Protein AF-A0AAF6BCZ2-F1 (afdb_monomer_lite)

Foldseek 3Di:
DDDDDPDFFQQLPPLAQDADAADAPPPDPDDPDPVCLLVVLVCVVVVVVCVVPDDDDDDDDDDDDDDDDDDDDDDDDPPPPDPPPDDLVRLLVVLVVCVVVVVLVVSLVSLVVSCVVPVLDLSSLLSNLSSCVSVVVLVSSLVSLVSSCVNPVQQLSSLQSNLVSCVVVVVLVSSLVSLVSSCVSPVPPLSSLQSNLVSLQVVLVVCVVVVNNVSSLVSLVVSCVSPVLPLSSLQVNLSSCVVVVVNVSSLVSLVSSCVSPVLPLSSLQSNLVSCVVVVNLVSSLVSLVSSCVSPVPPLSSLQSNLSSLQNVLSVVVVVPCLVVSLVSLVVSCVSPVQPLSSLQNNLVSCVVVVVNVSSLVSLVSSCVSPVLPLSSLSNNLSSCVVVVNLVSSLVSLVSSCVSPVQQLSSLQSNLSSCVSVVVLVSSLVSLVSSCVSPVLPLSSLQSNLSSCQQVQNLVSSLVSLVSSCVSVVLPLSSLLSNLQSVVLPDPQPDCPSVVSLQVNQVVNLVVAAADPDAPQDPDDQAAAEEEEEDQAQAPDLLVQQVVCCLQPPPCVRHAYEYEHQHPDHDPSSVVSCCSQVVSPHYYHDCHPPDLNVVLVVCRVSSHQEYEWEAQSRPPGSVSNLSRLSHPAYEYDENDLAASSHLSHAEYEAACVSANPPRSRDYSHHYDHDHPRHNRGRDDPPPDDDDDQCCVVVVAWDWDAPSGSNNCPPVVVVVVNVVSPVPDPDDPPDDDDDDHDRDSPRD

Sequence (746 aa):
MKGGDVMSWPGVGQAAAAPTPVLTSNGSSTPGPREREASAAADVGRQQQTRLKRRPSSSSLGDASSGMPMSSSSQPANSASPRRNLGGKDALSYAAILRSRNKFADALALYDSVLEAEPRNVDAHVGRGICLQMQGHSRQAFDSFADALRLDQQNACALTHCGILYKEEGHLLEAAEAYHKALQADPSYKAASENLAIVLTDLGTSLKLSGNVQEGLQKYYDALKADSRYAPAYYNLGVVYSEMMQYDTALKCYENAAQHRPMYAEAYCNMGVIYKNRGDLDSAIACYERCLAVSPNFEIAKNNMAIALTDLGTKVKLEGDIHQGVAYYKKALLYNWHYADAMYNLGVAYGEMLKFDMAVVMYELALHFNPHCAEACNNLGVIYKDRDNLDRAVDCYQMALSIKPNFSQSLNNLGVVYTVQGKMDQAAGMIEKAILANPTYAEAYNNLGVLHRDAGSIPLAIDAYERCLLIDPDSRNAGQNRLLAMNYIYEGKDDKLYIAHRDWGKRFNRLYPEFTTWDNSKERDRPLTIGYVSPDYFTHSVSYFIEAPLVHHNYTNFRVVVYCAVVKADAKTHRFRDTVLKRGGVWRDIYGVDEKKVASLVREDKVDILVELTGHTANNRLGVMACRPAPVQATWIGYPNSTGLPTIDYRFTDALADPLNTKQKHVEELVRLPGSFLCYTPSAETGPVVQTPAISNGFITFGSFNNLAKFQNYNIFLLICRLGEMALQHLLQDVRPLQWVCFINY

Radius of gyration: 43.75 Å; chains: 1; bounding box: 93×70×139 Å

pLDDT: mean 83.11, std 22.49, range [21.73, 98.75]

InterPro domains:
  IPR006597 Sel1-like repeat [SM00671] (231-262)
  IPR006597 Sel1-like repeat [SM00671] (265-296)
  IPR006597 Sel1-like repeat [SM00671] (340-371)
  IPR006597 Sel1-like repeat [SM00671] (374-405)
  IPR011990 Tetratricopeptide-like helical domain superfamily [G3DSA:1.25.40.10] (35-201)
  IPR011990 Tetratricopeptide-like helical domain superfamily [G3DSA:1.25.40.10] (202-267)
  IPR011990 Tetratricopeptide-like helical domain superfamily [G3DSA:1.25.40.10] (268-310)
  IPR011990 Tetratricopeptide-like helical domain superfamily [G3DSA:1.25.40.10] (311-513)
  IPR011990 Tetratricopeptide-like helical domain superfamily [SSF48452] (89-314)
  IPR011990 Tetratricopeptide-like helical domain superfamily [SSF48452] (305-477)
  IPR019734 Tetratricopeptide repeat [PF00515] (231-262)
  IPR019734 Tetratricopeptide repeat [PF00515] (265-298)
  IPR019734 Tetratricopeptide repeat [PF00515] (374-407)
  IPR019734 Tetratricopeptide repeat [PF00515] (442-474)
  IPR019734 Tetratricopeptide repeat [PF13181] (340-371)
  IPR019734 Tetratricopeptide repeat [PS50005] (156-189)
  IPR019734 Tetratricopeptide repeat [PS50005] (231-264)
  IPR019734 Tetratricopeptide repeat [PS50005] (265-298)
  IPR019734 Tetratricopeptide repeat [PS50005] (340-373)
  IPR019734 Tetratricopeptide repeat [PS50005] (374-407)

Structure (mmCIF, N/CA/C/O backbone):
data_AF-A0AAF6BCZ2-F1
#
_entry.id   AF-A0AAF6BCZ2-F1
#
loop_
_atom_site.group_PDB
_atom_site.id
_atom_site.type_symbol
_atom_site.label_atom_id
_atom_site.label_alt_id
_atom_site.label_comp_id
_atom_site.label_asym_id
_atom_site.label_entity_id
_atom_site.label_seq_id
_atom_site.pdbx_PDB_ins_code
_atom_site.Cartn_x
_atom_site.Cartn_y
_atom_site.Cartn_z
_atom_site.occupancy
_atom_site.B_iso_or_equiv
_atom_site.auth_seq_id
_atom_site.auth_comp_id
_atom_site.auth_asym_id
_atom_site.auth_atom_id
_atom_site.pdbx_PDB_model_num
ATOM 1 N N . MET A 1 1 ? -14.806 -36.001 24.638 1.00 24.75 1 MET A N 1
ATOM 2 C CA . MET A 1 1 ? -13.331 -36.044 24.756 1.00 24.75 1 MET A CA 1
ATOM 3 C C . MET A 1 1 ? -12.770 -34.803 24.076 1.00 24.75 1 MET A C 1
ATOM 5 O O . MET A 1 1 ? -13.119 -34.582 22.930 1.00 24.75 1 MET A O 1
ATOM 9 N N . LYS A 1 2 ? -11.988 -33.998 24.814 1.00 22.53 2 LYS A N 1
ATOM 10 C CA . LYS A 1 2 ? -11.133 -32.872 24.372 1.00 22.53 2 LYS A CA 1
ATOM 11 C C . LYS A 1 2 ? -11.653 -32.015 23.196 1.00 22.53 2 LYS A C 1
ATOM 13 O O . LYS A 1 2 ? -11.142 -32.108 22.091 1.00 22.53 2 LYS A O 1
ATOM 18 N N . GLY A 1 3 ? -12.614 -31.139 23.476 1.00 21.73 3 GLY A N 1
ATOM 19 C CA . GLY A 1 3 ? -12.945 -29.977 22.644 1.00 21.73 3 GLY A CA 1
ATOM 20 C C . GLY A 1 3 ? -13.074 -28.780 23.577 1.00 21.73 3 GLY A C 1
ATOM 21 O O . GLY A 1 3 ? -14.148 -28.536 24.113 1.00 21.73 3 GLY A O 1
ATOM 22 N N . GLY A 1 4 ? -11.942 -28.167 23.919 1.00 22.95 4 GLY A N 1
ATOM 23 C CA . GLY A 1 4 ? -11.912 -26.983 24.768 1.00 22.95 4 GLY A CA 1
ATOM 24 C C . GLY A 1 4 ? -12.111 -25.756 23.897 1.00 22.95 4 GLY A C 1
ATOM 25 O O . GLY A 1 4 ? -11.149 -25.297 23.291 1.00 22.95 4 GLY A O 1
ATOM 26 N N . ASP A 1 5 ? -13.340 -25.252 23.829 1.00 22.77 5 ASP A N 1
ATOM 27 C CA . ASP A 1 5 ? -13.604 -23.915 23.308 1.00 22.77 5 ASP A CA 1
ATOM 28 C C . ASP A 1 5 ? -12.932 -22.912 24.251 1.00 22.77 5 ASP A C 1
ATOM 30 O O . ASP A 1 5 ? -13.367 -22.696 25.388 1.00 22.77 5 ASP A O 1
ATOM 34 N N . VAL A 1 6 ? -11.819 -22.338 23.798 1.00 23.91 6 VAL A N 1
ATOM 35 C CA . VAL A 1 6 ? -11.157 -21.215 24.458 1.00 23.91 6 VAL A CA 1
ATOM 36 C C . VAL A 1 6 ? -12.110 -20.029 24.346 1.00 23.91 6 VAL A C 1
ATOM 38 O O . VAL A 1 6 ? -12.134 -19.314 23.350 1.00 23.91 6 VAL A O 1
ATOM 41 N N . MET A 1 7 ? -12.956 -19.846 25.361 1.00 24.78 7 MET A N 1
ATOM 42 C CA . MET A 1 7 ? -13.759 -18.637 25.497 1.00 24.78 7 MET A CA 1
ATOM 43 C C . MET A 1 7 ? -12.814 -17.436 25.577 1.00 24.78 7 MET A C 1
ATOM 45 O O . MET A 1 7 ? -12.067 -17.272 26.543 1.00 24.78 7 MET A O 1
ATOM 49 N N . SER A 1 8 ? -12.839 -16.608 24.535 1.00 26.86 8 SER A N 1
ATOM 50 C CA . SER A 1 8 ? -12.082 -15.366 24.438 1.00 26.86 8 SER A CA 1
ATOM 51 C C . SER A 1 8 ? -12.409 -14.450 25.619 1.00 26.86 8 SER A C 1
ATOM 53 O O . SER A 1 8 ? -13.559 -14.059 25.832 1.00 26.86 8 SER A O 1
ATOM 55 N N . TRP A 1 9 ? -11.379 -14.111 26.387 1.00 27.91 9 TRP A N 1
ATOM 56 C CA . TRP A 1 9 ? -11.431 -13.185 27.511 1.00 27.91 9 TRP A CA 1
ATOM 57 C C . TRP A 1 9 ? -11.897 -11.785 27.058 1.00 27.91 9 TRP A C 1
ATOM 59 O O . TRP A 1 9 ? -11.396 -11.289 26.046 1.00 27.91 9 TRP A O 1
ATOM 69 N N . PRO A 1 10 ? -12.769 -11.080 27.809 1.00 30.28 10 PRO A N 1
ATOM 70 C CA . PRO A 1 10 ? -13.336 -9.779 27.417 1.00 30.28 10 PRO A CA 1
ATOM 71 C C . PRO A 1 10 ? -12.371 -8.584 27.611 1.00 30.28 10 PRO A C 1
ATOM 73 O O . PRO A 1 10 ? -12.780 -7.481 27.958 1.00 30.28 10 PRO A O 1
ATOM 76 N N . GLY A 1 11 ? -11.074 -8.797 27.381 1.00 30.39 11 GLY A N 1
ATOM 77 C CA . GLY A 1 11 ? -10.030 -7.762 27.378 1.00 30.39 11 GLY A CA 1
ATOM 78 C C . GLY A 1 11 ? -8.962 -7.974 26.299 1.00 30.39 11 GLY A C 1
ATOM 79 O O . GLY A 1 11 ? -8.373 -7.012 25.819 1.00 30.39 11 GLY A O 1
ATOM 80 N N . VAL A 1 12 ? -8.791 -9.209 25.827 1.00 30.80 12 VAL A N 1
ATOM 81 C CA . VAL A 1 12 ? -7.698 -9.611 24.923 1.00 30.80 12 VAL A CA 1
ATOM 82 C C . VAL A 1 12 ? -7.934 -9.157 23.466 1.00 30.80 12 VAL A C 1
ATOM 84 O O . VAL A 1 12 ? -7.021 -9.132 22.647 1.00 30.80 12 VAL A O 1
ATOM 87 N N . GLY A 1 13 ? -9.157 -8.742 23.124 1.00 34.53 13 GLY A N 1
ATOM 88 C CA . GLY A 1 13 ? -9.613 -8.595 21.737 1.00 34.53 13 GLY A CA 1
ATOM 89 C C . GLY A 1 13 ? -9.217 -7.331 20.962 1.00 34.53 13 GLY A C 1
ATOM 90 O O . GLY A 1 13 ? -9.789 -7.113 19.899 1.00 34.53 13 GLY A O 1
ATOM 91 N N . GLN A 1 14 ? -8.310 -6.475 21.445 1.00 44.56 14 GLN A N 1
ATOM 92 C CA . GLN A 1 14 ? -7.977 -5.215 20.745 1.00 44.56 14 GLN A CA 1
ATOM 93 C C . GLN A 1 14 ? -6.486 -4.920 20.580 1.00 44.56 14 GLN A C 1
ATOM 95 O O . GLN A 1 14 ? -6.099 -3.791 20.280 1.00 44.56 14 GLN A O 1
ATOM 100 N N . ALA A 1 15 ? -5.641 -5.935 20.710 1.00 54.22 15 ALA A N 1
ATOM 101 C CA . ALA A 1 15 ? -4.312 -5.842 20.142 1.00 54.22 15 ALA A CA 1
ATOM 102 C C . ALA A 1 15 ? -4.449 -6.021 18.617 1.00 54.22 15 ALA A C 1
ATOM 104 O O . ALA A 1 15 ? -4.632 -7.131 18.107 1.00 54.22 15 ALA A O 1
ATOM 105 N N . ALA A 1 16 ? -4.502 -4.901 17.894 1.00 58.25 16 ALA A N 1
ATOM 106 C CA . ALA A 1 16 ? -4.595 -4.924 16.444 1.00 58.25 16 ALA A CA 1
ATOM 107 C C . ALA A 1 16 ? -3.281 -5.482 15.879 1.00 58.25 16 ALA A C 1
ATOM 109 O O . ALA A 1 16 ? -2.188 -5.209 16.383 1.00 58.25 16 ALA A O 1
ATOM 110 N N . ALA A 1 17 ? -3.419 -6.369 14.894 1.00 72.62 17 ALA A N 1
ATOM 111 C CA . ALA A 1 17 ? -2.277 -6.809 14.118 1.00 72.62 17 ALA A CA 1
ATOM 112 C C . ALA A 1 17 ? -2.182 -5.876 12.916 1.00 72.62 17 ALA A C 1
ATOM 114 O O . ALA A 1 17 ? -3.159 -5.719 12.182 1.00 72.62 17 ALA A O 1
ATOM 115 N N . ALA A 1 18 ? -1.020 -5.269 12.729 1.00 79.88 18 ALA A N 1
ATOM 116 C CA . ALA A 1 18 ? -0.800 -4.305 11.673 1.00 79.88 18 ALA A CA 1
ATOM 117 C C . ALA A 1 18 ? -0.431 -5.029 10.373 1.00 79.88 18 ALA A C 1
ATOM 119 O O . ALA A 1 18 ? 0.616 -5.698 10.320 1.00 79.88 18 ALA A O 1
ATOM 120 N N . PRO A 1 19 ? -1.241 -4.917 9.308 1.00 82.44 19 PRO A N 1
ATOM 121 C CA . PRO A 1 19 ? -0.794 -5.319 7.990 1.00 82.44 19 PRO A CA 1
ATOM 122 C C . PRO A 1 19 ? 0.312 -4.374 7.508 1.00 82.44 19 PRO A C 1
ATOM 124 O O . PRO A 1 19 ? 0.409 -3.209 7.892 1.00 82.44 19 PRO A O 1
ATOM 127 N N . THR A 1 20 ? 1.156 -4.891 6.633 1.00 87.19 20 THR A N 1
ATOM 128 C CA . THR A 1 20 ? 2.165 -4.115 5.928 1.00 87.19 20 THR A CA 1
ATOM 129 C C . THR A 1 20 ? 1.534 -3.481 4.690 1.00 87.19 20 THR A C 1
ATOM 131 O O . THR A 1 20 ? 0.790 -4.170 3.982 1.00 87.19 20 THR A O 1
ATOM 134 N N . PRO A 1 21 ? 1.806 -2.193 4.408 1.00 85.88 21 PRO A N 1
ATOM 135 C CA . PRO A 1 21 ? 1.272 -1.516 3.233 1.00 85.88 21 PRO A CA 1
ATOM 136 C C . PRO A 1 21 ? 1.821 -2.095 1.921 1.00 85.88 21 PRO A C 1
ATOM 138 O O . PRO A 1 21 ? 2.741 -2.914 1.897 1.00 85.88 21 PRO A O 1
ATOM 141 N N . VAL A 1 22 ? 1.245 -1.642 0.809 1.00 87.19 22 VAL A N 1
ATOM 142 C CA . VAL A 1 22 ? 1.715 -1.953 -0.549 1.00 87.19 22 VAL A CA 1
ATOM 143 C C . VAL A 1 22 ? 3.178 -1.569 -0.773 1.00 87.19 22 VAL A C 1
ATOM 145 O O . VAL A 1 22 ? 3.663 -0.569 -0.245 1.00 87.19 22 VAL A O 1
ATOM 148 N N . LEU A 1 23 ? 3.859 -2.346 -1.612 1.00 84.88 23 LEU A N 1
ATOM 149 C CA . LEU A 1 23 ? 5.195 -2.052 -2.108 1.00 84.88 23 LEU A CA 1
ATOM 150 C C . LEU A 1 23 ? 5.106 -1.092 -3.298 1.00 84.88 23 LEU A C 1
ATOM 152 O O . LEU A 1 23 ? 4.276 -1.254 -4.196 1.00 84.88 23 LEU A O 1
ATOM 156 N N . THR A 1 24 ? 5.986 -0.097 -3.311 1.00 73.75 24 THR A N 1
ATOM 157 C CA . THR A 1 24 ? 6.240 0.760 -4.474 1.00 73.75 24 THR A CA 1
ATOM 158 C C . THR A 1 24 ? 7.659 0.521 -4.958 1.00 73.75 24 THR A C 1
ATOM 160 O O . THR A 1 24 ? 8.561 0.258 -4.155 1.00 73.75 24 THR A O 1
ATOM 163 N N . SER A 1 25 ? 7.887 0.650 -6.265 1.00 62.19 25 SER A N 1
ATOM 164 C CA . SER A 1 25 ? 9.220 0.450 -6.852 1.00 62.19 25 SER A CA 1
ATOM 165 C C . SER A 1 25 ? 10.305 1.366 -6.246 1.00 62.19 25 SER A C 1
ATOM 167 O O . SER A 1 25 ? 11.480 0.988 -6.186 1.00 62.19 25 SER A O 1
ATOM 169 N N . ASN A 1 26 ? 9.906 2.518 -5.692 1.00 48.72 26 ASN A N 1
ATOM 170 C CA . ASN A 1 26 ? 10.779 3.500 -5.038 1.00 48.72 26 ASN A CA 1
ATOM 171 C C . ASN A 1 26 ? 11.077 3.213 -3.547 1.00 48.72 26 ASN A C 1
ATOM 173 O O . ASN A 1 26 ? 11.887 3.919 -2.952 1.00 48.72 26 ASN A O 1
ATOM 177 N N . GLY A 1 27 ? 10.431 2.215 -2.928 1.00 32.66 27 GLY A N 1
ATOM 178 C CA . GLY A 1 27 ? 10.386 2.047 -1.467 1.00 32.66 27 GLY A CA 1
ATOM 179 C C . GLY A 1 27 ? 11.305 0.993 -0.829 1.00 32.66 27 GLY A C 1
ATOM 180 O O . GLY A 1 27 ? 11.339 0.908 0.398 1.00 32.66 27 GLY A O 1
ATOM 181 N N . SER A 1 28 ? 12.059 0.182 -1.581 1.00 29.19 28 SER A N 1
ATOM 182 C CA . SER A 1 28 ? 12.924 -0.843 -0.965 1.00 29.19 28 SER A CA 1
ATOM 183 C C . SER A 1 28 ? 14.300 -0.284 -0.581 1.00 29.19 28 SER A C 1
ATOM 185 O O . SER A 1 28 ? 15.129 0.033 -1.438 1.00 29.19 28 SER A O 1
ATOM 187 N N . SER A 1 29 ? 14.558 -0.215 0.721 1.00 30.88 29 SER A N 1
ATOM 188 C CA . SER A 1 29 ? 15.850 0.107 1.325 1.00 30.88 29 SER A CA 1
ATOM 189 C C . SER A 1 29 ? 16.837 -1.058 1.185 1.00 30.88 29 SER A C 1
ATOM 191 O O . SER A 1 29 ? 16.925 -1.901 2.062 1.00 30.88 29 SER A O 1
ATOM 193 N N . THR A 1 30 ? 17.576 -1.072 0.072 1.00 24.33 30 THR A N 1
ATOM 194 C CA . THR A 1 30 ? 18.968 -1.556 -0.097 1.00 24.33 30 THR A CA 1
ATOM 195 C C . THR A 1 30 ? 19.399 -1.218 -1.533 1.00 24.33 30 THR A C 1
ATOM 197 O O . THR A 1 30 ? 18.713 -1.645 -2.465 1.00 24.33 30 THR A O 1
ATOM 200 N N . PRO A 1 31 ? 20.497 -0.475 -1.770 1.00 24.56 31 PRO A N 1
ATOM 201 C CA . PRO A 1 31 ? 20.975 -0.220 -3.122 1.00 24.56 31 PRO A CA 1
ATOM 202 C C . PRO A 1 31 ? 21.732 -1.449 -3.642 1.00 24.56 31 PRO A C 1
ATOM 204 O O . PRO A 1 31 ? 22.809 -1.790 -3.162 1.00 24.56 31 PRO A O 1
ATOM 207 N N . GLY A 1 32 ? 21.157 -2.122 -4.635 1.00 23.41 32 GLY A N 1
ATOM 208 C CA . GLY A 1 32 ? 21.819 -3.169 -5.412 1.00 23.41 32 GLY A CA 1
ATOM 209 C C . GLY A 1 32 ? 20.900 -3.725 -6.501 1.00 23.41 32 GLY A C 1
ATOM 210 O O . GLY A 1 32 ? 19.681 -3.623 -6.391 1.00 23.41 32 GLY A O 1
ATOM 211 N N . PRO A 1 33 ? 21.456 -4.323 -7.563 1.00 27.50 33 PRO A N 1
ATOM 212 C CA . PRO A 1 33 ? 22.065 -3.651 -8.708 1.00 27.50 33 PRO A CA 1
ATOM 213 C C . PRO A 1 33 ? 20.995 -3.016 -9.634 1.00 27.50 33 PRO A C 1
ATOM 215 O O . PRO A 1 33 ? 20.818 -3.436 -10.774 1.00 27.50 33 PRO A O 1
ATOM 218 N N . ARG A 1 34 ? 20.270 -1.994 -9.162 1.00 31.00 34 ARG A N 1
ATOM 219 C CA . ARG A 1 34 ? 19.223 -1.292 -9.942 1.00 31.00 34 ARG A CA 1
ATOM 220 C C . ARG A 1 34 ? 19.756 -0.315 -10.999 1.00 31.00 34 ARG A C 1
ATOM 222 O O . ARG A 1 34 ? 18.995 0.198 -11.807 1.00 31.00 34 ARG A O 1
ATOM 229 N N . GLU A 1 35 ? 21.069 -0.118 -11.059 1.00 30.81 35 GLU A N 1
ATOM 230 C CA . GLU A 1 35 ? 21.732 0.719 -12.072 1.00 30.81 35 GLU A CA 1
ATOM 231 C C . GLU A 1 35 ? 22.037 -0.040 -13.377 1.00 30.81 35 GLU A C 1
ATOM 233 O O . GLU A 1 35 ? 22.381 0.569 -14.389 1.00 30.81 35 GLU A O 1
ATOM 238 N N . ARG A 1 36 ? 21.864 -1.373 -13.405 1.00 28.27 36 ARG A N 1
ATOM 239 C CA . ARG A 1 36 ? 22.124 -2.175 -14.613 1.00 28.27 36 ARG A CA 1
ATOM 240 C C . ARG A 1 36 ? 20.976 -2.195 -15.617 1.00 28.27 36 ARG A C 1
ATOM 242 O O . ARG A 1 36 ? 21.226 -2.548 -16.759 1.00 28.27 36 ARG A O 1
ATOM 249 N N . GLU A 1 37 ? 19.754 -1.799 -15.264 1.00 33.12 37 GLU A N 1
ATOM 250 C CA . GLU A 1 37 ? 18.617 -1.854 -16.203 1.00 33.12 37 GLU A CA 1
ATOM 251 C C . GLU A 1 37 ? 18.633 -0.712 -17.231 1.00 33.12 37 GLU A C 1
ATOM 253 O O . GLU A 1 37 ? 18.343 -0.944 -18.405 1.00 33.12 37 GLU A O 1
ATOM 258 N N . ALA A 1 38 ? 19.087 0.486 -16.840 1.00 31.45 38 ALA A N 1
ATOM 259 C CA . ALA A 1 38 ? 19.355 1.578 -17.782 1.00 31.45 38 ALA A CA 1
ATOM 260 C C . ALA A 1 38 ? 20.526 1.244 -18.732 1.00 31.45 38 ALA A C 1
ATOM 262 O O . ALA A 1 38 ? 20.512 1.622 -19.901 1.00 31.45 38 ALA A O 1
ATOM 263 N N . SER A 1 39 ? 21.502 0.462 -18.253 1.00 32.38 39 SER A N 1
ATOM 264 C CA . SER A 1 39 ? 22.620 -0.056 -19.053 1.00 32.38 39 SER A CA 1
ATOM 265 C C . SER A 1 39 ? 22.230 -1.267 -19.921 1.00 32.38 39 SER A C 1
ATOM 267 O O . SER A 1 39 ? 22.742 -1.410 -21.029 1.00 32.38 39 SER A O 1
ATOM 269 N N . ALA A 1 40 ? 21.285 -2.106 -19.486 1.00 30.78 40 ALA A N 1
ATOM 270 C CA . ALA A 1 40 ? 20.851 -3.298 -20.217 1.00 30.78 40 ALA A CA 1
ATOM 271 C C . ALA A 1 40 ? 20.038 -2.956 -21.475 1.00 30.78 40 ALA A C 1
ATOM 273 O O . ALA A 1 40 ? 20.174 -3.638 -22.489 1.00 30.78 40 ALA A O 1
ATOM 274 N N . ALA A 1 41 ? 19.255 -1.870 -21.463 1.00 33.09 41 ALA A N 1
ATOM 275 C CA . ALA A 1 41 ? 18.583 -1.379 -22.670 1.00 33.09 41 ALA A CA 1
ATOM 276 C C . ALA A 1 41 ? 19.580 -0.892 -23.747 1.00 33.09 41 ALA A C 1
ATOM 278 O O . ALA A 1 41 ? 19.305 -1.014 -24.941 1.00 33.09 41 ALA A O 1
ATOM 279 N N . ALA A 1 42 ? 20.770 -0.424 -23.345 1.00 33.78 42 ALA A N 1
ATOM 280 C CA . ALA A 1 42 ? 21.854 -0.084 -24.268 1.00 33.78 42 ALA A CA 1
ATOM 281 C C . ALA A 1 42 ? 22.570 -1.328 -24.842 1.00 33.78 42 ALA A C 1
ATOM 283 O O . ALA A 1 42 ? 23.074 -1.277 -25.963 1.00 33.78 42 ALA A O 1
ATOM 284 N N . ASP A 1 43 ? 22.572 -2.458 -24.125 1.00 30.81 43 ASP A N 1
ATOM 285 C CA . ASP A 1 43 ? 23.282 -3.687 -24.521 1.00 30.81 43 ASP A CA 1
ATOM 286 C C . ASP A 1 43 ? 22.428 -4.660 -25.371 1.00 30.81 43 ASP A C 1
ATOM 288 O O . ASP A 1 43 ? 22.966 -5.503 -26.095 1.00 30.81 43 ASP A O 1
ATOM 292 N N . VAL A 1 44 ? 21.092 -4.542 -25.368 1.00 36.59 44 VAL A N 1
ATOM 293 C CA . VAL A 1 44 ? 20.211 -5.422 -26.174 1.00 36.59 44 VAL A CA 1
ATOM 294 C C . VAL A 1 44 ? 20.300 -5.148 -27.680 1.00 36.59 44 VAL A C 1
ATOM 296 O O . VAL A 1 44 ? 20.218 -6.095 -28.472 1.00 36.59 44 VAL A O 1
ATOM 299 N N . GLY A 1 45 ? 20.615 -3.914 -28.092 1.00 35.12 45 GLY A N 1
ATOM 300 C CA . GLY A 1 45 ? 20.946 -3.604 -29.493 1.00 35.12 45 GLY A CA 1
ATOM 301 C C . GLY A 1 45 ? 22.146 -4.412 -30.016 1.00 35.12 45 GLY A C 1
ATOM 302 O O . GLY A 1 45 ? 22.245 -4.709 -31.209 1.00 35.12 45 GLY A O 1
ATOM 303 N N . ARG A 1 46 ? 23.023 -4.867 -29.109 1.00 38.53 46 ARG A N 1
ATOM 304 C CA . ARG A 1 46 ? 24.229 -5.641 -29.420 1.00 38.53 46 ARG A CA 1
ATOM 305 C C . ARG A 1 46 ? 23.936 -7.112 -29.726 1.00 38.53 46 ARG A C 1
ATOM 307 O O . ARG A 1 46 ? 24.598 -7.695 -30.587 1.00 38.53 46 ARG A O 1
ATOM 314 N N . GLN A 1 47 ? 22.947 -7.728 -29.069 1.00 29.03 47 GLN A N 1
ATOM 315 C CA . GLN A 1 47 ? 22.669 -9.168 -29.216 1.00 29.03 47 GLN A CA 1
ATOM 316 C C . GLN A 1 47 ? 21.817 -9.520 -30.444 1.00 29.03 47 GLN A C 1
ATOM 318 O O . GLN A 1 47 ? 21.987 -10.605 -31.004 1.00 29.03 47 GLN A O 1
ATOM 323 N N . GLN A 1 48 ? 20.951 -8.620 -30.927 1.00 30.25 48 GLN A N 1
ATOM 324 C CA . GLN A 1 48 ? 20.191 -8.874 -32.160 1.00 30.25 48 GLN A CA 1
ATOM 325 C C . GLN A 1 48 ? 21.017 -8.636 -33.437 1.00 30.25 48 GLN A C 1
ATOM 327 O O . GLN A 1 48 ? 20.848 -9.378 -34.403 1.00 30.25 48 GLN A O 1
ATOM 332 N N . GLN A 1 49 ? 21.986 -7.711 -33.432 1.00 31.89 49 GLN A N 1
ATOM 333 C CA . GLN A 1 49 ? 22.907 -7.534 -34.568 1.00 31.89 49 GLN A CA 1
ATOM 334 C C . GLN A 1 49 ? 23.995 -8.621 -34.657 1.00 31.89 49 GLN A C 1
ATOM 336 O O . GLN A 1 49 ? 24.431 -8.967 -35.755 1.00 31.89 49 GLN A O 1
ATOM 341 N N . THR A 1 50 ? 24.412 -9.227 -33.539 1.00 28.61 50 THR A N 1
ATOM 342 C CA . THR A 1 50 ? 25.429 -10.300 -33.546 1.00 28.61 50 THR A CA 1
ATOM 343 C C . THR A 1 50 ? 24.867 -11.696 -33.848 1.00 28.61 50 THR A C 1
ATOM 345 O O . THR A 1 50 ? 25.615 -12.564 -34.307 1.00 28.61 50 THR A O 1
ATOM 348 N N . ARG A 1 51 ? 23.554 -11.935 -33.695 1.00 24.91 51 ARG A N 1
ATOM 349 C CA . ARG A 1 51 ? 22.929 -13.243 -33.996 1.00 24.91 51 ARG A CA 1
ATOM 350 C C . ARG A 1 51 ? 22.783 -13.559 -35.492 1.00 24.91 51 ARG A C 1
ATOM 352 O O . ARG A 1 51 ? 22.611 -14.723 -35.836 1.00 24.91 51 ARG A O 1
ATOM 359 N N . LEU A 1 52 ? 22.945 -12.575 -36.379 1.00 26.95 52 LEU A N 1
ATOM 360 C CA . LEU A 1 52 ? 22.984 -12.770 -37.839 1.00 26.95 52 LEU A CA 1
ATOM 361 C C . LEU A 1 52 ? 24.372 -13.181 -38.384 1.00 26.95 52 LEU A C 1
ATOM 363 O O . LEU A 1 52 ? 24.506 -13.413 -39.582 1.00 26.95 52 LEU A O 1
ATOM 367 N N . LYS A 1 53 ? 25.401 -13.329 -37.529 1.00 29.59 53 LYS A N 1
ATOM 368 C CA . LYS A 1 53 ? 26.784 -13.673 -37.933 1.00 29.59 53 LYS A CA 1
ATOM 369 C C . LYS A 1 53 ? 27.318 -15.012 -37.390 1.00 29.59 53 LYS A C 1
ATOM 371 O O . LYS A 1 53 ? 28.524 -15.168 -37.220 1.00 29.59 53 LYS A O 1
ATOM 376 N N . ARG A 1 54 ? 26.471 -16.018 -37.142 1.00 24.00 54 ARG A N 1
ATOM 377 C CA . ARG A 1 54 ? 26.949 -17.386 -36.843 1.00 24.00 54 ARG A CA 1
ATOM 378 C C . ARG A 1 54 ? 26.280 -18.428 -37.741 1.00 24.00 54 ARG A C 1
ATOM 380 O O . ARG A 1 54 ? 25.153 -18.835 -37.489 1.00 24.00 54 ARG A O 1
ATOM 387 N N . ARG A 1 55 ? 27.002 -18.885 -38.772 1.00 25.44 55 ARG A N 1
ATOM 388 C CA . ARG A 1 55 ? 26.756 -20.194 -39.404 1.00 25.44 55 ARG A CA 1
ATOM 389 C C . ARG A 1 55 ? 27.295 -21.291 -38.471 1.00 25.44 55 ARG A C 1
ATOM 391 O O . ARG A 1 55 ? 28.398 -21.110 -37.954 1.00 25.44 55 ARG A O 1
ATOM 398 N N . PRO A 1 56 ? 26.585 -22.410 -38.254 1.00 25.50 56 PRO A N 1
ATOM 399 C CA . PRO A 1 56 ? 27.150 -23.548 -37.545 1.00 25.50 56 PRO A CA 1
ATOM 400 C C . PRO A 1 56 ? 28.090 -24.324 -38.478 1.00 25.50 56 PRO A C 1
ATOM 402 O O . PRO A 1 56 ? 27.734 -24.654 -39.608 1.00 25.50 56 PRO A O 1
ATOM 405 N N . SER A 1 57 ? 29.300 -24.598 -38.000 1.00 25.02 57 SER A N 1
ATOM 406 C CA . SER A 1 57 ? 30.254 -25.532 -38.597 1.00 25.02 57 SER A CA 1
ATOM 407 C C . SER A 1 57 ? 29.783 -26.969 -38.360 1.00 25.02 57 SER A C 1
ATOM 409 O O . SER A 1 57 ? 29.635 -27.380 -37.209 1.00 25.02 57 SER A O 1
ATOM 411 N N . SER A 1 58 ? 29.557 -27.732 -39.428 1.00 27.53 58 SER A N 1
ATOM 412 C CA . SER A 1 58 ? 29.270 -29.165 -39.365 1.00 27.53 58 SER A CA 1
ATOM 413 C C . SER A 1 58 ? 30.566 -29.976 -39.297 1.00 27.53 58 SER A C 1
ATOM 415 O O . SER A 1 58 ? 31.408 -29.908 -40.190 1.00 27.53 58 SER A O 1
ATOM 417 N N . SER A 1 59 ? 30.705 -30.774 -38.238 1.00 23.91 59 SER A N 1
ATOM 418 C CA . SER A 1 59 ? 31.646 -31.891 -38.145 1.00 23.91 59 SER A CA 1
ATOM 419 C C . SER A 1 59 ? 30.929 -33.216 -38.429 1.00 23.91 59 SER A C 1
ATOM 421 O O . SER A 1 59 ? 29.797 -33.425 -38.002 1.00 23.91 59 SER A O 1
ATOM 423 N N . SER A 1 60 ? 31.647 -34.066 -39.159 1.00 27.38 60 SER A N 1
ATOM 424 C CA . SER A 1 60 ? 31.440 -35.463 -39.573 1.00 27.38 60 SER A CA 1
ATOM 425 C C . SER A 1 60 ? 30.574 -36.401 -38.718 1.00 27.38 60 SER A C 1
ATOM 427 O O . SER A 1 60 ? 30.706 -36.394 -37.500 1.00 27.38 60 SER A O 1
ATOM 429 N N . LEU A 1 61 ? 29.863 -37.303 -39.414 1.00 25.70 61 LEU A N 1
ATOM 430 C CA . LEU A 1 61 ? 29.573 -38.746 -39.194 1.00 25.70 61 LEU A CA 1
ATOM 431 C C . LEU A 1 61 ? 28.850 -39.188 -40.502 1.00 25.70 61 LEU A C 1
ATOM 433 O O . LEU A 1 61 ? 28.106 -38.383 -41.051 1.00 25.70 61 LEU A O 1
ATOM 437 N N . GLY A 1 62 ? 29.076 -40.310 -41.190 1.00 23.11 62 GLY A N 1
ATOM 438 C CA . GLY A 1 62 ? 29.221 -41.703 -40.770 1.00 23.11 62 GLY A CA 1
ATOM 439 C C . GLY A 1 62 ? 28.102 -42.530 -41.448 1.00 23.11 62 GLY A C 1
ATOM 440 O O . GLY A 1 62 ? 26.936 -42.258 -41.198 1.00 23.11 62 GLY A O 1
ATOM 441 N N . ASP A 1 63 ? 28.494 -43.507 -42.278 1.00 25.05 63 ASP A N 1
ATOM 442 C CA . ASP A 1 63 ? 27.773 -44.710 -42.768 1.00 25.05 63 ASP A CA 1
ATOM 443 C C . ASP A 1 63 ? 26.803 -44.748 -43.987 1.00 25.05 63 ASP A C 1
ATOM 445 O O . ASP A 1 63 ? 25.688 -44.240 -43.989 1.00 25.05 63 ASP A O 1
ATOM 449 N N . ALA A 1 64 ? 27.293 -45.478 -45.009 1.00 24.72 64 ALA A N 1
ATOM 450 C CA . ALA A 1 64 ? 26.799 -46.718 -45.650 1.00 24.72 64 ALA A CA 1
ATOM 451 C C . ALA A 1 64 ? 25.381 -46.888 -46.263 1.00 24.72 64 ALA A C 1
ATOM 453 O O . ALA A 1 64 ? 24.361 -46.761 -45.596 1.00 24.72 64 ALA A O 1
ATOM 454 N N . SER A 1 65 ? 25.399 -47.420 -47.506 1.00 26.23 65 SER A N 1
ATOM 455 C CA . SER A 1 65 ? 24.514 -48.423 -48.177 1.00 26.23 65 SER A CA 1
ATOM 456 C C . SER A 1 65 ? 23.993 -47.945 -49.554 1.00 26.23 65 SER A C 1
ATOM 458 O O . SER A 1 65 ? 23.276 -46.962 -49.665 1.00 26.23 65 SER A O 1
ATOM 460 N N . SER A 1 66 ? 24.611 -48.380 -50.663 1.00 25.95 66 SER A N 1
ATOM 461 C CA . SER A 1 66 ? 24.294 -49.546 -51.526 1.00 25.95 66 SER A CA 1
ATOM 462 C C . SER A 1 66 ? 23.008 -49.429 -52.369 1.00 25.95 66 SER A C 1
ATOM 464 O O . SER A 1 66 ? 21.909 -49.565 -51.843 1.00 25.95 66 SER A O 1
ATOM 466 N N . GLY A 1 67 ? 23.166 -49.292 -53.695 1.00 25.39 67 GLY A N 1
ATOM 467 C CA . GLY A 1 67 ? 22.086 -49.419 -54.687 1.00 25.39 67 GLY A CA 1
ATOM 468 C C . GLY A 1 67 ? 22.480 -48.971 -56.107 1.00 25.39 67 GLY A C 1
ATOM 469 O O . GLY A 1 67 ? 22.276 -47.823 -56.476 1.00 25.39 67 GLY A O 1
ATOM 470 N N . MET A 1 68 ? 23.067 -49.877 -56.894 1.00 24.11 68 MET A N 1
ATOM 471 C CA . MET A 1 68 ? 23.262 -49.805 -58.362 1.00 24.11 68 MET A CA 1
ATOM 472 C C . MET A 1 68 ? 21.923 -50.024 -59.131 1.00 24.11 68 MET A C 1
ATOM 474 O O . MET A 1 68 ? 20.987 -50.501 -58.492 1.00 24.11 68 MET A O 1
ATOM 478 N N . PRO A 1 69 ? 21.821 -49.931 -60.487 1.00 38.56 69 PRO A N 1
ATOM 479 C CA . PRO A 1 69 ? 22.562 -49.128 -61.481 1.00 38.56 69 PRO A CA 1
ATOM 480 C C . PRO A 1 69 ? 21.701 -48.559 -62.668 1.00 38.56 69 PRO A C 1
ATOM 482 O O . PRO A 1 69 ? 20.559 -48.941 -62.880 1.00 38.56 69 PRO A O 1
ATOM 485 N N . MET A 1 70 ? 22.364 -47.767 -63.531 1.00 26.53 70 MET A N 1
ATOM 486 C CA . MET A 1 70 ? 22.275 -47.728 -65.017 1.00 26.53 70 MET A CA 1
ATOM 487 C C . MET A 1 70 ? 21.126 -47.055 -65.808 1.00 26.53 70 MET A C 1
ATOM 489 O O . MET A 1 70 ? 19.941 -47.290 -65.613 1.00 26.53 70 MET A O 1
ATOM 493 N N . SER A 1 71 ? 21.600 -46.418 -66.898 1.00 24.81 71 SER A N 1
ATOM 494 C CA . SER A 1 71 ? 20.955 -46.060 -68.182 1.00 24.81 71 SER A CA 1
ATOM 495 C C . SER A 1 71 ? 20.018 -44.844 -68.173 1.00 24.81 71 SER A C 1
ATOM 497 O O . SER A 1 71 ? 19.270 -44.639 -67.234 1.00 24.81 71 SER A O 1
ATOM 499 N N . SER A 1 72 ? 19.977 -43.962 -69.170 1.00 25.23 72 SER A N 1
ATOM 500 C CA . SER A 1 72 ? 20.711 -43.790 -70.428 1.00 25.23 72 SER A CA 1
ATOM 501 C C . SER A 1 72 ? 20.310 -42.431 -71.012 1.00 25.23 72 SER A C 1
ATOM 503 O O . SER A 1 72 ? 19.214 -41.950 -70.751 1.00 25.23 72 SER A O 1
ATOM 505 N N . SER A 1 73 ? 21.174 -41.882 -71.869 1.00 26.25 73 SER A N 1
ATOM 506 C CA . SER A 1 73 ? 20.828 -40.985 -72.983 1.00 26.25 73 SER A CA 1
ATOM 507 C C . SER A 1 73 ? 20.069 -39.695 -72.653 1.00 26.25 73 SER A C 1
ATOM 509 O O . SER A 1 73 ? 18.850 -39.681 -72.571 1.00 26.25 73 SER A O 1
ATOM 511 N N . SER A 1 74 ? 20.782 -38.574 -72.668 1.00 28.16 74 SER A N 1
ATOM 512 C CA . SER A 1 74 ? 20.716 -37.631 -73.796 1.00 28.16 74 SER A CA 1
ATOM 513 C C . SER A 1 74 ? 21.497 -36.376 -73.427 1.00 28.16 74 SER A C 1
ATOM 515 O O . SER A 1 74 ? 21.289 -35.801 -72.362 1.00 28.16 74 SER A O 1
ATOM 517 N N . GLN A 1 75 ? 22.408 -35.974 -74.308 1.00 32.84 75 GLN A N 1
ATOM 518 C CA . GLN A 1 75 ? 23.104 -34.692 -74.253 1.00 32.84 75 GLN A CA 1
ATOM 519 C C . GLN A 1 75 ? 22.123 -33.539 -73.972 1.00 32.84 75 GLN A C 1
ATOM 521 O O . GLN A 1 75 ? 21.116 -33.445 -74.677 1.00 32.84 75 GLN A O 1
ATOM 526 N N . PRO A 1 76 ? 22.419 -32.592 -73.067 1.00 33.00 76 PRO A N 1
ATOM 527 C CA . PRO A 1 76 ? 21.900 -31.254 -73.224 1.00 33.00 76 PRO A CA 1
ATOM 528 C C . PRO A 1 76 ? 22.804 -30.536 -74.220 1.00 33.00 76 PRO A C 1
ATOM 530 O O . PRO A 1 76 ? 23.997 -30.325 -73.990 1.00 33.00 76 PRO A O 1
ATOM 533 N N . ALA A 1 77 ? 22.207 -30.210 -75.361 1.00 28.59 77 ALA A N 1
ATOM 534 C CA . ALA A 1 77 ? 22.756 -29.301 -76.339 1.00 28.59 77 ALA A CA 1
ATOM 535 C C . ALA A 1 77 ? 23.321 -28.058 -75.641 1.00 28.59 77 ALA A C 1
ATOM 537 O O . ALA A 1 77 ? 22.642 -27.400 -74.852 1.00 28.59 77 ALA A O 1
ATOM 538 N N . ASN A 1 78 ? 24.568 -27.743 -75.983 1.00 34.84 78 ASN A N 1
ATOM 539 C CA . ASN A 1 78 ? 25.163 -26.428 -75.823 1.00 34.84 78 ASN A CA 1
ATOM 540 C C . ASN A 1 78 ? 24.239 -25.400 -76.497 1.00 34.84 78 ASN A C 1
ATOM 542 O O . ASN A 1 78 ? 24.380 -25.104 -77.682 1.00 34.84 78 ASN A O 1
ATOM 546 N N . SER A 1 79 ? 23.284 -24.837 -75.757 1.00 31.03 79 SER A N 1
ATOM 547 C CA . SER A 1 79 ? 22.663 -23.577 -76.144 1.00 31.03 79 SER A CA 1
ATOM 548 C C . SER A 1 79 ? 23.631 -22.474 -75.739 1.00 31.03 79 SER A C 1
ATOM 550 O O . SER A 1 79 ? 23.474 -21.823 -74.705 1.00 31.03 79 SER A O 1
ATOM 552 N N . ALA A 1 80 ? 24.678 -22.319 -76.548 1.00 32.28 80 ALA A N 1
ATOM 553 C CA . ALA A 1 80 ? 25.463 -21.105 -76.584 1.00 32.28 80 ALA A CA 1
ATOM 554 C C . ALA A 1 80 ? 24.481 -19.947 -76.791 1.00 32.28 80 ALA A C 1
ATOM 556 O O . ALA A 1 80 ? 23.888 -19.793 -77.861 1.00 32.28 80 ALA A O 1
ATOM 557 N N . SER A 1 81 ? 24.266 -19.158 -75.742 1.00 33.97 81 SER A N 1
ATOM 558 C CA . SER A 1 81 ? 23.685 -17.834 -75.883 1.00 33.97 81 SER A CA 1
ATOM 559 C C . SER A 1 81 ? 24.550 -17.078 -76.896 1.00 33.97 81 SER A C 1
ATOM 561 O O . SER A 1 81 ? 25.781 -17.137 -76.817 1.00 33.97 81 SER A O 1
ATOM 563 N N . PRO A 1 82 ? 23.951 -16.427 -77.906 1.00 34.91 82 PRO A N 1
ATOM 564 C CA . PRO A 1 82 ? 24.731 -15.810 -78.959 1.00 34.91 82 PRO A CA 1
ATOM 565 C C . PRO A 1 82 ? 25.611 -14.741 -78.314 1.00 34.91 82 PRO A C 1
ATOM 567 O O . PRO A 1 82 ? 25.093 -13.790 -77.723 1.00 34.91 82 PRO A O 1
ATOM 570 N N . ARG A 1 83 ? 26.938 -14.893 -78.433 1.00 44.84 83 ARG A N 1
ATOM 571 C CA . ARG A 1 83 ? 27.889 -13.792 -78.263 1.00 44.84 83 ARG A CA 1
ATOM 572 C C . ARG A 1 83 ? 27.546 -12.758 -79.332 1.00 44.84 83 ARG A C 1
ATOM 574 O O . ARG A 1 83 ? 28.119 -12.742 -80.416 1.00 44.84 83 ARG A O 1
ATOM 581 N N . ARG A 1 84 ? 26.543 -11.921 -79.058 1.00 45.38 84 ARG A N 1
ATOM 582 C CA . ARG A 1 84 ? 26.421 -10.632 -79.724 1.00 45.38 84 ARG A CA 1
ATOM 583 C C . ARG A 1 84 ? 27.706 -9.903 -79.362 1.00 45.38 84 ARG A C 1
ATOM 585 O O . ARG A 1 84 ? 27.920 -9.619 -78.187 1.00 45.38 84 ARG A O 1
ATOM 592 N N . ASN A 1 85 ? 28.556 -9.646 -80.353 1.00 49.97 85 ASN A N 1
ATOM 593 C CA . ASN A 1 85 ? 29.592 -8.624 -80.246 1.00 49.97 85 ASN A CA 1
ATOM 594 C C . ASN A 1 85 ? 28.867 -7.286 -80.081 1.00 49.97 85 ASN A C 1
ATOM 596 O O . ASN A 1 85 ? 28.573 -6.591 -81.050 1.00 49.97 85 ASN A O 1
ATOM 600 N N . LEU A 1 86 ? 28.467 -7.004 -78.847 1.00 55.50 86 LEU A N 1
ATOM 601 C CA . LEU A 1 86 ? 27.962 -5.715 -78.423 1.00 55.50 86 LEU A CA 1
ATOM 602 C C . LEU A 1 86 ? 29.167 -4.771 -78.443 1.00 55.50 86 LEU A C 1
ATOM 604 O O . LEU A 1 86 ? 30.217 -5.106 -77.895 1.00 55.50 86 LEU A O 1
ATOM 608 N N . GLY A 1 87 ? 29.047 -3.622 -79.111 1.00 57.53 87 GLY A N 1
ATOM 609 C CA . GLY A 1 87 ? 30.083 -2.588 -79.042 1.00 57.53 87 GLY A CA 1
ATOM 610 C C . GLY A 1 87 ? 30.299 -2.142 -77.590 1.00 57.53 87 GLY A C 1
ATOM 611 O O . GLY A 1 87 ? 29.409 -2.319 -76.757 1.00 57.53 87 GLY A O 1
ATOM 612 N N . GLY A 1 88 ? 31.457 -1.549 -77.272 1.00 62.31 88 GLY A N 1
ATOM 613 C CA . GLY A 1 88 ? 31.878 -1.260 -75.886 1.00 62.31 88 GLY A CA 1
ATOM 614 C C . GLY A 1 88 ? 30.809 -0.602 -74.993 1.00 62.31 88 GLY A C 1
ATOM 615 O O . GLY A 1 88 ? 30.632 -0.999 -73.843 1.00 62.31 88 GLY A O 1
ATOM 616 N N . LYS A 1 89 ? 29.999 0.320 -75.538 1.00 65.12 89 LYS A N 1
ATOM 617 C CA . LYS A 1 89 ? 28.892 0.978 -74.810 1.00 65.12 89 LYS A CA 1
ATOM 618 C C . LYS A 1 89 ? 27.685 0.069 -74.521 1.00 65.12 89 LYS A C 1
ATOM 620 O O . LYS A 1 89 ? 27.066 0.184 -73.459 1.00 65.12 89 LYS A O 1
ATOM 625 N N . ASP A 1 90 ? 27.364 -0.850 -75.428 1.00 76.94 90 ASP A N 1
ATOM 626 C CA . ASP A 1 90 ? 26.248 -1.788 -75.270 1.00 76.94 90 ASP A CA 1
ATOM 627 C C . ASP A 1 90 ? 26.609 -2.914 -74.286 1.00 76.94 90 ASP A C 1
ATOM 629 O O . ASP A 1 90 ? 25.771 -3.343 -73.489 1.00 76.94 90 ASP A O 1
ATOM 633 N N . ALA A 1 91 ? 27.874 -3.351 -74.293 1.00 81.56 91 ALA A N 1
ATOM 634 C CA . ALA A 1 91 ? 28.402 -4.351 -73.366 1.00 81.56 91 ALA A CA 1
ATOM 635 C C . ALA A 1 91 ? 28.428 -3.837 -71.915 1.00 81.56 91 ALA A C 1
ATOM 637 O O . ALA A 1 91 ? 27.972 -4.537 -71.009 1.00 81.56 91 ALA A O 1
ATOM 638 N N . LEU A 1 92 ? 28.866 -2.590 -71.699 1.00 87.75 92 LEU A N 1
ATOM 639 C CA . LEU A 1 92 ? 28.881 -1.943 -70.382 1.00 87.75 92 LEU A CA 1
ATOM 640 C C . LEU A 1 92 ? 27.467 -1.803 -69.786 1.00 87.75 92 LEU A C 1
ATOM 642 O O . LEU A 1 92 ? 27.228 -2.142 -68.624 1.00 87.75 92 LEU A O 1
ATOM 646 N N . SER A 1 93 ? 26.508 -1.359 -70.604 1.00 87.31 93 SER A N 1
ATOM 647 C CA . SER A 1 93 ? 25.101 -1.215 -70.203 1.00 87.31 93 SER A CA 1
ATOM 648 C C . SER A 1 93 ? 24.470 -2.566 -69.848 1.00 87.31 93 SER A C 1
ATOM 650 O O . SER A 1 93 ? 23.746 -2.686 -68.857 1.00 87.31 93 SER A O 1
ATOM 652 N N . TYR A 1 94 ? 24.778 -3.614 -70.617 1.00 89.75 94 TYR A N 1
ATOM 653 C CA . TYR A 1 94 ? 24.302 -4.969 -70.345 1.00 89.75 94 TYR A CA 1
ATOM 654 C C . TYR A 1 94 ? 24.920 -5.568 -69.071 1.00 89.75 94 TYR A C 1
ATOM 656 O O . TYR A 1 94 ? 24.202 -6.166 -68.265 1.00 89.75 94 TYR A O 1
ATOM 664 N N . ALA A 1 95 ? 26.216 -5.340 -68.832 1.00 90.62 95 ALA A N 1
ATOM 665 C CA . ALA A 1 95 ? 26.892 -5.737 -67.597 1.00 90.62 95 ALA A CA 1
ATOM 666 C C . ALA A 1 95 ? 26.258 -5.074 -66.360 1.00 90.62 95 ALA A C 1
ATOM 668 O O . ALA A 1 95 ? 25.996 -5.745 -65.358 1.00 90.62 95 ALA A O 1
ATOM 669 N N . ALA A 1 96 ? 25.897 -3.788 -66.449 1.00 89.81 96 ALA A N 1
ATOM 670 C CA . ALA A 1 96 ? 25.196 -3.083 -65.375 1.00 89.81 96 ALA A CA 1
ATOM 671 C C . ALA A 1 96 ? 23.804 -3.674 -65.075 1.00 89.81 96 ALA A C 1
ATOM 673 O O . ALA A 1 96 ? 23.420 -3.780 -63.906 1.00 89.81 96 ALA A O 1
ATOM 674 N N . ILE A 1 97 ? 23.067 -4.115 -66.103 1.00 91.81 97 ILE A N 1
ATOM 675 C CA . ILE A 1 97 ? 21.772 -4.804 -65.944 1.00 91.81 97 ILE A CA 1
ATOM 676 C C . ILE A 1 97 ? 21.948 -6.174 -65.277 1.00 91.81 97 ILE A C 1
ATOM 678 O O . ILE A 1 97 ? 21.133 -6.578 -64.448 1.00 91.81 97 ILE A O 1
ATOM 682 N N . LEU A 1 98 ? 22.998 -6.917 -65.625 1.00 91.25 98 LEU A N 1
ATOM 683 C CA . LEU A 1 98 ? 23.278 -8.209 -64.996 1.00 91.25 98 LEU A CA 1
ATOM 684 C C . LEU A 1 98 ? 23.663 -8.043 -63.523 1.00 91.25 98 LEU A C 1
ATOM 686 O O . LEU A 1 98 ? 23.148 -8.774 -62.673 1.00 91.25 98 LEU A O 1
ATOM 690 N N . ARG A 1 99 ? 24.476 -7.028 -63.208 1.00 93.44 99 ARG A N 1
ATOM 691 C CA . ARG A 1 99 ? 24.832 -6.657 -61.834 1.00 93.44 99 ARG A CA 1
ATOM 692 C C . ARG A 1 99 ? 23.600 -6.296 -61.003 1.00 93.44 99 ARG A C 1
ATOM 694 O O . ARG A 1 99 ? 23.458 -6.805 -59.897 1.00 93.44 99 ARG A O 1
ATOM 701 N N . SER A 1 100 ? 22.679 -5.483 -61.531 1.00 91.38 100 SER A N 1
ATOM 702 C CA . SER A 1 100 ? 21.447 -5.115 -60.809 1.00 91.38 100 SER A CA 1
ATOM 703 C C . SER A 1 100 ? 20.479 -6.287 -60.601 1.00 91.38 100 SER A C 1
ATOM 705 O O . SER A 1 100 ? 19.630 -6.237 -59.715 1.00 91.38 100 SER A O 1
ATOM 707 N N . ARG A 1 101 ? 20.632 -7.373 -61.371 1.00 93.25 101 ARG A N 1
ATOM 708 C CA . ARG A 1 101 ? 19.909 -8.646 -61.205 1.00 93.25 101 ARG A CA 1
ATOM 709 C C . ARG A 1 101 ? 20.677 -9.683 -60.376 1.00 93.25 101 ARG A C 1
ATOM 711 O O . ARG A 1 101 ? 20.322 -10.860 -60.414 1.00 93.25 101 ARG A O 1
ATOM 718 N N . ASN A 1 102 ? 21.721 -9.271 -59.652 1.00 91.31 102 ASN A N 1
ATOM 719 C CA . ASN A 1 102 ? 22.592 -10.124 -58.832 1.00 91.31 102 ASN A CA 1
ATOM 720 C C . ASN A 1 102 ? 23.319 -11.245 -59.605 1.00 91.31 102 ASN A C 1
ATOM 722 O O . ASN A 1 102 ? 23.776 -12.222 -59.012 1.00 91.31 102 ASN A O 1
ATOM 726 N N . LYS A 1 103 ? 23.468 -11.121 -60.931 1.00 93.81 103 LYS A N 1
ATOM 727 C CA . LYS A 1 103 ? 24.249 -12.053 -61.761 1.00 93.81 103 LYS A CA 1
ATOM 728 C C . LYS A 1 103 ? 25.705 -11.599 -61.848 1.00 93.81 103 LYS A C 1
ATOM 730 O O . LYS A 1 103 ? 26.192 -11.218 -62.909 1.00 93.81 103 LYS A O 1
ATOM 735 N N . PHE A 1 104 ? 26.391 -11.607 -60.706 1.00 93.44 104 PHE A N 1
ATOM 736 C CA . PHE A 1 104 ? 27.719 -11.000 -60.569 1.00 93.44 104 PHE A CA 1
ATOM 737 C C . PHE A 1 104 ? 28.805 -11.688 -61.404 1.00 93.44 104 PHE A C 1
ATOM 739 O O . PHE A 1 104 ? 29.673 -10.999 -61.917 1.00 93.44 104 PHE A O 1
ATOM 746 N N . ALA A 1 105 ? 28.746 -13.013 -61.591 1.00 91.31 105 ALA A N 1
ATOM 747 C CA . ALA A 1 105 ? 29.737 -13.740 -62.395 1.00 91.31 105 ALA A CA 1
ATOM 748 C C . ALA A 1 105 ? 29.634 -13.400 -63.893 1.00 91.31 105 ALA A C 1
ATOM 750 O O . ALA A 1 105 ? 30.643 -13.110 -64.531 1.00 91.31 105 ALA A O 1
ATOM 751 N N . ASP A 1 106 ? 28.409 -13.360 -64.427 1.00 90.50 106 ASP A N 1
ATOM 752 C CA . ASP A 1 106 ? 28.155 -12.995 -65.826 1.00 90.50 106 ASP A CA 1
ATOM 753 C C . ASP A 1 106 ? 28.488 -11.516 -66.086 1.00 90.50 106 ASP A C 1
ATOM 755 O O . ASP A 1 106 ? 29.057 -11.171 -67.120 1.00 90.50 106 ASP A O 1
ATOM 759 N N . ALA A 1 107 ? 28.154 -10.633 -65.135 1.00 92.62 107 ALA A N 1
ATOM 760 C CA . ALA A 1 107 ? 28.496 -9.214 -65.204 1.00 92.62 107 ALA A CA 1
ATOM 761 C C . ALA A 1 107 ? 30.015 -8.991 -65.151 1.00 92.62 107 ALA A C 1
ATOM 763 O O . ALA A 1 107 ? 30.533 -8.188 -65.923 1.00 92.62 107 ALA A O 1
ATOM 764 N N . LEU A 1 108 ? 30.724 -9.722 -64.284 1.00 93.44 108 LEU A N 1
ATOM 765 C CA . LEU A 1 108 ? 32.178 -9.649 -64.141 1.00 93.44 108 LEU A CA 1
ATOM 766 C C . LEU A 1 108 ? 32.889 -10.006 -65.450 1.00 93.44 108 LEU A C 1
ATOM 768 O O . LEU A 1 108 ? 33.703 -9.219 -65.917 1.00 93.44 108 LEU A O 1
ATOM 772 N N . ALA A 1 109 ? 32.504 -11.116 -66.089 1.00 91.12 109 ALA A N 1
ATOM 773 C CA . ALA A 1 109 ? 33.080 -11.533 -67.369 1.00 91.12 109 ALA A CA 1
ATOM 774 C C . ALA A 1 109 ? 32.889 -10.480 -68.477 1.00 91.12 109 ALA A C 1
ATOM 776 O O . ALA A 1 109 ? 33.759 -10.291 -69.327 1.00 91.12 109 ALA A O 1
ATOM 777 N N . LEU A 1 110 ? 31.757 -9.769 -68.467 1.00 91.12 110 LEU A N 1
ATOM 778 C CA . LEU A 1 110 ? 31.512 -8.676 -69.406 1.00 91.12 110 LEU A CA 1
ATOM 779 C C . LEU A 1 110 ? 32.334 -7.432 -69.070 1.00 91.12 110 LEU A C 1
ATOM 781 O O . LEU A 1 110 ? 32.896 -6.837 -69.985 1.00 91.12 110 LEU A O 1
ATOM 785 N N . TYR A 1 111 ? 32.451 -7.054 -67.794 1.00 93.75 111 TYR A N 1
ATOM 786 C CA . TYR A 1 111 ? 33.321 -5.948 -67.390 1.00 93.75 111 TYR A CA 1
ATOM 787 C C . TYR A 1 111 ? 34.792 -6.227 -67.726 1.00 93.75 111 TYR A C 1
ATOM 789 O O . TYR A 1 111 ? 35.455 -5.337 -68.248 1.00 93.75 111 TYR A O 1
ATOM 797 N N . ASP A 1 112 ? 35.275 -7.458 -67.531 1.00 92.00 112 ASP A N 1
ATOM 798 C CA . ASP A 1 112 ? 36.621 -7.873 -67.945 1.00 92.00 112 ASP A CA 1
ATOM 799 C C . ASP A 1 112 ? 36.795 -7.737 -69.467 1.00 92.00 112 ASP A C 1
ATOM 801 O O . ASP A 1 112 ? 37.757 -7.122 -69.919 1.00 92.00 112 ASP A O 1
ATOM 805 N N . SER A 1 113 ? 35.822 -8.195 -70.268 1.00 90.81 113 SER A N 1
ATOM 806 C CA . SER A 1 113 ? 35.877 -8.044 -71.733 1.00 90.81 113 SER A CA 1
ATOM 807 C C . SER A 1 113 ? 35.873 -6.579 -72.199 1.00 90.81 113 SER A C 1
ATOM 809 O O . SER A 1 113 ? 36.522 -6.233 -73.186 1.00 90.81 113 SER A O 1
ATOM 811 N N . VAL A 1 114 ? 35.170 -5.696 -71.477 1.00 89.69 114 VAL A N 1
ATOM 812 C CA . VAL A 1 114 ? 35.178 -4.250 -71.746 1.00 89.69 114 VAL A CA 1
ATOM 813 C C . VAL A 1 114 ? 36.539 -3.653 -71.392 1.00 89.69 114 VAL A C 1
ATOM 815 O O . VAL A 1 114 ? 37.040 -2.826 -72.143 1.00 89.69 114 VAL A O 1
ATOM 818 N N . LEU A 1 115 ? 37.167 -4.092 -70.299 1.00 91.38 115 LEU A N 1
ATOM 819 C CA . LEU A 1 115 ? 38.488 -3.622 -69.874 1.00 91.38 115 LEU A CA 1
ATOM 820 C C . LEU A 1 115 ? 39.632 -4.151 -70.750 1.00 91.38 115 LEU A C 1
ATOM 822 O O . LEU A 1 115 ? 40.635 -3.458 -70.901 1.00 91.38 115 LEU A O 1
ATOM 826 N N . GLU A 1 116 ? 39.488 -5.328 -71.364 1.00 89.88 116 GLU A N 1
ATOM 827 C CA . GLU A 1 116 ? 40.425 -5.822 -72.384 1.00 89.88 116 GLU A CA 1
ATOM 828 C C . GLU A 1 116 ? 40.438 -4.914 -73.624 1.00 89.88 116 GLU A C 1
ATOM 830 O O . GLU A 1 116 ? 41.502 -4.628 -74.175 1.00 89.88 116 GLU A O 1
ATOM 835 N N . ALA A 1 117 ? 39.265 -4.434 -74.049 1.00 87.12 117 ALA A N 1
ATOM 836 C CA . ALA A 1 117 ? 39.128 -3.532 -75.192 1.00 87.12 117 ALA A CA 1
ATOM 837 C C . ALA A 1 117 ? 39.437 -2.064 -74.839 1.00 87.12 117 ALA A C 1
ATOM 839 O O . ALA A 1 117 ? 40.034 -1.338 -75.635 1.00 87.12 117 ALA A O 1
ATOM 840 N N . GLU A 1 118 ? 39.046 -1.622 -73.643 1.00 88.56 118 GLU A N 1
ATOM 841 C CA . GLU A 1 118 ? 39.169 -0.250 -73.151 1.00 88.56 118 GLU A CA 1
ATOM 842 C C . GLU A 1 118 ? 39.740 -0.228 -71.714 1.00 88.56 118 GLU A C 1
ATOM 844 O O . GLU A 1 118 ? 39.010 0.022 -70.751 1.00 88.56 118 GLU A O 1
ATOM 849 N N . PRO A 1 119 ? 41.066 -0.400 -71.526 1.00 89.31 119 PRO A N 1
ATOM 850 C CA . PRO A 1 119 ? 41.670 -0.504 -70.187 1.00 89.31 119 PRO A CA 1
ATOM 851 C C . PRO A 1 119 ? 41.492 0.729 -69.288 1.00 89.31 119 PRO A C 1
ATOM 853 O O . PRO A 1 119 ? 41.698 0.661 -68.076 1.00 89.31 119 PRO A O 1
ATOM 856 N N . ARG A 1 120 ? 41.139 1.878 -69.881 1.00 91.06 120 ARG A N 1
ATOM 857 C CA . ARG A 1 120 ? 40.914 3.161 -69.196 1.00 91.06 120 ARG A CA 1
ATOM 858 C C . ARG A 1 120 ? 39.433 3.444 -68.896 1.00 91.06 120 ARG A C 1
ATOM 860 O O . ARG A 1 120 ? 39.102 4.571 -68.540 1.00 91.06 120 ARG A O 1
ATOM 867 N N . ASN A 1 121 ? 38.540 2.466 -69.058 1.00 91.44 121 ASN A N 1
ATOM 868 C CA . ASN A 1 121 ? 37.110 2.642 -68.810 1.00 91.44 121 ASN A CA 1
ATOM 869 C C . ASN A 1 121 ? 36.799 2.610 -67.297 1.00 91.44 121 ASN A C 1
ATOM 871 O O . ASN A 1 121 ? 36.827 1.556 -66.661 1.00 91.44 121 ASN A O 1
ATOM 875 N N . VAL A 1 122 ? 36.514 3.783 -66.719 1.00 91.75 122 VAL A N 1
ATOM 876 C CA . VAL A 1 122 ? 36.274 3.966 -65.273 1.00 91.75 122 VAL A CA 1
ATOM 877 C C . VAL A 1 122 ? 35.048 3.182 -64.799 1.00 91.75 122 VAL A C 1
ATOM 879 O O . VAL A 1 122 ? 35.131 2.451 -63.814 1.00 91.75 122 VAL A O 1
ATOM 882 N N . ASP A 1 123 ? 33.930 3.268 -65.522 1.00 91.50 123 ASP A N 1
ATOM 883 C CA . ASP A 1 123 ? 32.676 2.596 -65.158 1.00 91.50 123 ASP A CA 1
ATOM 884 C C . ASP A 1 123 ? 32.810 1.068 -65.166 1.00 91.50 123 ASP A C 1
ATOM 886 O O . ASP A 1 123 ? 32.191 0.380 -64.347 1.00 91.50 123 ASP A O 1
ATOM 890 N N . ALA A 1 124 ? 33.638 0.523 -66.063 1.00 91.81 124 ALA A N 1
ATOM 891 C CA . ALA A 1 124 ? 33.928 -0.904 -66.110 1.00 91.81 124 ALA A CA 1
ATOM 892 C C . ALA A 1 124 ? 34.773 -1.362 -64.910 1.00 91.81 124 ALA A C 1
ATOM 894 O O . ALA A 1 124 ? 34.450 -2.387 -64.308 1.00 91.81 124 ALA A O 1
ATOM 895 N N . HIS A 1 125 ? 35.787 -0.586 -64.503 1.00 94.69 125 HIS A N 1
ATOM 896 C CA . HIS A 1 125 ? 36.568 -0.852 -63.283 1.00 94.69 125 HIS A CA 1
ATOM 897 C C . HIS A 1 125 ? 35.707 -0.777 -62.015 1.00 94.69 125 HIS A C 1
ATOM 899 O O . HIS A 1 125 ? 35.777 -1.671 -61.170 1.00 94.69 125 HIS A O 1
ATOM 905 N N . VAL A 1 126 ? 34.828 0.228 -61.907 1.00 95.06 126 VAL A N 1
ATOM 906 C CA . VAL A 1 126 ? 33.868 0.349 -60.794 1.00 95.06 126 VAL A CA 1
ATOM 907 C C . VAL A 1 126 ? 32.890 -0.827 -60.785 1.00 95.06 126 VAL A C 1
ATOM 909 O O . VAL A 1 126 ? 32.701 -1.474 -59.755 1.00 95.06 126 VAL A O 1
ATOM 912 N N . GLY A 1 127 ? 32.289 -1.152 -61.931 1.00 93.19 127 GLY A N 1
ATOM 913 C CA . GLY A 1 127 ? 31.351 -2.266 -62.067 1.00 93.19 127 GLY A CA 1
ATOM 914 C C . GLY A 1 127 ? 31.970 -3.624 -61.724 1.00 93.19 127 GLY A C 1
ATOM 915 O O . GLY A 1 127 ? 31.349 -4.418 -61.008 1.00 93.19 127 GLY A O 1
ATOM 916 N N . A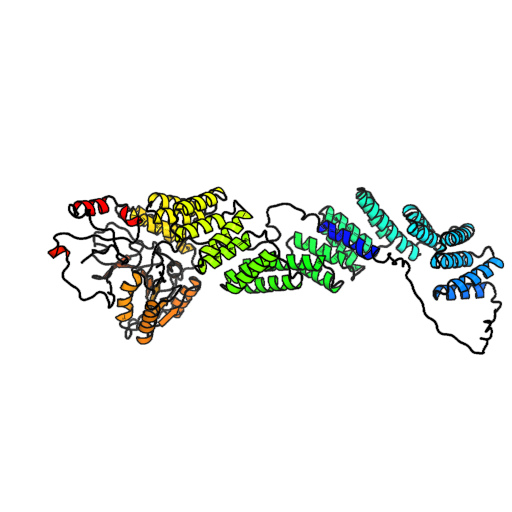RG A 1 128 ? 33.211 -3.856 -62.168 1.00 95.38 128 ARG A N 1
ATOM 917 C CA . ARG A 1 128 ? 34.044 -5.015 -61.819 1.00 95.38 128 ARG A CA 1
ATOM 918 C C . ARG A 1 128 ? 34.312 -5.089 -60.319 1.00 95.38 128 ARG A C 1
ATOM 920 O O . ARG A 1 128 ? 34.045 -6.127 -59.713 1.00 95.38 128 ARG A O 1
ATOM 927 N N . GLY A 1 129 ? 34.751 -3.985 -59.711 1.00 95.50 129 GLY A N 1
ATOM 928 C CA . GLY A 1 129 ? 34.999 -3.892 -58.271 1.00 95.50 129 GLY A CA 1
ATOM 929 C C . GLY A 1 129 ? 33.764 -4.237 -57.437 1.00 95.50 129 GLY A C 1
ATOM 930 O O . GLY A 1 129 ? 33.852 -5.045 -56.515 1.00 95.50 129 GLY A O 1
ATOM 931 N N . ILE A 1 130 ? 32.586 -3.723 -57.811 1.00 95.12 130 ILE A N 1
ATOM 932 C CA . ILE A 1 130 ? 31.325 -4.038 -57.118 1.00 95.12 130 ILE A CA 1
ATOM 933 C C . ILE A 1 130 ? 30.996 -5.531 -57.230 1.00 95.12 130 ILE A C 1
ATOM 935 O O . ILE A 1 130 ? 30.608 -6.147 -56.240 1.00 95.12 130 ILE A O 1
ATOM 939 N N . CYS A 1 131 ? 31.151 -6.138 -58.411 1.00 94.81 131 CYS A N 1
ATOM 940 C CA . CYS A 1 131 ? 30.879 -7.569 -58.587 1.00 94.81 131 CYS A CA 1
ATOM 941 C C . CYS A 1 131 ? 31.824 -8.433 -57.739 1.00 94.81 131 CYS A C 1
ATOM 943 O O . CYS A 1 131 ? 31.363 -9.364 -57.079 1.00 94.81 131 CYS A O 1
ATOM 945 N N . LEU A 1 132 ? 33.115 -8.092 -57.705 1.00 94.69 132 LEU A N 1
ATOM 946 C CA . LEU A 1 132 ? 34.119 -8.772 -56.882 1.00 94.69 132 LEU A CA 1
ATOM 947 C C . LEU A 1 132 ? 33.823 -8.622 -55.386 1.00 94.69 132 LEU A C 1
ATOM 949 O O . LEU A 1 132 ? 33.894 -9.608 -54.650 1.00 94.69 132 LEU A O 1
ATOM 953 N N . GLN A 1 133 ? 33.416 -7.426 -54.947 1.00 94.31 133 GLN A N 1
ATOM 954 C CA . GLN A 1 133 ? 33.009 -7.168 -53.566 1.00 94.31 133 GLN A CA 1
ATOM 955 C C . GLN A 1 133 ? 31.808 -8.037 -53.175 1.00 94.31 133 GLN A C 1
ATOM 957 O O . GLN A 1 133 ? 31.849 -8.725 -52.159 1.00 94.31 133 GLN A O 1
ATOM 962 N N . MET A 1 134 ? 30.761 -8.078 -54.006 1.00 91.81 134 MET A N 1
ATOM 963 C CA . MET A 1 134 ? 29.568 -8.898 -53.748 1.00 91.81 134 MET A CA 1
ATOM 964 C C . MET A 1 134 ? 29.857 -10.409 -53.760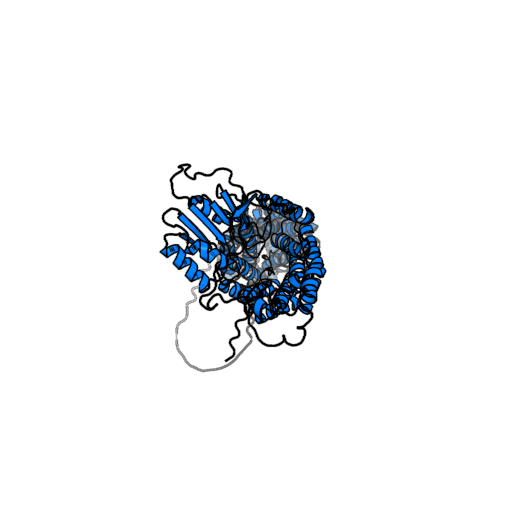 1.00 91.81 134 MET A C 1
ATOM 966 O O . MET A 1 134 ? 29.098 -11.187 -53.185 1.00 91.81 134 MET A O 1
ATOM 970 N N . GLN A 1 135 ? 30.954 -10.836 -54.390 1.00 92.12 135 GLN A N 1
ATOM 971 C CA . GLN A 1 135 ? 31.436 -12.221 -54.382 1.00 92.12 135 GLN A CA 1
ATOM 972 C C . GLN A 1 135 ? 32.409 -12.533 -53.229 1.00 92.12 135 GLN A C 1
ATOM 974 O O . GLN A 1 135 ? 32.863 -13.670 -53.122 1.00 92.12 135 GLN A O 1
ATOM 979 N N . GLY A 1 136 ? 32.730 -11.560 -52.368 1.00 90.69 136 GLY A N 1
ATOM 980 C CA . GLY A 1 136 ? 33.639 -11.734 -51.229 1.00 90.69 136 GLY A CA 1
ATOM 981 C C . GLY A 1 136 ? 35.131 -11.643 -51.570 1.00 90.69 136 GLY A C 1
ATOM 982 O O . GLY A 1 136 ? 35.970 -11.972 -50.735 1.00 90.69 136 GLY A O 1
ATOM 983 N N . HIS A 1 137 ? 35.488 -11.188 -52.775 1.00 93.75 137 HIS A N 1
ATOM 984 C CA . HIS A 1 137 ? 36.879 -11.010 -53.204 1.00 93.75 137 HIS A CA 1
ATOM 985 C C . HIS A 1 137 ? 37.388 -9.597 -52.866 1.00 93.75 137 HIS A C 1
ATOM 987 O O . HIS A 1 137 ? 37.734 -8.821 -53.757 1.00 93.75 137 HIS A O 1
ATOM 993 N N . SER A 1 138 ? 37.443 -9.251 -51.575 1.00 91.81 138 SER A N 1
ATOM 994 C CA . SER A 1 138 ? 37.689 -7.879 -51.089 1.00 91.81 138 SER A CA 1
ATOM 995 C C . SER A 1 138 ? 38.974 -7.239 -51.625 1.00 91.81 138 SER A C 1
ATOM 997 O O . SER A 1 138 ? 38.951 -6.089 -52.055 1.00 91.81 138 SER A O 1
ATOM 999 N N . ARG A 1 139 ? 40.083 -7.990 -51.689 1.00 92.31 139 ARG A N 1
ATOM 1000 C CA . ARG A 1 139 ? 41.366 -7.471 -52.198 1.00 92.31 139 ARG A CA 1
ATOM 1001 C C . ARG A 1 139 ? 41.305 -7.114 -53.685 1.00 92.31 139 ARG A C 1
ATOM 1003 O O . ARG A 1 139 ? 41.706 -6.027 -54.072 1.00 92.31 139 ARG A O 1
ATOM 1010 N N . GLN A 1 140 ? 40.753 -8.006 -54.507 1.00 93.12 140 GLN A N 1
ATOM 1011 C CA . GLN A 1 140 ? 40.614 -7.774 -55.950 1.00 93.12 140 GLN A CA 1
ATOM 1012 C C . GLN A 1 140 ? 39.589 -6.669 -56.250 1.00 93.12 140 GLN A C 1
ATOM 1014 O O . GLN A 1 140 ? 39.738 -5.921 -57.218 1.00 93.12 140 GLN A O 1
ATOM 1019 N N . ALA A 1 141 ? 38.554 -6.555 -55.413 1.00 94.69 141 ALA A N 1
ATOM 1020 C CA . ALA A 1 141 ? 37.607 -5.452 -55.467 1.00 94.69 141 ALA A CA 1
ATOM 1021 C C . ALA A 1 141 ? 38.305 -4.116 -55.182 1.00 94.69 141 ALA A C 1
ATOM 1023 O O . ALA A 1 141 ? 38.168 -3.187 -55.974 1.00 94.69 141 ALA A O 1
ATOM 1024 N N . PHE A 1 142 ? 39.109 -4.048 -54.115 1.00 94.19 142 PHE A N 1
ATOM 1025 C CA . PHE A 1 142 ? 39.901 -2.866 -53.776 1.00 94.19 142 PHE A CA 1
ATOM 1026 C C . PHE A 1 142 ? 40.855 -2.473 -54.906 1.00 94.19 142 PHE A C 1
ATOM 1028 O O . PHE A 1 142 ? 40.877 -1.309 -55.295 1.00 94.19 142 PHE A O 1
ATOM 1035 N N . ASP A 1 143 ? 41.580 -3.437 -55.484 1.00 94.25 143 ASP A N 1
ATOM 1036 C CA . ASP A 1 143 ? 42.478 -3.189 -56.618 1.00 94.25 143 ASP A CA 1
ATOM 1037 C C . ASP A 1 143 ? 41.717 -2.578 -57.809 1.00 94.25 143 ASP A C 1
ATOM 1039 O O . ASP A 1 143 ? 42.166 -1.590 -58.388 1.00 94.25 143 ASP A O 1
ATOM 1043 N N . SER A 1 144 ? 40.517 -3.095 -58.108 1.00 94.31 144 SER A N 1
ATOM 1044 C CA . SER A 1 144 ? 39.656 -2.581 -59.186 1.00 94.31 144 SER A CA 1
ATOM 1045 C C . SER A 1 144 ? 39.141 -1.163 -58.906 1.00 94.31 144 SER A C 1
ATOM 1047 O O . SER A 1 144 ? 39.091 -0.327 -59.806 1.00 94.31 144 SER A O 1
ATOM 1049 N N . PHE A 1 145 ? 38.786 -0.848 -57.656 1.00 95.94 145 PHE A N 1
ATOM 1050 C CA . PHE A 1 145 ? 38.423 0.520 -57.280 1.00 95.94 145 PHE A CA 1
ATOM 1051 C C . PHE A 1 145 ? 39.636 1.457 -57.295 1.00 95.94 145 PHE A C 1
ATOM 1053 O O . PHE A 1 145 ? 39.512 2.605 -57.710 1.00 95.94 145 PHE A O 1
ATOM 1060 N N . ALA A 1 146 ? 40.821 0.980 -56.913 1.00 93.88 146 ALA A N 1
ATOM 1061 C CA . ALA A 1 146 ? 42.060 1.744 -56.997 1.00 93.88 146 ALA A CA 1
ATOM 1062 C C . ALA A 1 146 ? 42.465 2.025 -58.455 1.00 93.88 146 ALA A C 1
ATOM 1064 O O . ALA A 1 146 ? 42.955 3.116 -58.748 1.00 93.88 146 ALA A O 1
ATOM 1065 N N . ASP A 1 147 ? 42.240 1.079 -59.374 1.00 94.12 147 ASP A N 1
ATOM 1066 C CA . ASP A 1 147 ? 42.369 1.294 -60.820 1.00 94.12 147 ASP A CA 1
ATOM 1067 C C . ASP A 1 147 ? 41.399 2.388 -61.302 1.00 94.12 147 ASP A C 1
ATOM 1069 O O . ASP A 1 147 ? 41.828 3.326 -61.978 1.00 94.12 147 ASP A O 1
ATOM 1073 N N . ALA A 1 148 ? 40.123 2.333 -60.894 1.00 94.31 148 ALA A N 1
ATOM 1074 C CA . ALA A 1 148 ? 39.139 3.370 -61.215 1.00 94.31 148 ALA A CA 1
ATOM 1075 C C . ALA A 1 148 ? 39.561 4.756 -60.692 1.00 94.31 148 ALA A C 1
ATOM 1077 O O . ALA A 1 148 ? 39.520 5.732 -61.437 1.00 94.31 148 ALA A O 1
ATOM 1078 N N . LEU A 1 149 ? 40.039 4.840 -59.446 1.00 94.25 149 LEU A N 1
ATOM 1079 C CA . LEU A 1 149 ? 40.470 6.093 -58.811 1.00 94.25 149 LEU A CA 1
ATOM 1080 C C . LEU A 1 149 ? 41.778 6.656 -59.379 1.00 94.25 149 LEU A C 1
ATOM 1082 O O . LEU A 1 149 ? 42.003 7.865 -59.332 1.00 94.25 149 LEU A O 1
ATOM 1086 N N . ARG A 1 150 ? 42.647 5.805 -59.940 1.00 93.94 150 ARG A N 1
ATOM 1087 C CA . ARG A 1 150 ? 43.831 6.256 -60.691 1.00 93.94 150 ARG A CA 1
ATOM 1088 C C . ARG A 1 150 ? 43.450 6.975 -61.985 1.00 93.94 150 ARG A C 1
ATOM 1090 O O . ARG A 1 150 ? 44.196 7.847 -62.425 1.00 93.94 150 ARG A O 1
ATOM 1097 N N . LEU A 1 151 ? 42.323 6.599 -62.585 1.00 92.56 151 LEU A N 1
ATOM 1098 C CA . LEU A 1 151 ? 41.811 7.172 -63.830 1.00 92.56 151 LEU A CA 1
ATOM 1099 C C . LEU A 1 151 ? 40.896 8.380 -63.577 1.00 92.56 151 LEU A C 1
ATOM 1101 O O . LEU A 1 151 ? 40.965 9.357 -64.317 1.00 92.56 151 LEU A O 1
ATOM 1105 N N . ASP A 1 152 ? 40.084 8.323 -62.522 1.00 92.94 152 ASP A N 1
ATOM 1106 C CA . ASP A 1 152 ? 39.189 9.385 -62.068 1.00 92.94 152 ASP A CA 1
ATOM 1107 C C . ASP A 1 152 ? 39.246 9.503 -60.537 1.00 92.94 152 ASP A C 1
ATOM 1109 O O . ASP A 1 152 ? 38.573 8.780 -59.799 1.00 92.94 152 ASP A O 1
ATOM 1113 N N . GLN A 1 153 ? 40.060 10.443 -60.051 1.00 91.56 153 GLN A N 1
ATOM 1114 C CA . GLN A 1 153 ? 40.281 10.655 -58.616 1.00 91.56 153 GLN A CA 1
ATOM 1115 C C . GLN A 1 153 ? 39.031 11.141 -57.871 1.00 91.56 153 GLN A C 1
ATOM 1117 O O . GLN A 1 153 ? 38.984 11.049 -56.644 1.00 91.56 153 GLN A O 1
ATOM 1122 N N . GLN A 1 154 ? 38.034 11.666 -58.589 1.00 91.81 154 GLN A N 1
ATOM 1123 C CA . GLN A 1 154 ? 36.796 12.201 -58.023 1.00 91.81 154 GLN A CA 1
ATOM 1124 C C . GLN A 1 154 ? 35.614 11.242 -58.229 1.00 91.81 154 GLN A C 1
ATOM 1126 O O . GLN A 1 154 ? 34.458 11.630 -58.076 1.00 91.81 154 GLN A O 1
ATOM 1131 N N . ASN A 1 155 ? 35.866 9.963 -58.522 1.00 93.94 155 ASN A N 1
ATOM 1132 C CA . ASN A 1 155 ? 34.783 9.005 -58.682 1.00 93.94 155 ASN A CA 1
ATOM 1133 C C . ASN A 1 155 ? 34.096 8.687 -57.338 1.00 93.94 155 ASN A C 1
ATOM 1135 O O . ASN A 1 155 ? 34.561 7.848 -56.558 1.00 93.94 155 ASN A O 1
ATOM 1139 N N . ALA A 1 156 ? 32.956 9.332 -57.071 1.00 93.44 156 ALA A N 1
ATOM 1140 C CA . ALA A 1 156 ? 32.210 9.175 -55.819 1.00 93.44 156 ALA A CA 1
ATOM 1141 C C . ALA A 1 156 ? 31.766 7.722 -55.558 1.00 93.44 156 ALA A C 1
ATOM 1143 O O . ALA A 1 156 ? 31.752 7.270 -54.408 1.00 93.44 156 ALA A O 1
ATOM 1144 N N . CYS A 1 157 ? 31.453 6.960 -56.612 1.00 94.12 157 CYS A N 1
ATOM 1145 C CA . CYS A 1 157 ? 31.045 5.561 -56.495 1.00 94.12 157 CYS A CA 1
ATOM 1146 C C . CYS A 1 157 ? 32.209 4.678 -56.018 1.00 94.12 157 CYS A C 1
ATOM 1148 O O . CYS A 1 157 ? 32.070 3.975 -55.015 1.00 94.12 157 CYS A O 1
ATOM 1150 N N . ALA A 1 158 ? 33.372 4.773 -56.670 1.00 93.62 158 ALA A N 1
ATOM 1151 C CA . ALA A 1 158 ? 34.572 4.032 -56.282 1.00 93.62 158 ALA A CA 1
ATOM 1152 C C . ALA A 1 158 ? 35.033 4.386 -54.857 1.00 93.62 158 ALA A C 1
ATOM 1154 O O . ALA A 1 158 ? 35.287 3.486 -54.059 1.00 93.62 158 ALA A O 1
ATOM 1155 N N . LEU A 1 159 ? 35.064 5.680 -54.501 1.00 95.62 159 LEU A N 1
ATOM 1156 C CA . LEU A 1 159 ? 35.415 6.144 -53.150 1.00 95.62 159 LEU A CA 1
ATOM 1157 C C . LEU A 1 159 ? 34.471 5.577 -52.080 1.00 95.62 159 LEU A C 1
ATOM 1159 O O . LEU A 1 159 ? 34.924 5.122 -51.030 1.00 95.62 159 LEU A O 1
ATOM 1163 N N . THR A 1 160 ? 33.165 5.548 -52.362 1.00 96.00 160 THR A N 1
ATOM 1164 C CA . THR A 1 160 ? 32.169 4.970 -51.448 1.00 96.00 160 THR A CA 1
ATOM 1165 C C . THR A 1 160 ? 32.401 3.477 -51.254 1.00 96.00 160 THR A C 1
ATOM 1167 O O . THR A 1 160 ? 32.407 3.001 -50.124 1.00 96.00 160 THR A O 1
ATOM 1170 N N . HIS A 1 161 ? 32.640 2.725 -52.329 1.00 95.25 161 HIS A N 1
ATOM 1171 C CA . HIS A 1 161 ? 32.884 1.289 -52.217 1.00 95.25 161 HIS A CA 1
ATOM 1172 C C . HIS A 1 161 ? 34.220 0.952 -51.531 1.00 95.25 161 HIS A C 1
ATOM 1174 O O . HIS A 1 161 ? 34.258 0.002 -50.747 1.00 95.25 161 HIS A O 1
ATOM 1180 N N . CYS A 1 162 ? 35.271 1.763 -51.705 1.00 94.31 162 CYS A N 1
ATOM 1181 C CA . CYS A 1 162 ? 36.480 1.679 -50.876 1.00 94.31 162 CYS A CA 1
ATOM 1182 C C . CYS A 1 162 ? 36.163 1.897 -49.388 1.00 94.31 162 CYS A C 1
ATOM 1184 O O . CYS A 1 162 ? 36.626 1.135 -48.544 1.00 94.31 162 CYS A O 1
ATOM 1186 N N . GLY A 1 163 ? 35.331 2.892 -49.060 1.00 95.00 163 GLY A N 1
ATOM 1187 C CA . GLY A 1 163 ? 34.871 3.128 -47.689 1.00 95.00 163 GLY A CA 1
ATOM 1188 C C . GLY A 1 163 ? 34.103 1.943 -47.093 1.00 95.00 163 GLY A C 1
ATOM 1189 O O . GLY A 1 163 ? 34.269 1.634 -45.912 1.00 95.00 163 GLY A O 1
ATOM 1190 N N . ILE A 1 164 ? 33.293 1.244 -47.900 1.00 95.12 164 ILE A N 1
ATOM 1191 C CA . ILE A 1 164 ? 32.564 0.045 -47.452 1.00 95.12 164 ILE A CA 1
ATOM 1192 C C . ILE A 1 164 ? 33.556 -1.069 -47.109 1.00 95.12 164 ILE A C 1
ATOM 1194 O O . ILE A 1 164 ? 33.429 -1.677 -46.049 1.00 95.12 164 ILE A O 1
ATOM 1198 N N . LEU A 1 165 ? 34.566 -1.289 -47.954 1.00 94.00 165 LEU A N 1
ATOM 1199 C CA . LEU A 1 165 ? 35.614 -2.281 -47.707 1.00 94.00 165 LEU A CA 1
ATOM 1200 C C . LEU A 1 165 ? 36.419 -1.965 -46.435 1.00 94.00 165 LEU A C 1
ATOM 1202 O O . LEU A 1 165 ? 36.570 -2.838 -45.583 1.00 94.00 165 LEU A O 1
ATOM 1206 N N . TYR A 1 166 ? 36.841 -0.709 -46.237 1.00 94.19 166 TYR A N 1
ATOM 1207 C CA . TYR A 1 166 ? 37.521 -0.298 -45.000 1.00 94.19 166 TYR A CA 1
ATOM 1208 C C . TYR A 1 166 ? 36.665 -0.551 -43.756 1.00 94.19 166 TYR A C 1
ATOM 1210 O O . TYR A 1 166 ? 37.153 -1.067 -42.750 1.00 94.19 166 TYR A O 1
ATOM 1218 N N . LYS A 1 167 ? 35.365 -0.245 -43.823 1.00 93.94 167 LYS A N 1
ATOM 1219 C CA . LYS A 1 167 ? 34.432 -0.518 -42.725 1.00 93.94 167 LYS A CA 1
ATOM 1220 C C . LYS A 1 167 ? 34.315 -2.018 -42.436 1.00 93.94 167 LYS A C 1
ATOM 1222 O O . LYS A 1 167 ? 34.286 -2.402 -41.268 1.00 93.94 167 LYS A O 1
ATOM 1227 N N . GLU A 1 168 ? 34.225 -2.858 -43.467 1.00 91.31 168 GLU A N 1
ATOM 1228 C CA . GLU A 1 168 ? 34.149 -4.321 -43.323 1.00 91.31 168 GLU A CA 1
ATOM 1229 C C . GLU A 1 168 ? 35.392 -4.905 -42.636 1.00 91.31 168 GLU A C 1
ATOM 1231 O O . GLU A 1 168 ? 35.266 -5.847 -41.852 1.00 91.31 168 GLU A O 1
ATOM 1236 N N . GLU A 1 169 ? 36.560 -4.305 -42.867 1.00 90.38 169 GLU A N 1
ATOM 1237 C CA . GLU A 1 169 ? 37.834 -4.659 -42.230 1.00 90.38 169 GLU A CA 1
ATOM 1238 C C . GLU A 1 169 ? 38.019 -4.035 -40.829 1.00 90.38 169 GLU A C 1
ATOM 1240 O O . GLU A 1 169 ? 38.946 -4.396 -40.106 1.00 90.38 169 GLU A O 1
ATOM 1245 N N . GLY A 1 170 ? 37.116 -3.144 -40.400 1.00 90.06 170 GLY A N 1
ATOM 1246 C CA . GLY A 1 170 ? 37.153 -2.473 -39.092 1.00 90.06 170 GLY A CA 1
ATOM 1247 C C . GLY A 1 170 ? 37.928 -1.148 -39.066 1.00 90.06 170 GLY A C 1
ATOM 1248 O O . GLY A 1 170 ? 38.025 -0.516 -38.013 1.00 90.06 170 GLY A O 1
ATOM 1249 N N . HIS A 1 171 ? 38.424 -0.691 -40.214 1.00 94.31 171 HIS A N 1
ATOM 1250 C CA . HIS A 1 171 ? 39.133 0.575 -40.410 1.00 94.31 171 HIS A CA 1
ATOM 1251 C C . HIS A 1 171 ? 38.144 1.747 -40.524 1.00 94.31 171 HIS A C 1
ATOM 1253 O O . HIS A 1 171 ? 37.877 2.286 -41.598 1.00 94.31 171 HIS A O 1
ATOM 1259 N N . LEU A 1 172 ? 37.511 2.105 -39.401 1.00 93.56 172 LEU A N 1
ATOM 1260 C CA . LEU A 1 172 ? 36.413 3.079 -39.378 1.00 93.56 172 LEU A CA 1
ATOM 1261 C C . LEU A 1 172 ? 36.848 4.519 -39.711 1.00 93.56 172 LEU A C 1
ATOM 1263 O O . LEU A 1 172 ? 36.059 5.269 -40.285 1.00 93.56 172 LEU A O 1
ATOM 1267 N N . LEU A 1 173 ? 38.074 4.924 -39.361 1.00 94.12 173 LEU A N 1
ATOM 1268 C CA . LEU A 1 173 ? 38.571 6.273 -39.664 1.00 94.12 173 LEU A CA 1
ATOM 1269 C C . LEU A 1 173 ? 38.822 6.425 -41.168 1.00 94.12 173 LEU A C 1
ATOM 1271 O O . LEU A 1 173 ? 38.328 7.364 -41.788 1.00 94.12 173 LEU A O 1
ATOM 1275 N N . GLU A 1 174 ? 39.499 5.447 -41.759 1.00 94.69 174 GLU A N 1
ATOM 1276 C CA . GLU A 1 174 ? 39.795 5.365 -43.187 1.00 94.69 174 GLU A CA 1
ATOM 1277 C C . GLU A 1 174 ? 38.505 5.262 -44.013 1.00 94.69 174 GLU A C 1
ATOM 1279 O O . GLU A 1 174 ? 38.369 5.907 -45.056 1.00 94.69 174 GLU A O 1
ATOM 1284 N N . ALA A 1 175 ? 37.508 4.525 -43.510 1.00 95.81 175 ALA A N 1
ATOM 1285 C CA . ALA A 1 175 ? 36.176 4.485 -44.101 1.00 95.81 175 ALA A CA 1
ATOM 1286 C C . ALA A 1 175 ? 35.511 5.872 -44.112 1.00 95.81 175 ALA A C 1
ATOM 1288 O O . ALA A 1 175 ? 35.019 6.308 -45.154 1.00 95.81 175 ALA A O 1
ATOM 1289 N N . ALA A 1 176 ? 35.521 6.592 -42.983 1.00 95.38 176 ALA A N 1
ATOM 1290 C CA . ALA A 1 176 ? 34.951 7.938 -42.894 1.00 95.38 176 ALA A CA 1
ATOM 1291 C C . ALA A 1 176 ? 35.648 8.924 -43.847 1.00 95.38 176 ALA A C 1
ATOM 1293 O O . ALA A 1 176 ? 34.977 9.701 -44.529 1.00 95.38 176 ALA A O 1
ATOM 1294 N N . GLU A 1 177 ? 36.979 8.867 -43.950 1.00 95.25 177 GLU A N 1
ATOM 1295 C CA . GLU A 1 177 ? 37.748 9.682 -44.896 1.00 95.25 177 GLU A CA 1
ATOM 1296 C C . GLU A 1 177 ? 37.371 9.401 -46.354 1.00 95.25 177 GLU A C 1
ATOM 1298 O O . GLU A 1 177 ? 37.205 10.337 -47.142 1.00 95.25 177 GLU A O 1
ATOM 1303 N N . ALA A 1 178 ? 37.206 8.128 -46.723 1.00 94.62 178 ALA A N 1
ATOM 1304 C CA . ALA A 1 178 ? 36.800 7.737 -48.070 1.00 94.62 178 ALA A CA 1
ATOM 1305 C C . ALA A 1 178 ? 35.407 8.286 -48.428 1.00 94.62 178 ALA A C 1
ATOM 1307 O O . ALA A 1 178 ? 35.228 8.848 -49.512 1.00 94.62 178 ALA A O 1
ATOM 1308 N N . TYR A 1 179 ? 34.441 8.221 -47.505 1.00 96.25 179 TYR A N 1
ATOM 1309 C CA . TYR A 1 179 ? 33.114 8.803 -47.731 1.00 96.25 179 TYR A CA 1
ATOM 1310 C C . TYR A 1 179 ? 33.127 10.334 -47.769 1.00 96.25 179 TYR A C 1
ATOM 1312 O O . TYR A 1 179 ? 32.416 10.926 -48.579 1.00 96.25 179 TYR A O 1
ATOM 1320 N N . HIS A 1 180 ? 33.952 10.998 -46.952 1.00 95.31 180 HIS A N 1
ATOM 1321 C CA . HIS A 1 180 ? 34.123 12.450 -47.040 1.00 95.31 180 HIS A CA 1
ATOM 1322 C C . HIS A 1 180 ? 34.667 12.872 -48.406 1.00 95.31 180 HIS A C 1
ATOM 1324 O O . HIS A 1 180 ? 34.139 13.812 -48.997 1.00 95.31 180 HIS A O 1
ATOM 1330 N N . LYS A 1 181 ? 35.668 12.159 -48.939 1.00 95.00 181 LYS A N 1
ATOM 1331 C CA . LYS A 1 181 ? 36.178 12.398 -50.299 1.00 95.00 181 LYS A CA 1
ATOM 1332 C C . LYS A 1 181 ? 35.092 12.167 -51.352 1.00 95.00 181 LYS A C 1
ATOM 1334 O O . LYS A 1 181 ? 34.970 12.967 -52.275 1.00 95.00 181 LYS A O 1
ATOM 1339 N N . ALA A 1 182 ? 34.268 11.128 -51.194 1.00 94.81 182 ALA A N 1
ATOM 1340 C CA . ALA A 1 182 ? 33.147 10.869 -52.099 1.00 94.81 182 ALA A CA 1
ATOM 1341 C C . ALA A 1 182 ? 32.133 12.027 -52.111 1.00 94.81 182 ALA A C 1
ATOM 1343 O O . ALA A 1 182 ? 31.707 12.450 -53.180 1.00 94.81 182 ALA A O 1
ATOM 1344 N N . LEU A 1 183 ? 31.798 12.584 -50.942 1.00 94.38 183 LEU A N 1
ATOM 1345 C CA . LEU A 1 183 ? 30.879 13.723 -50.816 1.00 94.38 183 LEU A CA 1
ATOM 1346 C C . LEU A 1 183 ? 31.499 15.066 -51.223 1.00 94.38 183 LEU A C 1
ATOM 1348 O O . LEU A 1 183 ? 30.773 15.985 -51.583 1.00 94.38 183 LEU A O 1
ATOM 1352 N N . GLN A 1 184 ? 32.827 15.201 -51.173 1.00 94.19 184 GLN A N 1
ATOM 1353 C CA . GLN A 1 184 ? 33.519 16.350 -51.767 1.00 94.19 184 GLN A CA 1
ATOM 1354 C C . GLN A 1 184 ? 33.427 16.325 -53.294 1.00 94.19 184 GLN A C 1
ATOM 1356 O O . GLN A 1 184 ? 33.306 17.382 -53.908 1.00 94.19 184 GLN A O 1
ATOM 1361 N N . ALA A 1 185 ? 33.477 15.132 -53.893 1.00 92.19 185 ALA A N 1
ATOM 1362 C CA . ALA A 1 185 ? 33.338 14.955 -55.332 1.00 92.19 185 ALA A CA 1
ATOM 1363 C C . ALA A 1 185 ? 31.884 15.094 -55.813 1.00 92.19 185 ALA A C 1
ATOM 1365 O O . ALA A 1 185 ? 31.627 15.761 -56.812 1.00 92.19 185 ALA A O 1
ATOM 1366 N N . ASP A 1 186 ? 30.931 14.506 -55.088 1.00 92.31 186 ASP A N 1
ATOM 1367 C CA . ASP A 1 186 ? 29.497 14.656 -55.341 1.00 92.31 186 ASP A CA 1
ATOM 1368 C C . ASP A 1 186 ? 28.729 14.821 -54.015 1.00 92.31 186 ASP A C 1
ATOM 1370 O O . ASP A 1 186 ? 28.376 13.830 -53.364 1.00 92.31 186 ASP A O 1
ATOM 1374 N N . PRO A 1 187 ? 28.408 16.069 -53.619 1.00 91.88 187 PRO A N 1
ATOM 1375 C CA . PRO A 1 187 ? 27.641 16.345 -52.404 1.00 91.88 187 PRO A CA 1
ATOM 1376 C C . PRO A 1 187 ? 26.231 15.737 -52.392 1.00 91.88 187 PRO A C 1
ATOM 1378 O O . PRO A 1 187 ? 25.619 15.631 -51.330 1.00 91.88 187 PRO A O 1
ATOM 1381 N N . SER A 1 188 ? 25.690 15.358 -53.555 1.00 92.06 188 SER A N 1
ATOM 1382 C CA . SER A 1 188 ? 24.356 14.766 -53.693 1.00 92.06 188 SER A CA 1
ATOM 1383 C C . SER A 1 188 ? 24.358 13.232 -53.636 1.00 92.06 188 SER A C 1
ATOM 1385 O O . SER A 1 188 ? 23.286 12.611 -53.664 1.00 92.06 188 SER A O 1
ATOM 1387 N N . TYR A 1 189 ? 25.537 12.609 -53.509 1.00 92.81 189 TYR A N 1
ATOM 1388 C CA . TYR A 1 189 ? 25.694 11.159 -53.530 1.00 92.81 189 TYR A CA 1
ATOM 1389 C C . TYR A 1 189 ? 25.193 10.501 -52.235 1.00 92.81 189 TYR A C 1
ATOM 1391 O O . TYR A 1 189 ? 25.931 10.265 -51.275 1.00 92.81 189 TYR A O 1
ATOM 1399 N N . LYS A 1 190 ? 23.897 10.168 -52.223 1.00 92.00 190 LYS A N 1
ATOM 1400 C CA . LYS A 1 190 ? 23.174 9.638 -51.052 1.00 92.00 190 LYS A CA 1
ATOM 1401 C C . LYS A 1 190 ? 23.856 8.443 -50.392 1.00 92.00 190 LYS A C 1
ATOM 1403 O O . LYS A 1 190 ? 23.961 8.409 -49.174 1.00 92.00 190 LYS A O 1
ATOM 1408 N N . ALA A 1 191 ? 24.367 7.499 -51.183 1.00 92.50 191 ALA A N 1
ATOM 1409 C CA . ALA A 1 191 ? 25.002 6.301 -50.641 1.00 92.50 191 ALA A CA 1
ATOM 1410 C C . ALA A 1 191 ? 26.261 6.623 -49.811 1.00 92.50 191 ALA A C 1
ATOM 1412 O O . ALA A 1 191 ? 26.503 5.948 -48.813 1.00 92.50 191 ALA A O 1
ATOM 1413 N N . ALA A 1 192 ? 27.045 7.650 -50.166 1.00 93.31 192 ALA A N 1
ATOM 1414 C CA . ALA A 1 192 ? 28.175 8.079 -49.333 1.00 93.31 192 ALA A CA 1
ATOM 1415 C C . ALA A 1 192 ? 27.704 8.762 -48.047 1.00 93.31 192 ALA A C 1
ATOM 1417 O O . ALA A 1 192 ? 28.248 8.482 -46.986 1.00 93.31 192 ALA A O 1
ATOM 1418 N N . SER A 1 193 ? 26.687 9.623 -48.132 1.00 94.50 193 SER A N 1
ATOM 1419 C CA . SER A 1 193 ? 26.101 10.328 -46.981 1.00 94.50 193 SER A CA 1
ATOM 1420 C C . SER A 1 193 ? 25.514 9.351 -45.951 1.00 94.50 193 SER A C 1
ATOM 1422 O O . SER A 1 193 ? 25.864 9.427 -44.772 1.00 94.50 193 SER A O 1
ATOM 1424 N N . GLU A 1 194 ? 24.733 8.364 -46.399 1.00 94.19 194 GLU A N 1
ATOM 1425 C CA . GLU A 1 194 ? 24.161 7.315 -45.545 1.00 94.19 194 GLU A CA 1
ATOM 1426 C C . GLU A 1 194 ? 25.259 6.462 -44.887 1.00 94.19 194 GLU A C 1
ATOM 1428 O O . GLU A 1 194 ? 25.250 6.255 -43.672 1.00 94.19 194 GLU A O 1
ATOM 1433 N N . ASN A 1 195 ? 26.250 5.995 -45.658 1.00 94.69 195 ASN A N 1
ATOM 1434 C CA . ASN A 1 195 ? 27.334 5.179 -45.105 1.00 94.69 195 ASN A CA 1
ATOM 1435 C C . ASN A 1 195 ? 28.267 5.965 -44.173 1.00 94.69 195 ASN A C 1
ATOM 1437 O O . ASN A 1 195 ? 28.732 5.408 -43.173 1.00 94.69 195 ASN A O 1
ATOM 1441 N N . LEU A 1 196 ? 28.495 7.253 -44.446 1.00 96.31 196 LEU A N 1
ATOM 1442 C CA . LEU A 1 196 ? 29.237 8.145 -43.560 1.00 96.31 196 LEU A CA 1
ATOM 1443 C C . LEU A 1 196 ? 28.518 8.304 -42.217 1.00 96.31 196 LEU A C 1
ATOM 1445 O O . LEU A 1 196 ? 29.157 8.171 -41.175 1.00 96.31 196 LEU A O 1
ATOM 1449 N N . ALA A 1 197 ? 27.198 8.520 -42.219 1.00 96.25 197 ALA A N 1
ATOM 1450 C CA . ALA A 1 197 ? 26.414 8.624 -40.988 1.00 96.25 197 ALA A CA 1
ATOM 1451 C C . ALA A 1 197 ? 26.487 7.339 -40.142 1.00 96.25 197 ALA A C 1
ATOM 1453 O O . ALA A 1 197 ? 26.639 7.408 -38.917 1.00 96.25 197 ALA A O 1
ATOM 1454 N N . ILE A 1 198 ? 26.459 6.165 -40.788 1.00 95.56 198 ILE A N 1
ATOM 1455 C CA . ILE A 1 198 ? 26.633 4.879 -40.099 1.00 95.56 198 ILE A CA 1
ATOM 1456 C C . ILE A 1 198 ? 28.019 4.800 -39.442 1.00 95.56 198 ILE A C 1
ATOM 1458 O O . ILE A 1 198 ? 28.104 4.567 -38.239 1.00 95.56 198 ILE A O 1
ATOM 1462 N N . VAL A 1 199 ? 29.098 5.033 -40.198 1.00 96.00 199 VAL A N 1
ATOM 1463 C CA . VAL A 1 199 ? 30.472 4.911 -39.676 1.00 96.00 199 VAL A CA 1
ATOM 1464 C C . VAL A 1 199 ? 30.779 5.940 -38.592 1.00 96.00 199 VAL A C 1
ATOM 1466 O O . VAL A 1 199 ? 31.404 5.601 -37.590 1.00 96.00 199 VAL A O 1
ATOM 1469 N N . LEU A 1 200 ? 30.313 7.182 -38.740 1.00 96.75 200 LEU A N 1
ATOM 1470 C CA . LEU A 1 200 ? 30.460 8.204 -37.702 1.00 96.75 200 LEU A CA 1
ATOM 1471 C C . LEU A 1 200 ? 29.718 7.815 -36.417 1.00 96.75 200 LEU A C 1
ATOM 1473 O O . LEU A 1 200 ? 30.223 8.054 -35.323 1.00 96.75 200 LEU A O 1
ATOM 1477 N N . THR A 1 201 ? 28.566 7.153 -36.528 1.00 96.19 201 THR A N 1
ATOM 1478 C CA . THR A 1 201 ? 27.848 6.627 -35.359 1.00 96.19 201 THR A CA 1
ATOM 1479 C C . THR A 1 201 ? 28.604 5.469 -34.703 1.00 96.19 201 THR A C 1
ATOM 1481 O O . THR A 1 201 ? 28.753 5.466 -33.481 1.00 96.19 201 THR A O 1
ATOM 1484 N N . ASP A 1 202 ? 29.148 4.535 -35.489 1.00 94.56 202 ASP A N 1
ATOM 1485 C CA . ASP A 1 202 ? 29.962 3.420 -34.982 1.00 94.56 202 ASP A CA 1
ATOM 1486 C C . ASP A 1 202 ? 31.229 3.936 -34.263 1.00 94.56 202 ASP A C 1
ATOM 1488 O O . ASP A 1 202 ? 31.545 3.500 -33.152 1.00 94.56 202 ASP A O 1
ATOM 1492 N N . LEU A 1 203 ? 31.907 4.937 -34.842 1.00 94.19 203 LEU A N 1
ATOM 1493 C CA . LEU A 1 203 ? 33.029 5.651 -34.217 1.00 94.19 203 LEU A CA 1
ATOM 1494 C C . LEU A 1 203 ? 32.610 6.329 -32.911 1.00 94.19 203 LEU A C 1
ATOM 1496 O O . LEU A 1 203 ? 33.293 6.187 -31.897 1.00 94.19 203 LEU A O 1
ATOM 1500 N N . GLY A 1 204 ? 31.478 7.040 -32.918 1.00 94.81 204 GLY A N 1
ATOM 1501 C CA . GLY A 1 204 ? 30.947 7.706 -31.732 1.00 94.81 204 GLY A CA 1
ATOM 1502 C C . GLY A 1 204 ? 30.655 6.728 -30.594 1.00 94.81 204 GLY A C 1
ATOM 1503 O O . GLY A 1 204 ? 30.995 6.993 -29.440 1.00 94.81 204 GLY A O 1
ATOM 1504 N N . THR A 1 205 ? 30.109 5.554 -30.922 1.00 93.44 205 THR A N 1
ATOM 1505 C CA . THR A 1 205 ? 29.869 4.475 -29.953 1.00 93.44 205 THR A CA 1
ATOM 1506 C C . THR A 1 205 ? 31.176 3.904 -29.415 1.00 93.44 205 THR A C 1
ATOM 1508 O O . THR A 1 205 ? 31.309 3.740 -28.203 1.00 93.44 205 THR A O 1
ATOM 1511 N N . SER A 1 206 ? 32.165 3.658 -30.278 1.00 93.31 206 SER A N 1
ATOM 1512 C CA . SER A 1 206 ? 33.486 3.182 -29.850 1.00 93.31 206 SER A CA 1
ATOM 1513 C C . SER A 1 206 ? 34.169 4.164 -28.891 1.00 93.31 206 SER A C 1
ATOM 1515 O O . SER A 1 206 ? 34.686 3.747 -27.857 1.00 93.31 206 SER A O 1
ATOM 1517 N N . LEU A 1 207 ? 34.126 5.466 -29.197 1.00 93.44 207 LEU A N 1
ATOM 1518 C CA . LEU A 1 207 ? 34.706 6.527 -28.363 1.00 93.44 207 LEU A CA 1
ATOM 1519 C C . LEU A 1 207 ? 33.982 6.674 -27.022 1.00 93.44 207 LEU A C 1
ATOM 1521 O O . LEU A 1 207 ? 34.621 6.815 -25.981 1.00 93.44 207 LEU A O 1
ATOM 1525 N N . LYS A 1 208 ? 32.647 6.589 -27.020 1.00 91.94 208 LYS A N 1
ATOM 1526 C CA . LYS A 1 208 ? 31.857 6.566 -25.783 1.00 91.94 208 LYS A CA 1
ATOM 1527 C C . LYS A 1 208 ? 32.293 5.403 -24.884 1.00 91.94 208 LYS A C 1
ATOM 1529 O O . LYS A 1 208 ? 32.534 5.608 -23.697 1.00 91.94 208 LYS A O 1
ATOM 1534 N N . LEU A 1 209 ? 32.416 4.196 -25.444 1.00 90.62 209 LEU A N 1
ATOM 1535 C CA . LEU A 1 209 ? 32.810 2.996 -24.697 1.00 90.62 209 LEU A CA 1
ATOM 1536 C C . LEU A 1 209 ? 34.252 3.061 -24.175 1.00 90.62 209 LEU A C 1
ATOM 1538 O O . LEU A 1 209 ? 34.540 2.472 -23.137 1.00 90.62 209 LEU A O 1
ATOM 1542 N N . SER A 1 210 ? 35.144 3.795 -24.847 1.00 91.88 210 SER A N 1
ATOM 1543 C CA . SER A 1 210 ? 36.505 4.056 -24.362 1.00 91.88 210 SER A CA 1
ATOM 1544 C C . SER A 1 210 ? 36.591 5.197 -23.338 1.00 91.88 210 SER A C 1
ATOM 1546 O O . SER A 1 210 ? 37.691 5.553 -22.926 1.00 91.88 210 SER A O 1
ATOM 1548 N N . GLY A 1 211 ? 35.459 5.787 -22.932 1.00 89.44 211 GLY A N 1
ATOM 1549 C CA . GLY A 1 211 ? 35.387 6.885 -21.960 1.00 89.44 211 GLY A CA 1
ATOM 1550 C C . GLY A 1 211 ? 35.490 8.293 -22.561 1.00 89.44 211 GLY A C 1
ATOM 1551 O O . GLY A 1 211 ? 35.299 9.278 -21.849 1.00 89.44 211 GLY A O 1
ATOM 1552 N N . ASN A 1 212 ? 35.704 8.420 -23.873 1.00 93.25 212 ASN A N 1
ATOM 1553 C CA . ASN A 1 212 ? 35.821 9.700 -24.580 1.00 93.25 212 ASN A CA 1
ATOM 1554 C C . ASN A 1 212 ? 34.438 10.223 -25.000 1.00 93.25 212 ASN A C 1
ATOM 1556 O O . ASN A 1 212 ? 34.127 10.374 -26.183 1.00 93.25 212 ASN A O 1
ATOM 1560 N N . VAL A 1 213 ? 33.576 10.490 -24.016 1.00 92.06 213 VAL A N 1
ATOM 1561 C CA . VAL A 1 213 ? 32.151 10.809 -24.235 1.00 92.06 213 VAL A CA 1
ATOM 1562 C C . VAL A 1 213 ? 31.946 12.059 -25.101 1.00 92.06 213 VAL A C 1
ATOM 1564 O O . VAL A 1 213 ? 31.078 12.058 -25.971 1.00 92.06 213 VAL A O 1
ATOM 1567 N N . GLN A 1 214 ? 32.749 13.111 -24.909 1.00 93.00 214 GLN A N 1
ATOM 1568 C CA . GLN A 1 214 ? 32.613 14.365 -25.668 1.00 93.00 214 GLN A CA 1
ATOM 1569 C C . GLN A 1 214 ? 32.963 14.195 -27.150 1.00 93.00 214 GLN A C 1
ATOM 1571 O O . GLN A 1 214 ? 32.241 14.678 -28.021 1.00 93.00 214 GLN A O 1
ATOM 1576 N N . GLU A 1 215 ? 34.029 13.452 -27.452 1.00 92.50 215 GLU A N 1
ATOM 1577 C CA . GLU A 1 215 ? 34.382 13.131 -28.836 1.00 92.50 215 GLU A CA 1
ATOM 1578 C C . GLU A 1 215 ? 33.325 12.223 -29.473 1.00 92.50 215 GLU A C 1
ATOM 1580 O O . GLU A 1 215 ? 32.945 12.432 -30.625 1.00 92.50 215 GLU A O 1
ATOM 1585 N N . GLY A 1 216 ? 32.781 11.270 -28.707 1.00 93.81 216 GLY A N 1
ATOM 1586 C CA . GLY A 1 216 ? 31.673 10.427 -29.150 1.00 93.81 216 GLY A CA 1
ATOM 1587 C C . GLY A 1 216 ? 30.423 11.230 -29.526 1.00 93.81 216 GLY A C 1
ATOM 1588 O O . GLY A 1 216 ? 29.858 11.024 -30.601 1.00 93.81 216 GLY A O 1
ATOM 1589 N N . LEU A 1 217 ? 30.033 12.199 -28.688 1.00 95.06 217 LEU A N 1
ATOM 1590 C CA . LEU A 1 217 ? 28.938 13.135 -28.972 1.00 95.06 217 LEU A CA 1
ATOM 1591 C C . LEU A 1 217 ? 29.180 13.911 -30.266 1.00 95.06 217 LEU A C 1
ATOM 1593 O O . LEU A 1 217 ? 28.277 14.008 -31.100 1.00 95.06 217 LEU A O 1
ATOM 1597 N N . GLN A 1 218 ? 30.398 14.424 -30.458 1.00 95.88 218 GLN A N 1
ATOM 1598 C CA . GLN A 1 218 ? 30.747 15.154 -31.672 1.00 95.88 218 GLN A CA 1
ATOM 1599 C C . GLN A 1 218 ? 30.563 14.282 -32.918 1.00 95.88 218 GLN A C 1
ATOM 1601 O O . GLN A 1 218 ? 29.985 14.744 -33.901 1.00 95.88 218 GLN A O 1
ATOM 1606 N N . LYS A 1 219 ? 30.959 13.004 -32.862 1.00 96.56 219 LYS A N 1
ATOM 1607 C CA . LYS A 1 219 ? 30.764 12.070 -33.978 1.00 96.56 219 LYS A CA 1
ATOM 1608 C C . LYS A 1 219 ? 29.295 11.777 -34.274 1.00 96.56 219 LYS A C 1
ATOM 1610 O O . LYS A 1 219 ? 28.937 11.696 -35.446 1.00 96.56 219 LYS A O 1
ATOM 1615 N N . TYR A 1 220 ? 28.423 11.704 -33.269 1.00 96.94 220 TYR A N 1
ATOM 1616 C CA . TYR A 1 220 ? 26.981 11.596 -33.520 1.00 96.94 220 TYR A CA 1
ATOM 1617 C C . TYR A 1 220 ? 26.398 12.854 -34.176 1.00 96.94 220 TYR A C 1
ATOM 1619 O O . TYR A 1 220 ? 25.577 12.743 -35.085 1.00 96.94 220 TYR A O 1
ATOM 1627 N N . TYR A 1 221 ? 26.839 14.050 -33.775 1.00 97.12 221 TYR A N 1
ATOM 1628 C CA . TYR A 1 221 ? 26.441 15.284 -34.459 1.00 97.12 221 TYR A CA 1
ATOM 1629 C C . TYR A 1 221 ? 26.956 15.337 -35.896 1.00 97.12 221 TYR A C 1
ATOM 1631 O O . TYR A 1 221 ? 26.228 15.759 -36.792 1.00 97.12 221 TYR A O 1
ATOM 1639 N N . ASP A 1 222 ? 28.185 14.887 -36.137 1.00 95.81 222 ASP A N 1
ATOM 1640 C CA . ASP A 1 222 ? 28.741 14.810 -37.485 1.00 95.81 222 ASP A CA 1
ATOM 1641 C C . ASP A 1 222 ? 27.974 13.792 -38.349 1.00 95.81 222 ASP A C 1
ATOM 1643 O O . ASP A 1 222 ? 27.723 14.063 -39.523 1.00 95.81 222 ASP A O 1
ATOM 1647 N N . ALA A 1 223 ? 27.505 12.680 -37.768 1.00 95.81 223 ALA A N 1
ATOM 1648 C CA . ALA A 1 223 ? 26.618 11.739 -38.452 1.00 95.81 223 ALA A CA 1
ATOM 1649 C C . ALA A 1 223 ? 25.304 12.404 -38.895 1.00 95.81 223 ALA A C 1
ATOM 1651 O O . ALA A 1 223 ? 24.867 12.196 -40.023 1.00 95.81 223 ALA A O 1
ATOM 1652 N N . LEU A 1 224 ? 24.713 13.260 -38.054 1.00 95.62 224 LEU A N 1
ATOM 1653 C CA . LEU A 1 224 ? 23.497 14.012 -38.391 1.00 95.62 224 LEU A CA 1
ATOM 1654 C C . LEU A 1 224 ? 23.732 15.151 -39.394 1.00 95.62 224 LEU A C 1
ATOM 1656 O O . LEU A 1 224 ? 22.808 15.541 -40.105 1.00 95.62 224 LEU A O 1
ATOM 1660 N N . LYS A 1 225 ? 24.956 15.689 -39.481 1.00 94.88 225 LYS A N 1
ATOM 1661 C CA . LYS A 1 225 ? 25.337 16.599 -40.575 1.00 94.88 225 LYS A CA 1
ATOM 1662 C C . LYS A 1 225 ? 25.434 15.852 -41.906 1.00 94.88 225 LYS A C 1
ATOM 1664 O O . LYS A 1 225 ? 25.108 16.432 -42.936 1.00 94.88 225 LYS A O 1
ATOM 1669 N N . ALA A 1 226 ? 25.897 14.599 -41.880 1.00 92.19 226 ALA A N 1
ATOM 1670 C CA . ALA A 1 226 ? 25.995 13.753 -43.065 1.00 92.19 226 ALA A CA 1
ATOM 1671 C C . ALA A 1 226 ? 24.614 13.279 -43.544 1.00 92.19 226 ALA A C 1
ATOM 1673 O O . ALA A 1 226 ? 24.323 13.404 -44.730 1.00 92.19 226 ALA A O 1
ATOM 1674 N N . ASP A 1 227 ? 23.759 12.792 -42.641 1.00 92.88 227 ASP A N 1
ATOM 1675 C CA . ASP A 1 227 ? 22.356 12.456 -42.907 1.00 92.88 227 ASP A CA 1
ATOM 1676 C C . ASP A 1 227 ? 21.467 12.895 -41.734 1.00 92.88 227 ASP A C 1
ATOM 1678 O O . ASP A 1 227 ? 21.436 12.278 -40.666 1.00 92.88 227 ASP A O 1
ATOM 1682 N N . SER A 1 228 ? 20.686 13.952 -41.960 1.00 93.12 228 SER A N 1
ATOM 1683 C CA . SER A 1 228 ? 19.812 14.549 -40.946 1.00 93.12 228 SER A CA 1
ATOM 1684 C C . SER A 1 228 ? 18.633 13.670 -40.539 1.00 93.12 228 SER A C 1
ATOM 1686 O O . SER A 1 228 ? 17.957 13.986 -39.567 1.00 93.12 228 SER A O 1
ATOM 1688 N N . ARG A 1 229 ? 18.359 12.572 -41.256 1.00 93.19 229 ARG A N 1
ATOM 1689 C CA . ARG A 1 229 ? 17.262 11.640 -40.949 1.00 93.19 229 ARG A CA 1
ATOM 1690 C C . ARG A 1 229 ? 17.765 10.326 -40.352 1.00 93.19 229 ARG A C 1
ATOM 1692 O O . ARG A 1 229 ? 16.983 9.388 -40.183 1.00 93.19 229 ARG A O 1
ATOM 1699 N N . TYR A 1 230 ? 19.051 10.237 -40.011 1.00 94.31 230 TYR A N 1
ATOM 1700 C CA . TYR A 1 230 ? 19.654 9.008 -39.514 1.00 94.31 230 TYR A CA 1
ATOM 1701 C C . TYR A 1 230 ? 19.257 8.715 -38.055 1.00 94.31 230 TYR A C 1
ATOM 1703 O O . TYR A 1 230 ? 19.904 9.133 -37.092 1.00 94.31 230 TYR A O 1
ATOM 1711 N N . ALA A 1 231 ? 18.168 7.958 -37.884 1.00 94.69 231 ALA A N 1
ATOM 1712 C CA . ALA A 1 231 ? 17.584 7.625 -36.580 1.00 94.69 231 ALA A CA 1
ATOM 1713 C C . ALA A 1 231 ? 18.565 7.024 -35.542 1.00 94.69 231 ALA A C 1
ATOM 1715 O O . ALA A 1 231 ? 18.473 7.408 -34.373 1.00 94.69 231 ALA A O 1
ATOM 1716 N N . PRO A 1 232 ? 19.524 6.136 -35.895 1.00 95.81 232 PRO A N 1
ATOM 1717 C CA . PRO A 1 232 ? 20.462 5.588 -34.911 1.00 95.81 232 PRO A CA 1
ATOM 1718 C C . PRO A 1 232 ? 21.379 6.635 -34.260 1.00 95.81 232 PRO A C 1
ATOM 1720 O O . PRO A 1 232 ? 21.730 6.476 -33.091 1.00 95.81 232 PRO A O 1
ATOM 1723 N N . ALA A 1 233 ? 21.739 7.719 -34.959 1.00 94.75 233 ALA A N 1
ATOM 1724 C CA . ALA A 1 233 ? 22.515 8.805 -34.351 1.00 94.75 233 ALA A CA 1
ATOM 1725 C C . ALA A 1 233 ? 21.687 9.565 -33.306 1.00 94.75 233 ALA A C 1
ATOM 1727 O O . ALA A 1 233 ? 22.162 9.782 -32.192 1.00 94.75 233 ALA A O 1
ATOM 1728 N N . TYR A 1 234 ? 20.425 9.890 -33.618 1.00 97.56 234 TYR A N 1
ATOM 1729 C CA . TYR A 1 234 ? 19.496 10.474 -32.646 1.00 97.56 234 TYR A CA 1
ATOM 1730 C C . TYR A 1 234 ? 19.300 9.574 -31.423 1.00 97.56 234 TYR A C 1
ATOM 1732 O O . TYR A 1 234 ? 19.377 10.051 -30.294 1.00 97.56 234 TYR A O 1
ATOM 1740 N N . TYR A 1 235 ? 19.108 8.269 -31.622 1.00 97.31 235 TYR A N 1
ATOM 1741 C CA . TYR A 1 235 ? 18.976 7.325 -30.514 1.00 97.31 235 TYR A CA 1
ATOM 1742 C C . TYR A 1 235 ? 20.215 7.322 -29.610 1.00 97.31 235 TYR A C 1
ATOM 1744 O O . TYR A 1 235 ? 20.084 7.455 -28.395 1.00 97.31 235 TYR A O 1
ATOM 1752 N N . ASN A 1 236 ? 21.417 7.222 -30.184 1.00 96.00 236 ASN A N 1
ATOM 1753 C CA . ASN A 1 236 ? 22.653 7.180 -29.404 1.00 96.00 236 ASN A CA 1
ATOM 1754 C C . ASN A 1 236 ? 22.949 8.502 -28.678 1.00 96.00 236 ASN A C 1
ATOM 1756 O O . ASN A 1 236 ? 23.423 8.466 -27.542 1.00 96.00 236 ASN A O 1
ATOM 1760 N N . LEU A 1 237 ? 22.606 9.655 -29.269 1.00 96.56 237 LEU A N 1
ATOM 1761 C CA . LEU A 1 237 ? 22.595 10.935 -28.550 1.00 96.56 237 LEU A CA 1
ATOM 1762 C C . LEU A 1 237 ? 21.657 10.872 -27.341 1.00 96.56 237 LEU A C 1
ATOM 1764 O O . LEU A 1 237 ? 22.050 11.252 -26.240 1.00 96.56 237 LEU A O 1
ATOM 1768 N N . GLY A 1 238 ? 20.446 10.340 -27.527 1.00 96.06 238 GLY A N 1
ATOM 1769 C CA . GLY A 1 238 ? 19.472 10.158 -26.452 1.00 96.06 238 GLY A CA 1
ATOM 1770 C C . GLY A 1 238 ? 20.001 9.291 -25.311 1.00 96.06 238 GLY A C 1
ATOM 1771 O O . GLY A 1 238 ? 19.837 9.653 -24.147 1.00 96.06 238 GLY A O 1
ATOM 1772 N N . VAL A 1 239 ? 20.705 8.200 -25.629 1.00 94.69 239 VAL A N 1
ATOM 1773 C CA . VAL A 1 239 ? 21.345 7.328 -24.629 1.00 94.69 239 VAL A CA 1
ATOM 1774 C C . VAL A 1 239 ? 22.383 8.099 -23.818 1.00 94.69 239 VAL A C 1
ATOM 1776 O O . VAL A 1 239 ? 22.334 8.066 -22.590 1.00 94.69 239 VAL A O 1
ATOM 1779 N N . VAL A 1 240 ? 23.285 8.835 -24.475 1.00 94.69 240 VAL A N 1
ATOM 1780 C CA . VAL A 1 240 ? 24.316 9.619 -23.773 1.00 94.69 240 VAL A CA 1
ATOM 1781 C C . VAL A 1 240 ? 23.685 10.699 -22.892 1.00 94.69 240 VAL A C 1
ATOM 1783 O O . VAL A 1 240 ? 24.046 10.829 -21.725 1.00 94.69 240 VAL A O 1
ATOM 1786 N N . TYR A 1 241 ? 22.697 11.439 -23.400 1.00 95.31 241 TYR A N 1
ATOM 1787 C CA . TYR A 1 241 ? 22.008 12.456 -22.602 1.00 95.31 241 TYR A CA 1
ATOM 1788 C C . TYR A 1 241 ? 21.224 11.858 -21.429 1.00 95.31 241 TYR A C 1
ATOM 1790 O O . TYR A 1 241 ? 21.169 12.471 -20.364 1.00 95.31 241 TYR A O 1
ATOM 1798 N N . SER A 1 242 ? 20.667 10.655 -21.586 1.00 92.50 242 SER A N 1
ATOM 1799 C CA . SER A 1 242 ? 20.005 9.932 -20.500 1.00 92.50 242 SER A CA 1
ATOM 1800 C C . SER A 1 242 ? 20.992 9.526 -19.402 1.00 92.50 242 SER A C 1
ATOM 1802 O O . SER A 1 242 ? 20.681 9.691 -18.226 1.00 92.50 242 SER A O 1
ATOM 1804 N N . GLU A 1 243 ? 22.183 9.038 -19.763 1.00 90.69 243 GLU A N 1
ATOM 1805 C CA . GLU A 1 243 ? 23.262 8.717 -18.810 1.00 90.69 243 GLU A CA 1
ATOM 1806 C C . GLU A 1 243 ? 23.780 9.969 -18.086 1.00 90.69 243 GLU A C 1
ATOM 1808 O O . GLU A 1 243 ? 24.121 9.916 -16.908 1.00 90.69 243 GLU A O 1
ATOM 1813 N N . MET A 1 244 ? 23.763 11.124 -18.758 1.00 91.19 244 MET A N 1
ATOM 1814 C CA . MET A 1 244 ? 24.065 12.432 -18.165 1.00 91.19 244 MET A CA 1
ATOM 1815 C C . MET A 1 244 ? 22.898 13.026 -17.352 1.00 91.19 244 MET A C 1
ATOM 1817 O O . MET A 1 244 ? 22.990 14.171 -16.910 1.00 91.19 244 MET A O 1
ATOM 1821 N N . MET A 1 245 ? 21.791 12.291 -17.180 1.00 91.75 245 MET A N 1
ATOM 1822 C CA . MET A 1 245 ? 20.552 12.739 -16.522 1.00 91.75 245 MET A CA 1
ATOM 1823 C C . MET A 1 245 ? 19.892 13.976 -17.167 1.00 91.75 245 MET A C 1
ATOM 1825 O O . MET A 1 245 ? 19.023 14.615 -16.573 1.00 91.75 245 MET A O 1
ATOM 1829 N N . GLN A 1 246 ? 20.245 14.309 -18.412 1.00 94.75 246 GLN A N 1
ATOM 1830 C CA . GLN A 1 246 ? 19.627 15.379 -19.200 1.00 94.75 246 GLN A CA 1
ATOM 1831 C C . GLN A 1 246 ? 18.378 14.858 -19.919 1.00 94.75 246 GLN A C 1
ATOM 1833 O O . GLN A 1 246 ? 18.322 14.747 -21.145 1.00 94.75 246 GLN A O 1
ATOM 1838 N N . TYR A 1 247 ? 17.362 14.514 -19.130 1.00 93.75 247 TYR A N 1
ATOM 1839 C CA . TYR A 1 247 ? 16.192 13.773 -19.598 1.00 93.75 247 TYR A CA 1
ATOM 1840 C C . TYR A 1 247 ? 15.371 14.485 -20.684 1.00 93.75 247 TYR A C 1
ATOM 1842 O O . TYR A 1 247 ? 14.906 13.819 -21.601 1.00 93.75 247 TYR A O 1
ATOM 1850 N N . ASP A 1 248 ? 15.222 15.814 -20.649 1.00 95.62 248 ASP A N 1
ATOM 1851 C CA . ASP A 1 248 ? 14.458 16.529 -21.6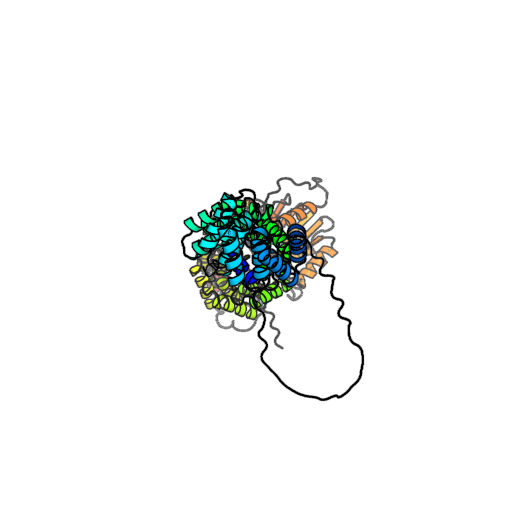89 1.00 95.62 248 ASP A CA 1
ATOM 1852 C C . ASP A 1 248 ? 15.160 16.494 -23.049 1.00 95.62 248 ASP A C 1
ATOM 1854 O O . ASP A 1 248 ? 14.518 16.337 -24.087 1.00 95.62 248 ASP A O 1
ATOM 1858 N N . THR A 1 249 ? 16.490 16.605 -23.053 1.00 96.12 249 THR A N 1
ATOM 1859 C CA . THR A 1 249 ? 17.294 16.468 -24.273 1.00 96.12 249 THR A CA 1
ATOM 1860 C C . THR A 1 249 ? 17.246 15.029 -24.776 1.00 96.12 249 THR A C 1
ATOM 1862 O O . THR A 1 249 ? 17.039 14.804 -25.967 1.00 96.12 249 THR A O 1
ATOM 1865 N N . ALA A 1 250 ? 17.356 14.052 -23.871 1.00 96.62 250 ALA A N 1
ATOM 1866 C CA . ALA A 1 250 ? 17.264 12.638 -24.215 1.00 96.62 250 ALA A CA 1
ATOM 1867 C C . ALA A 1 250 ? 15.914 12.278 -24.855 1.00 96.62 250 ALA A C 1
ATOM 1869 O O . ALA A 1 250 ? 15.890 11.625 -25.897 1.00 96.62 250 ALA A O 1
ATOM 1870 N N . LEU A 1 251 ? 14.800 12.755 -24.286 1.00 96.94 251 LEU A N 1
ATOM 1871 C CA . LEU A 1 251 ? 13.457 12.552 -24.835 1.00 96.94 251 LEU A CA 1
ATOM 1872 C C . LEU A 1 251 ? 13.333 13.132 -26.246 1.00 96.94 251 LEU A C 1
ATOM 1874 O O . LEU A 1 251 ? 12.930 12.406 -27.149 1.00 96.94 251 LEU A O 1
ATOM 1878 N N . LYS A 1 252 ? 13.782 14.375 -26.474 1.00 97.44 252 LYS A N 1
ATOM 1879 C CA . LYS A 1 252 ? 13.796 14.979 -27.820 1.00 97.44 252 LYS A CA 1
ATOM 1880 C C . LYS A 1 252 ? 14.605 14.146 -28.811 1.00 97.44 252 LYS A C 1
ATOM 1882 O O . LYS A 1 252 ? 14.209 13.982 -29.963 1.00 97.44 252 LYS A O 1
ATOM 1887 N N . CYS A 1 253 ? 15.753 13.621 -28.393 1.00 97.25 253 CYS A N 1
ATOM 1888 C CA . CYS A 1 253 ? 16.568 12.747 -29.228 1.00 97.25 253 CYS A CA 1
ATOM 1889 C C . CYS A 1 253 ? 15.830 11.440 -29.574 1.00 97.25 253 CYS A C 1
ATOM 1891 O O . CYS A 1 253 ? 15.788 11.057 -30.742 1.00 97.25 253 CYS A O 1
ATOM 1893 N N . TYR A 1 254 ? 15.189 10.786 -28.604 1.00 97.50 254 TYR A N 1
ATOM 1894 C CA . TYR A 1 254 ? 14.406 9.574 -28.859 1.00 97.50 254 TYR A CA 1
ATOM 1895 C C . TYR A 1 254 ? 13.160 9.825 -29.716 1.00 97.50 254 TYR A C 1
ATOM 1897 O O . TYR A 1 254 ? 12.862 9.018 -30.595 1.00 97.50 254 TYR A O 1
ATOM 1905 N N . GLU A 1 255 ? 12.474 10.952 -29.527 1.00 96.50 255 GLU A N 1
ATOM 1906 C CA . GLU A 1 255 ? 11.341 11.375 -30.357 1.00 96.50 255 GLU A CA 1
ATOM 1907 C C . GLU A 1 255 ? 11.759 11.573 -31.814 1.00 96.50 255 GLU A C 1
ATOM 1909 O O . GLU A 1 255 ? 11.102 11.043 -32.708 1.00 96.50 255 GLU A O 1
ATOM 1914 N N . ASN A 1 256 ? 12.885 12.251 -32.064 1.00 96.56 256 ASN A N 1
ATOM 1915 C CA . ASN A 1 256 ? 13.431 12.401 -33.416 1.00 96.56 256 ASN A CA 1
ATOM 1916 C C . ASN A 1 256 ? 13.811 11.042 -34.029 1.00 96.56 256 ASN A C 1
ATOM 1918 O O . ASN A 1 256 ? 13.501 10.775 -35.192 1.00 96.56 256 ASN A O 1
ATOM 1922 N N . ALA A 1 257 ? 14.428 10.144 -33.251 1.00 95.75 257 ALA A N 1
ATOM 1923 C CA . ALA A 1 257 ? 14.736 8.790 -33.715 1.00 95.75 257 ALA A CA 1
ATOM 1924 C C . ALA A 1 257 ? 13.462 8.031 -34.132 1.00 95.75 257 ALA A C 1
ATOM 1926 O O . ALA A 1 257 ? 13.413 7.444 -35.215 1.00 95.75 257 ALA A O 1
ATOM 1927 N N . ALA A 1 258 ? 12.412 8.097 -33.310 1.00 94.38 258 ALA A N 1
ATOM 1928 C CA . ALA A 1 258 ? 11.115 7.486 -33.582 1.00 94.38 258 ALA A CA 1
ATOM 1929 C C . ALA A 1 258 ? 10.360 8.165 -34.743 1.00 94.38 258 ALA A C 1
ATOM 1931 O O . ALA A 1 258 ? 9.654 7.495 -35.490 1.00 94.38 258 ALA A O 1
ATOM 1932 N N . GLN A 1 259 ? 10.524 9.474 -34.943 1.00 95.69 259 GLN A N 1
ATOM 1933 C CA . GLN A 1 259 ? 9.920 10.208 -36.058 1.00 95.69 259 GLN A CA 1
ATOM 1934 C C . GLN A 1 259 ? 10.515 9.776 -37.401 1.00 95.69 259 GLN A C 1
ATOM 1936 O O . GLN A 1 259 ? 9.782 9.552 -38.365 1.00 95.69 259 GLN A O 1
ATOM 1941 N N . HIS A 1 260 ? 11.841 9.644 -37.474 1.00 94.31 260 HIS A N 1
ATOM 1942 C CA . HIS A 1 260 ? 12.523 9.224 -38.697 1.00 94.31 260 HIS A CA 1
ATOM 1943 C C . HIS A 1 260 ? 12.438 7.715 -38.937 1.00 94.31 260 HIS A C 1
ATOM 1945 O O . HIS A 1 260 ? 12.457 7.271 -40.087 1.00 94.31 260 HIS A O 1
ATOM 1951 N N . ARG A 1 261 ? 12.292 6.920 -37.871 1.00 94.81 261 ARG A N 1
ATOM 1952 C CA . ARG A 1 261 ? 12.057 5.478 -37.948 1.00 94.81 261 ARG A CA 1
ATOM 1953 C C . ARG A 1 261 ? 10.962 5.055 -36.955 1.00 94.81 261 ARG A C 1
ATOM 1955 O O . ARG A 1 261 ? 11.280 4.631 -35.849 1.00 94.81 261 ARG A O 1
ATOM 1962 N N . PRO A 1 262 ? 9.678 5.054 -37.364 1.00 93.69 262 PRO A N 1
ATOM 1963 C CA . PRO A 1 262 ? 8.559 4.686 -36.482 1.00 93.69 262 PRO A CA 1
ATOM 1964 C C . PRO A 1 262 ? 8.612 3.261 -35.915 1.00 93.69 262 PRO A C 1
ATOM 1966 O O . PRO A 1 262 ? 7.979 2.969 -34.910 1.00 93.69 262 PRO A O 1
ATOM 1969 N N . MET A 1 263 ? 9.382 2.360 -36.532 1.00 93.56 263 MET A N 1
ATOM 1970 C CA . MET A 1 263 ? 9.599 0.990 -36.048 1.00 93.56 263 MET A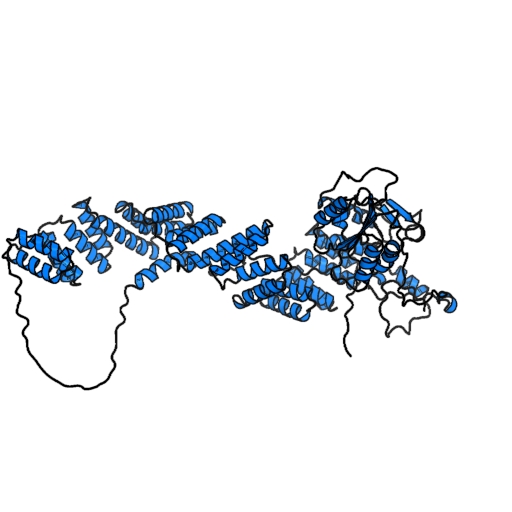 CA 1
ATOM 1971 C C . MET A 1 263 ? 10.876 0.854 -35.195 1.00 93.56 263 MET A C 1
ATOM 1973 O O . MET A 1 263 ? 11.576 -0.154 -35.289 1.00 93.56 263 MET A O 1
ATOM 1977 N N . TYR A 1 264 ? 11.231 1.876 -34.410 1.00 92.94 264 TYR A N 1
ATOM 1978 C CA . TYR A 1 264 ? 12.414 1.872 -33.539 1.00 92.94 264 TYR A CA 1
ATOM 1979 C C . TYR A 1 264 ? 12.019 1.602 -32.078 1.00 92.94 264 TYR A C 1
ATOM 1981 O O . TYR A 1 264 ? 11.839 2.520 -31.277 1.00 92.94 264 TYR A O 1
ATOM 1989 N N . ALA A 1 265 ? 11.824 0.323 -31.744 1.00 94.44 265 ALA A N 1
ATOM 1990 C CA . ALA A 1 265 ? 11.260 -0.115 -30.464 1.00 94.44 265 ALA A CA 1
ATOM 1991 C C . ALA A 1 265 ? 12.079 0.352 -29.244 1.00 94.44 265 ALA A C 1
ATOM 1993 O O . ALA A 1 265 ? 11.506 0.733 -28.222 1.00 94.44 265 ALA A O 1
ATOM 1994 N N . GLU A 1 266 ? 13.406 0.373 -29.360 1.00 94.69 266 GLU A N 1
ATOM 1995 C CA . GLU A 1 266 ? 14.342 0.760 -28.304 1.00 94.69 266 GLU A CA 1
ATOM 1996 C C . GLU A 1 266 ? 14.167 2.224 -27.876 1.00 94.69 266 GLU A C 1
ATOM 1998 O O . GLU A 1 266 ? 14.255 2.529 -26.686 1.00 94.69 266 GLU A O 1
ATOM 2003 N N . ALA A 1 267 ? 13.858 3.128 -28.817 1.00 95.19 267 ALA A N 1
ATOM 2004 C CA . ALA A 1 267 ? 13.603 4.535 -28.498 1.00 95.19 267 ALA A CA 1
ATOM 2005 C C . ALA A 1 267 ? 12.354 4.675 -27.621 1.00 95.19 267 ALA A C 1
ATOM 2007 O O . ALA A 1 267 ? 12.410 5.329 -26.582 1.00 95.19 267 ALA A O 1
ATOM 2008 N N . TYR A 1 268 ? 11.257 4.000 -27.979 1.00 97.38 268 TYR A N 1
ATOM 2009 C CA . TYR A 1 268 ? 10.041 4.008 -27.165 1.00 97.38 268 TYR A CA 1
ATOM 2010 C C . TYR A 1 268 ? 10.269 3.387 -25.782 1.00 97.38 268 TYR A C 1
ATOM 2012 O O . TYR A 1 268 ? 9.805 3.936 -24.786 1.00 97.38 268 TYR A O 1
ATOM 2020 N N . CYS A 1 269 ? 11.021 2.285 -25.689 1.00 96.38 269 CYS A N 1
ATOM 2021 C CA . CYS A 1 269 ? 11.349 1.688 -24.393 1.00 96.38 269 CYS A CA 1
ATOM 2022 C C . CYS A 1 269 ? 12.119 2.674 -23.497 1.00 96.38 269 CYS A C 1
ATOM 2024 O O . CYS A 1 269 ? 11.746 2.866 -22.341 1.00 96.38 269 CYS A O 1
ATOM 2026 N N . ASN A 1 270 ? 13.147 3.345 -24.026 1.00 95.75 270 ASN A N 1
ATOM 2027 C CA . ASN A 1 270 ? 13.953 4.287 -23.244 1.00 95.75 270 ASN A CA 1
ATOM 2028 C C . ASN A 1 270 ? 13.184 5.563 -22.868 1.00 95.75 270 ASN A C 1
ATOM 2030 O O . ASN A 1 270 ? 13.352 6.062 -21.755 1.00 95.75 270 ASN A O 1
ATOM 2034 N N . MET A 1 271 ? 12.293 6.060 -23.735 1.00 97.19 271 MET A N 1
ATOM 2035 C CA . MET A 1 271 ? 11.358 7.133 -23.370 1.00 97.19 271 MET A CA 1
ATOM 2036 C C . MET A 1 271 ? 10.475 6.713 -22.191 1.00 97.19 271 MET A C 1
ATOM 2038 O O . MET A 1 271 ? 10.346 7.460 -21.222 1.00 97.19 271 MET A O 1
ATOM 2042 N N . GLY A 1 272 ? 9.921 5.496 -22.239 1.00 96.38 272 GLY A N 1
ATOM 2043 C CA . GLY A 1 272 ? 9.090 4.959 -21.165 1.00 96.38 272 GLY A CA 1
ATOM 2044 C C . GLY A 1 272 ? 9.825 4.877 -19.826 1.00 96.38 272 GLY A C 1
ATOM 2045 O O . GLY A 1 272 ? 9.260 5.231 -18.791 1.00 96.38 272 GLY A O 1
ATOM 2046 N N . VAL A 1 273 ? 11.106 4.490 -19.841 1.00 95.06 273 VAL A N 1
ATOM 2047 C CA . VAL A 1 273 ? 11.949 4.452 -18.632 1.00 95.06 273 VAL A CA 1
ATOM 2048 C C . VAL A 1 273 ? 12.113 5.849 -18.034 1.00 95.06 273 VAL A C 1
ATOM 2050 O O . VAL A 1 273 ? 11.959 6.018 -16.824 1.00 95.06 273 VAL A O 1
ATOM 2053 N N . ILE A 1 274 ? 12.363 6.864 -18.868 1.00 95.19 274 ILE A N 1
ATOM 2054 C CA . ILE A 1 274 ? 12.490 8.254 -18.411 1.00 95.19 274 ILE A CA 1
ATOM 2055 C C . ILE A 1 274 ? 11.178 8.752 -17.791 1.00 95.19 274 ILE A C 1
ATOM 2057 O O . ILE A 1 274 ? 11.204 9.311 -16.693 1.00 95.19 274 ILE A O 1
ATOM 2061 N N . TYR A 1 275 ? 10.033 8.531 -18.446 1.00 95.75 275 TYR A N 1
ATOM 2062 C CA . TYR A 1 275 ? 8.730 8.933 -17.904 1.00 95.75 275 TYR A CA 1
ATOM 2063 C C . TYR A 1 275 ? 8.415 8.234 -16.576 1.00 95.75 275 TYR A C 1
ATOM 2065 O O . TYR A 1 275 ? 8.010 8.898 -15.622 1.00 95.75 275 TYR A O 1
ATOM 2073 N N . LYS A 1 276 ? 8.716 6.931 -16.459 1.00 92.94 276 LYS A N 1
ATOM 2074 C CA . LYS A 1 276 ? 8.562 6.180 -15.202 1.00 92.94 276 LYS A CA 1
ATOM 2075 C C . LYS A 1 276 ? 9.389 6.805 -14.079 1.00 92.94 276 LYS A C 1
ATOM 2077 O O . LYS A 1 276 ? 8.873 7.030 -12.990 1.00 92.94 276 LYS A O 1
ATOM 2082 N N . ASN A 1 277 ? 10.655 7.128 -14.349 1.00 89.12 277 ASN A N 1
ATOM 2083 C CA . ASN A 1 277 ? 11.553 7.738 -13.363 1.00 89.12 277 ASN A CA 1
ATOM 2084 C C . ASN A 1 277 ? 11.101 9.147 -12.939 1.00 89.12 277 ASN A C 1
ATOM 2086 O O . ASN A 1 277 ? 11.416 9.583 -11.835 1.00 89.12 277 ASN A O 1
ATOM 2090 N N . ARG A 1 278 ? 10.335 9.847 -13.785 1.00 90.69 278 ARG A N 1
ATOM 2091 C CA . ARG A 1 278 ? 9.674 11.124 -13.458 1.00 90.69 278 ARG A CA 1
ATOM 2092 C C . ARG A 1 278 ? 8.355 10.956 -12.691 1.00 90.69 278 ARG A C 1
ATOM 2094 O O . ARG A 1 278 ? 7.775 11.956 -12.281 1.00 90.69 278 ARG A O 1
ATOM 2101 N N . GLY A 1 279 ? 7.872 9.726 -12.508 1.00 89.75 279 GLY A N 1
ATOM 2102 C CA . GLY A 1 279 ? 6.564 9.430 -11.919 1.00 89.75 279 GLY A CA 1
ATOM 2103 C C . GLY A 1 279 ? 5.381 9.607 -12.880 1.00 89.75 279 GLY A C 1
ATOM 2104 O O . GLY A 1 279 ? 4.235 9.450 -12.460 1.00 89.75 279 GLY A O 1
ATOM 2105 N N . ASP A 1 280 ? 5.635 9.901 -14.159 1.00 94.81 280 ASP A N 1
ATOM 2106 C CA . ASP A 1 280 ? 4.611 9.976 -15.205 1.00 94.81 280 ASP A CA 1
ATOM 2107 C C . ASP A 1 280 ? 4.339 8.571 -15.761 1.00 94.81 280 ASP A C 1
ATOM 2109 O O . ASP A 1 280 ? 4.879 8.137 -16.784 1.00 94.81 280 ASP A O 1
ATOM 2113 N N . LEU A 1 281 ? 3.544 7.814 -15.005 1.00 95.25 281 LEU A N 1
ATOM 2114 C CA . LEU A 1 281 ? 3.249 6.413 -15.295 1.00 95.25 281 LEU A CA 1
ATOM 2115 C C . LEU A 1 281 ? 2.404 6.244 -16.563 1.00 95.25 281 LEU A C 1
ATOM 2117 O O . LEU A 1 281 ? 2.612 5.279 -17.296 1.00 95.25 281 LEU A O 1
ATOM 2121 N N . ASP A 1 282 ? 1.504 7.184 -16.855 1.00 96.25 282 ASP A N 1
ATOM 2122 C CA . ASP A 1 282 ? 0.634 7.129 -18.032 1.00 96.25 282 ASP A CA 1
ATOM 2123 C C . ASP A 1 282 ? 1.445 7.278 -19.327 1.00 96.25 282 ASP A C 1
ATOM 2125 O O . ASP A 1 282 ? 1.338 6.442 -20.232 1.00 96.25 282 ASP A O 1
ATOM 2129 N N . SER A 1 283 ? 2.338 8.275 -19.394 1.00 96.81 283 SER A N 1
ATOM 2130 C CA . SER A 1 283 ? 3.246 8.439 -20.538 1.00 96.81 283 SER A CA 1
ATOM 2131 C C . SER A 1 283 ? 4.215 7.262 -20.671 1.00 96.81 283 SER A C 1
ATOM 2133 O O . SER A 1 283 ? 4.513 6.826 -21.789 1.00 96.81 283 SER A O 1
ATOM 2135 N N . ALA A 1 284 ? 4.682 6.704 -19.547 1.00 97.38 284 ALA A N 1
ATOM 2136 C CA . ALA A 1 284 ? 5.540 5.523 -19.553 1.00 97.38 284 ALA A CA 1
ATOM 2137 C C . ALA A 1 284 ? 4.837 4.311 -20.181 1.00 97.38 284 ALA A C 1
ATOM 2139 O O . ALA A 1 284 ? 5.377 3.685 -21.095 1.00 97.38 284 ALA A O 1
ATOM 2140 N N . ILE A 1 285 ? 3.611 4.024 -19.736 1.00 97.81 285 ILE A N 1
ATOM 2141 C CA . ILE A 1 285 ? 2.760 2.948 -20.253 1.00 97.81 285 ILE A CA 1
ATOM 2142 C C . ILE A 1 285 ? 2.509 3.132 -21.753 1.00 97.81 285 ILE A C 1
ATOM 2144 O O . ILE A 1 285 ? 2.724 2.192 -22.517 1.00 97.81 285 ILE A O 1
ATOM 2148 N N . ALA A 1 286 ? 2.151 4.340 -22.199 1.00 97.62 286 ALA A N 1
ATOM 2149 C CA . ALA A 1 286 ? 1.927 4.623 -23.618 1.00 97.62 286 ALA A CA 1
ATOM 2150 C C . ALA A 1 286 ? 3.180 4.359 -24.476 1.00 97.62 286 ALA A C 1
ATOM 2152 O O . ALA A 1 286 ? 3.088 3.838 -25.592 1.00 97.62 286 ALA A O 1
ATOM 2153 N N . CYS A 1 287 ? 4.367 4.683 -23.957 1.00 97.50 287 CYS A N 1
ATOM 2154 C CA . CYS A 1 287 ? 5.631 4.388 -24.627 1.00 97.50 287 CYS A CA 1
ATOM 2155 C C . CYS A 1 287 ? 5.904 2.876 -24.701 1.00 97.50 287 CYS A C 1
ATOM 2157 O O . CYS A 1 287 ? 6.282 2.375 -25.762 1.00 97.50 287 CYS A O 1
ATOM 2159 N N . TYR A 1 288 ? 5.667 2.125 -23.623 1.00 97.81 288 TYR A N 1
ATOM 2160 C CA . TYR A 1 288 ? 5.827 0.668 -23.641 1.00 97.81 288 TYR A CA 1
ATOM 2161 C C . TYR A 1 288 ? 4.811 -0.025 -24.553 1.00 97.81 288 TYR A C 1
ATOM 2163 O O . TYR A 1 288 ? 5.185 -0.948 -25.272 1.00 97.81 288 TYR A O 1
ATOM 2171 N N . GLU A 1 289 ? 3.561 0.442 -24.607 1.00 97.38 289 GLU A N 1
ATOM 2172 C CA . GLU A 1 289 ? 2.554 -0.076 -25.541 1.00 97.38 289 GLU A CA 1
ATOM 2173 C C . GLU A 1 289 ? 2.992 0.129 -26.998 1.00 97.38 289 GLU A C 1
ATOM 2175 O O . GLU A 1 289 ? 2.911 -0.805 -27.797 1.00 97.38 289 GLU A O 1
ATOM 2180 N N . ARG A 1 290 ? 3.557 1.296 -27.344 1.00 96.31 290 ARG A N 1
ATOM 2181 C CA . ARG A 1 290 ? 4.155 1.523 -28.675 1.00 96.31 290 ARG A CA 1
ATOM 2182 C C . ARG A 1 290 ? 5.352 0.612 -28.941 1.00 96.31 290 ARG A C 1
ATOM 2184 O O . ARG A 1 290 ? 5.450 0.044 -30.025 1.00 96.31 290 ARG A O 1
ATOM 2191 N N . CYS A 1 291 ? 6.240 0.442 -27.961 1.00 97.19 291 CYS A N 1
ATOM 2192 C CA . CYS A 1 291 ? 7.382 -0.469 -28.066 1.00 97.19 291 CYS A CA 1
ATOM 2193 C C . CYS A 1 291 ? 6.925 -1.905 -28.377 1.00 97.19 291 CYS A C 1
ATOM 2195 O O . CYS A 1 291 ? 7.416 -2.520 -29.323 1.00 97.19 291 CYS A O 1
ATOM 2197 N N . LEU A 1 292 ? 5.938 -2.409 -27.632 1.00 96.19 292 LEU A N 1
ATOM 2198 C CA . LEU A 1 292 ? 5.409 -3.766 -27.772 1.00 96.19 292 LEU A CA 1
ATOM 2199 C C . LEU A 1 292 ? 4.528 -3.943 -29.016 1.00 96.19 292 LEU A C 1
ATOM 2201 O O . LEU A 1 292 ? 4.460 -5.046 -29.550 1.00 96.19 292 LEU A O 1
ATOM 2205 N N . ALA A 1 293 ? 3.909 -2.878 -29.530 1.00 96.25 293 ALA A N 1
ATOM 2206 C CA . ALA A 1 293 ? 3.237 -2.908 -30.828 1.00 96.25 293 ALA A CA 1
ATOM 2207 C C . ALA A 1 293 ? 4.234 -3.107 -31.984 1.00 96.25 293 ALA A C 1
ATOM 2209 O O . ALA A 1 293 ? 3.935 -3.816 -32.943 1.00 96.25 293 ALA A O 1
ATOM 2210 N N . VAL A 1 294 ? 5.429 -2.509 -31.885 1.00 93.50 294 VAL A N 1
ATOM 2211 C CA . VAL A 1 294 ? 6.510 -2.674 -32.872 1.00 93.50 294 VAL A CA 1
ATOM 2212 C C . VAL A 1 294 ? 7.233 -4.012 -32.693 1.00 93.50 294 VAL A C 1
ATOM 2214 O O . VAL A 1 294 ? 7.534 -4.688 -33.675 1.00 93.50 294 VAL A O 1
ATOM 2217 N N . SER A 1 295 ? 7.525 -4.396 -31.449 1.00 95.12 295 SER A N 1
ATOM 2218 C CA . SER A 1 295 ? 8.248 -5.621 -31.103 1.00 95.12 295 SER A CA 1
ATOM 2219 C C . SER A 1 295 ? 7.562 -6.343 -29.933 1.00 95.12 295 SER A C 1
ATOM 2221 O O . SER A 1 295 ? 7.923 -6.138 -28.771 1.00 95.12 295 SER A O 1
ATOM 2223 N N . PRO A 1 296 ? 6.588 -7.234 -30.208 1.00 94.81 296 PRO A N 1
ATOM 2224 C CA . PRO A 1 296 ? 5.808 -7.914 -29.166 1.00 94.81 296 PRO A CA 1
ATOM 2225 C C . PRO A 1 296 ? 6.625 -8.792 -28.209 1.00 94.81 296 PRO A C 1
ATOM 2227 O O . PRO A 1 296 ? 6.171 -9.095 -27.110 1.00 94.81 296 PRO A O 1
ATOM 2230 N N . ASN A 1 297 ? 7.832 -9.201 -28.608 1.00 93.00 297 ASN A N 1
ATOM 2231 C CA . ASN A 1 297 ? 8.737 -10.040 -27.813 1.00 93.00 297 ASN A CA 1
ATOM 2232 C C . ASN A 1 297 ? 9.849 -9.230 -27.123 1.00 93.00 297 ASN A C 1
ATOM 2234 O O . ASN A 1 297 ? 10.882 -9.784 -26.748 1.00 93.00 297 ASN A O 1
ATOM 2238 N N . PHE A 1 298 ? 9.676 -7.913 -26.976 1.00 94.00 298 PHE A N 1
ATOM 2239 C CA . PHE A 1 298 ? 10.638 -7.057 -26.286 1.00 94.00 298 PHE A CA 1
ATOM 2240 C C . PHE A 1 298 ? 10.507 -7.222 -24.760 1.00 94.00 298 PHE A C 1
ATOM 2242 O O . PHE A 1 298 ? 9.807 -6.469 -24.083 1.00 94.00 298 PHE A O 1
ATOM 2249 N N . GLU A 1 299 ? 11.180 -8.235 -24.209 1.00 93.81 299 GLU A N 1
ATOM 2250 C CA . GLU A 1 299 ? 11.039 -8.656 -22.803 1.00 93.81 299 GLU A CA 1
ATOM 2251 C C . GLU A 1 299 ? 11.327 -7.539 -21.784 1.00 93.81 299 GLU A C 1
ATOM 2253 O O . GLU A 1 299 ? 10.610 -7.405 -20.794 1.00 93.81 299 GLU A O 1
ATOM 2258 N N . ILE A 1 300 ? 12.307 -6.666 -22.051 1.00 93.44 300 ILE A N 1
ATOM 2259 C CA . ILE A 1 300 ? 12.603 -5.515 -21.175 1.00 93.44 300 ILE A CA 1
ATOM 2260 C C . ILE A 1 300 ? 11.389 -4.578 -21.061 1.00 93.44 300 ILE A C 1
ATOM 2262 O O . ILE A 1 300 ? 11.065 -4.109 -19.973 1.00 93.44 300 ILE A O 1
ATOM 2266 N N . ALA A 1 301 ? 10.679 -4.336 -22.164 1.00 94.50 301 ALA A N 1
ATOM 2267 C CA . ALA A 1 301 ? 9.512 -3.462 -22.189 1.00 94.50 301 ALA A CA 1
ATOM 2268 C C . ALA A 1 301 ? 8.316 -4.128 -21.504 1.00 94.50 301 ALA A C 1
ATOM 2270 O O . ALA A 1 301 ? 7.589 -3.441 -20.797 1.00 94.50 301 ALA A O 1
ATOM 2271 N N . LYS A 1 302 ? 8.141 -5.454 -21.629 1.00 97.06 302 LYS A N 1
ATOM 2272 C CA . LYS A 1 302 ? 7.127 -6.197 -20.856 1.00 97.06 302 LYS A CA 1
ATOM 2273 C C . LYS A 1 302 ? 7.370 -6.078 -19.351 1.00 97.06 302 LYS A C 1
ATOM 2275 O O . LYS A 1 302 ? 6.443 -5.766 -18.607 1.00 97.06 302 LYS A O 1
ATOM 2280 N N . ASN A 1 303 ? 8.614 -6.257 -18.907 1.00 95.31 303 ASN A N 1
ATOM 2281 C CA . ASN A 1 303 ? 8.978 -6.118 -17.496 1.00 95.31 303 ASN A CA 1
ATOM 2282 C C . ASN A 1 303 ? 8.745 -4.690 -16.992 1.00 95.31 303 ASN A C 1
ATOM 2284 O O . ASN A 1 303 ? 8.073 -4.494 -15.981 1.00 95.31 303 ASN A O 1
ATOM 2288 N N . ASN A 1 304 ? 9.219 -3.686 -17.730 1.00 95.31 304 ASN A N 1
ATOM 2289 C CA . ASN A 1 304 ? 9.020 -2.285 -17.365 1.00 95.31 304 ASN A CA 1
ATOM 2290 C C . ASN A 1 304 ? 7.541 -1.868 -17.379 1.00 95.31 304 ASN A C 1
ATOM 2292 O O . ASN A 1 304 ? 7.113 -1.099 -16.517 1.00 95.31 304 ASN A O 1
ATOM 2296 N N . MET A 1 305 ? 6.749 -2.412 -18.305 1.00 97.31 305 MET A N 1
ATOM 2297 C CA . MET A 1 305 ? 5.297 -2.246 -18.354 1.00 97.31 305 MET A CA 1
ATOM 2298 C C . MET A 1 305 ? 4.626 -2.844 -17.113 1.00 97.31 305 MET A C 1
ATOM 2300 O O . MET A 1 305 ? 3.780 -2.191 -16.506 1.00 97.31 305 MET A O 1
ATOM 2304 N N . ALA A 1 306 ? 5.019 -4.051 -16.690 1.00 97.25 306 ALA A N 1
ATOM 2305 C CA . ALA A 1 306 ? 4.494 -4.675 -15.475 1.00 97.25 306 ALA A CA 1
ATOM 2306 C C . ALA A 1 306 ? 4.799 -3.842 -14.217 1.00 97.25 306 ALA A C 1
ATOM 2308 O O . ALA A 1 306 ? 3.916 -3.648 -13.377 1.00 97.25 306 ALA A O 1
ATOM 2309 N N . ILE A 1 307 ? 6.013 -3.290 -14.114 1.00 96.19 307 ILE A N 1
ATOM 2310 C CA . ILE A 1 307 ? 6.401 -2.389 -13.018 1.00 96.19 307 ILE A CA 1
ATOM 2311 C C . ILE A 1 307 ? 5.530 -1.126 -13.034 1.00 96.19 307 ILE A C 1
ATOM 2313 O O . ILE A 1 307 ? 4.888 -0.821 -12.032 1.00 96.19 307 ILE A O 1
ATOM 2317 N N . ALA A 1 308 ? 5.439 -0.434 -14.176 1.00 96.56 308 ALA A N 1
ATOM 2318 C CA . ALA A 1 308 ? 4.674 0.810 -14.295 1.00 96.56 308 ALA A CA 1
ATOM 2319 C C . ALA A 1 308 ? 3.176 0.617 -13.998 1.00 96.56 308 ALA A C 1
ATOM 2321 O O . ALA A 1 308 ? 2.576 1.421 -13.288 1.00 96.56 308 ALA A O 1
ATOM 2322 N N . LEU A 1 309 ? 2.578 -0.478 -14.482 1.00 97.88 309 LEU A N 1
ATOM 2323 C CA . LEU A 1 309 ? 1.192 -0.839 -14.173 1.00 97.88 309 LEU A CA 1
ATOM 2324 C C . LEU A 1 309 ? 0.987 -1.142 -12.686 1.00 97.88 309 LEU A C 1
ATOM 2326 O O . LEU A 1 309 ? -0.051 -0.796 -12.131 1.00 97.88 309 LEU A O 1
ATOM 2330 N N . THR A 1 310 ? 1.963 -1.773 -12.033 1.00 97.38 310 THR A N 1
ATOM 2331 C CA . THR A 1 310 ? 1.894 -2.056 -10.594 1.00 97.38 310 THR A CA 1
ATOM 2332 C C . THR A 1 310 ? 1.968 -0.771 -9.781 1.00 97.38 310 THR A C 1
ATOM 2334 O O . THR A 1 310 ? 1.145 -0.564 -8.893 1.00 97.38 310 THR A O 1
ATOM 2337 N N . ASP A 1 311 ? 2.889 0.132 -10.117 1.00 95.50 311 ASP A N 1
ATOM 2338 C CA . ASP A 1 311 ? 2.988 1.433 -9.454 1.00 95.50 311 ASP A CA 1
ATOM 2339 C C . ASP A 1 311 ? 1.710 2.268 -9.666 1.00 95.50 311 ASP A C 1
ATOM 2341 O O . ASP A 1 311 ? 1.212 2.886 -8.721 1.00 95.50 311 ASP A O 1
ATOM 2345 N N . LEU A 1 312 ? 1.114 2.219 -10.866 1.00 95.94 312 LEU A N 1
ATOM 2346 C CA . LEU A 1 312 ? -0.146 2.907 -11.165 1.00 95.94 312 LEU A CA 1
ATOM 2347 C C . LEU A 1 312 ? -1.310 2.300 -10.379 1.00 95.94 312 LEU A C 1
ATOM 2349 O O . LEU A 1 312 ? -2.102 3.030 -9.786 1.00 95.94 312 LEU A O 1
ATOM 2353 N N . GLY A 1 313 ? -1.385 0.968 -10.314 1.00 96.19 313 GLY A N 1
ATOM 2354 C CA . GLY A 1 313 ? -2.371 0.262 -9.500 1.00 96.19 313 GLY A CA 1
ATOM 2355 C C . GLY A 1 313 ? -2.275 0.637 -8.023 1.00 96.19 313 GLY A C 1
ATOM 2356 O O . GLY A 1 313 ? -3.293 0.893 -7.382 1.00 96.19 313 GLY A O 1
ATOM 2357 N N . THR A 1 314 ? -1.053 0.760 -7.502 1.00 95.00 314 THR A N 1
ATOM 2358 C CA . THR A 1 314 ? -0.797 1.226 -6.135 1.00 95.00 314 THR A CA 1
ATOM 2359 C C . THR A 1 314 ? -1.261 2.658 -5.919 1.00 95.00 314 THR A C 1
ATOM 2361 O O . THR A 1 314 ? -1.957 2.908 -4.933 1.00 95.00 314 THR A O 1
ATOM 2364 N N . LYS A 1 315 ? -0.942 3.577 -6.835 1.00 94.56 315 LYS A N 1
ATOM 2365 C CA . LYS A 1 315 ? -1.404 4.969 -6.770 1.00 94.56 315 LYS A CA 1
ATOM 2366 C C . LYS A 1 315 ? -2.934 5.050 -6.733 1.00 94.56 315 LYS A C 1
ATOM 2368 O O . LYS A 1 315 ? -3.486 5.630 -5.806 1.00 94.56 315 LYS A O 1
ATOM 2373 N N . VAL A 1 316 ? -3.611 4.394 -7.674 1.00 94.62 316 VAL A N 1
ATOM 2374 C CA . VAL A 1 316 ? -5.080 4.419 -7.791 1.00 94.62 316 VAL A CA 1
ATOM 2375 C C . VAL A 1 316 ? -5.765 3.776 -6.580 1.00 94.62 316 VAL A C 1
ATOM 2377 O O . VAL A 1 316 ? -6.758 4.299 -6.076 1.00 94.62 316 VAL A O 1
ATOM 2380 N N . LYS A 1 317 ? -5.199 2.687 -6.040 1.00 93.94 317 LYS A N 1
ATOM 2381 C CA . LYS A 1 317 ? -5.679 2.086 -4.786 1.00 93.94 317 LYS A CA 1
ATOM 2382 C C . LYS A 1 317 ? -5.606 3.084 -3.626 1.00 93.94 317 LYS A C 1
ATOM 2384 O O . LYS A 1 317 ? -6.557 3.195 -2.861 1.00 93.94 317 LYS A O 1
ATOM 2389 N N . LEU A 1 318 ? -4.482 3.794 -3.490 1.00 91.06 318 LEU A N 1
ATOM 2390 C CA . LEU A 1 318 ? -4.279 4.789 -2.428 1.00 91.06 318 LEU A CA 1
ATOM 2391 C C . LEU A 1 318 ? -5.193 6.017 -2.584 1.00 91.06 318 LEU A C 1
ATOM 2393 O O . LEU A 1 318 ? -5.571 6.612 -1.581 1.00 91.06 318 LEU A O 1
ATOM 2397 N N . GLU A 1 319 ? -5.590 6.361 -3.811 1.00 92.75 319 GLU A N 1
ATOM 2398 C CA . GLU A 1 319 ? -6.607 7.387 -4.101 1.00 92.75 319 GLU A CA 1
ATOM 2399 C C . GLU A 1 319 ? -8.042 6.925 -3.762 1.00 92.75 319 GLU A C 1
ATOM 2401 O O . GLU A 1 319 ? -8.964 7.739 -3.737 1.00 92.75 319 GLU A O 1
ATOM 2406 N N . GLY A 1 320 ? -8.231 5.639 -3.442 1.00 87.69 320 GLY A N 1
ATOM 2407 C CA . GLY A 1 320 ? -9.477 5.067 -2.927 1.00 87.69 320 GLY A CA 1
ATOM 2408 C C . GLY A 1 320 ? -10.178 4.086 -3.869 1.00 87.69 320 GLY A C 1
ATOM 2409 O O . GLY A 1 320 ? -11.142 3.442 -3.451 1.00 87.69 320 GLY A O 1
ATOM 2410 N N . ASP A 1 321 ? -9.705 3.913 -5.109 1.00 92.94 321 ASP A N 1
ATOM 2411 C CA . ASP A 1 321 ? -10.285 2.954 -6.057 1.00 92.94 321 ASP A CA 1
ATOM 2412 C C . ASP A 1 321 ? -9.512 1.627 -6.058 1.00 92.94 321 ASP A C 1
ATOM 2414 O O . ASP A 1 321 ? -8.669 1.324 -6.911 1.00 92.94 321 ASP A O 1
ATOM 2418 N N . ILE A 1 322 ? -9.823 0.798 -5.061 1.00 93.56 322 ILE A N 1
ATOM 2419 C CA . ILE A 1 322 ? -9.205 -0.521 -4.885 1.00 93.56 322 ILE A CA 1
ATOM 2420 C C . ILE A 1 322 ? -9.518 -1.450 -6.069 1.00 93.56 322 ILE A C 1
ATOM 2422 O O . ILE A 1 322 ? -8.672 -2.249 -6.475 1.00 93.56 322 ILE A O 1
ATOM 2426 N N . HIS A 1 323 ? -10.712 -1.343 -6.660 1.00 95.06 323 HIS A N 1
ATOM 2427 C CA . HIS A 1 323 ? -11.128 -2.206 -7.766 1.00 95.06 323 HIS A CA 1
ATOM 2428 C C . HIS A 1 323 ? -10.310 -1.941 -9.029 1.00 95.06 323 HIS A C 1
ATOM 2430 O O . HIS A 1 323 ? -9.853 -2.891 -9.676 1.00 95.06 323 HIS A O 1
ATOM 2436 N N . GLN A 1 324 ? -10.079 -0.669 -9.348 1.00 95.81 324 GLN A N 1
ATOM 2437 C CA . GLN A 1 324 ? -9.229 -0.284 -10.464 1.00 95.81 324 GLN A CA 1
ATOM 2438 C C . GLN A 1 324 ? -7.757 -0.634 -10.193 1.00 95.81 324 GLN A C 1
ATOM 2440 O O . GLN A 1 324 ? -7.078 -1.149 -11.085 1.00 95.81 324 GLN A O 1
ATOM 2445 N N . GLY A 1 325 ? -7.278 -0.471 -8.953 1.00 96.62 325 GLY A N 1
ATOM 2446 C CA . GLY A 1 325 ? -5.953 -0.947 -8.539 1.00 96.62 325 GLY A CA 1
ATOM 2447 C C . GLY A 1 325 ? -5.748 -2.444 -8.814 1.00 96.62 325 GLY A C 1
ATOM 2448 O O . GLY A 1 325 ? -4.773 -2.840 -9.456 1.00 96.62 325 GLY A O 1
ATOM 2449 N N . VAL A 1 326 ? -6.723 -3.281 -8.435 1.00 97.81 326 VAL A N 1
ATOM 2450 C CA . VAL A 1 326 ? -6.734 -4.729 -8.724 1.00 97.81 326 VAL A CA 1
ATOM 2451 C C . VAL A 1 326 ? -6.680 -5.023 -10.225 1.00 97.81 326 VAL A C 1
ATOM 2453 O O . VAL A 1 326 ? -5.983 -5.954 -10.641 1.00 97.81 326 VAL A O 1
ATOM 2456 N N . ALA A 1 327 ? -7.400 -4.258 -11.050 1.00 97.94 327 ALA A N 1
ATOM 2457 C CA . ALA A 1 327 ? -7.373 -4.430 -12.501 1.00 97.94 327 ALA A CA 1
ATOM 2458 C C . ALA A 1 327 ? -5.971 -4.170 -13.076 1.00 97.94 327 ALA A C 1
ATOM 2460 O O . ALA A 1 327 ? -5.490 -4.954 -13.900 1.00 97.94 327 ALA A O 1
ATOM 2461 N N . TYR A 1 328 ? -5.280 -3.134 -12.593 1.00 98.12 328 TYR A N 1
ATOM 2462 C CA . TYR A 1 328 ? -3.911 -2.834 -13.008 1.00 98.12 328 TYR A CA 1
ATOM 2463 C C . TYR A 1 328 ? -2.902 -3.892 -12.561 1.00 98.12 328 TYR A C 1
ATOM 2465 O O . TYR A 1 328 ? -2.099 -4.325 -13.387 1.00 98.12 328 TYR A O 1
ATOM 2473 N N . TYR A 1 329 ? -2.979 -4.388 -11.321 1.00 98.19 329 TYR A N 1
ATOM 2474 C CA . TYR A 1 329 ? -2.106 -5.480 -10.870 1.00 98.19 329 TYR A CA 1
ATOM 2475 C C . TYR A 1 329 ? -2.284 -6.745 -11.717 1.00 98.19 329 TYR A C 1
ATOM 2477 O O . TYR A 1 329 ? -1.308 -7.374 -12.121 1.00 98.19 329 TYR A O 1
ATOM 2485 N N . LYS A 1 330 ? -3.527 -7.098 -12.069 1.00 98.19 330 LYS A N 1
ATOM 2486 C CA . LYS A 1 330 ? -3.791 -8.218 -12.985 1.00 98.19 330 LYS A CA 1
ATOM 2487 C C . LYS A 1 330 ? -3.225 -7.965 -14.381 1.00 98.19 330 LYS A C 1
ATOM 2489 O O . LYS A 1 330 ? -2.628 -8.871 -14.953 1.00 98.19 330 LYS A O 1
ATOM 2494 N N . LYS A 1 331 ? -3.377 -6.746 -14.919 1.00 97.88 331 LYS A N 1
ATOM 2495 C CA . LYS A 1 331 ? -2.790 -6.362 -16.215 1.00 97.88 331 LYS A CA 1
ATOM 2496 C C . LYS A 1 331 ? -1.261 -6.465 -16.173 1.00 97.88 331 LYS A C 1
ATOM 2498 O O . LYS A 1 331 ? -0.680 -6.955 -17.133 1.00 97.88 331 LYS A O 1
ATOM 2503 N N . ALA A 1 332 ? -0.614 -6.082 -15.070 1.00 97.69 332 ALA A N 1
ATOM 2504 C CA . ALA A 1 332 ? 0.832 -6.227 -14.893 1.00 97.69 332 ALA A CA 1
ATOM 2505 C C . ALA A 1 332 ? 1.283 -7.693 -14.999 1.00 97.69 332 ALA A C 1
ATOM 2507 O O . ALA A 1 332 ? 2.238 -7.992 -15.716 1.00 97.69 332 ALA A O 1
ATOM 2508 N N . LEU A 1 333 ? 0.545 -8.613 -14.370 1.00 97.00 333 LEU A N 1
ATOM 2509 C CA . LEU A 1 333 ? 0.837 -10.050 -14.409 1.00 97.00 333 LEU A CA 1
ATOM 2510 C C . LEU A 1 333 ? 0.635 -10.691 -15.794 1.00 97.00 333 LEU A C 1
ATOM 2512 O O . LEU A 1 333 ? 1.192 -11.753 -16.054 1.00 97.00 333 LEU A O 1
ATOM 2516 N N . LEU A 1 334 ? -0.104 -10.055 -16.711 1.00 96.69 334 LEU A N 1
ATOM 2517 C CA . LEU A 1 334 ? -0.161 -10.500 -18.111 1.00 96.69 334 LEU A CA 1
ATOM 2518 C C . LEU A 1 334 ? 1.151 -10.228 -18.860 1.00 96.69 334 LEU A C 1
ATOM 2520 O O . LEU A 1 334 ? 1.497 -10.974 -19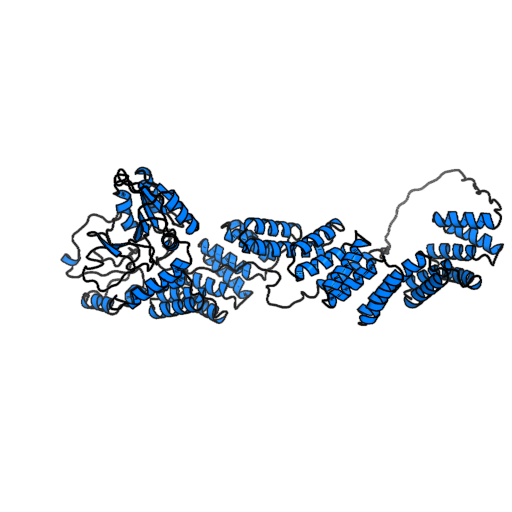.773 1.00 96.69 334 LEU A O 1
ATOM 2524 N N . TYR A 1 335 ? 1.874 -9.167 -18.487 1.00 95.75 335 TYR A N 1
ATOM 2525 C CA . TYR A 1 335 ? 3.164 -8.823 -19.089 1.00 95.75 335 TYR A CA 1
ATOM 2526 C C . TYR A 1 335 ? 4.326 -9.549 -18.413 1.00 95.75 335 TYR A C 1
ATOM 2528 O O . TYR A 1 335 ? 5.241 -9.995 -19.101 1.00 95.75 335 TYR A O 1
ATOM 2536 N N . ASN A 1 336 ? 4.276 -9.704 -17.088 1.00 95.75 336 ASN A N 1
ATOM 2537 C CA . ASN A 1 336 ? 5.234 -10.494 -16.324 1.00 95.75 336 ASN A CA 1
ATOM 2538 C C . ASN A 1 336 ? 4.502 -11.348 -15.279 1.00 95.75 336 ASN A C 1
ATOM 2540 O O . ASN A 1 336 ? 4.165 -10.887 -14.188 1.00 95.75 336 ASN A O 1
ATOM 2544 N N . TRP A 1 337 ? 4.276 -12.615 -15.627 1.00 95.75 337 TRP A N 1
ATOM 2545 C CA . TRP A 1 337 ? 3.479 -13.557 -14.839 1.00 95.75 337 TRP A CA 1
ATOM 2546 C C . TRP A 1 337 ? 4.145 -14.015 -13.541 1.00 95.75 337 TRP A C 1
ATOM 2548 O O . TRP A 1 337 ? 3.453 -14.560 -12.689 1.00 95.75 337 TRP A O 1
ATOM 2558 N N . HIS A 1 338 ? 5.452 -13.796 -13.377 1.00 95.06 338 HIS A N 1
ATOM 2559 C CA . HIS A 1 338 ? 6.218 -14.147 -12.178 1.00 95.06 338 HIS A CA 1
ATOM 2560 C C . HIS A 1 338 ? 6.690 -12.895 -11.413 1.00 95.06 338 HIS A C 1
ATOM 2562 O O . HIS A 1 338 ? 7.704 -12.925 -10.712 1.00 95.06 338 HIS A O 1
ATOM 2568 N N . TYR A 1 339 ? 5.992 -11.763 -11.566 1.00 95.81 339 TYR A N 1
ATOM 2569 C CA . TYR A 1 339 ? 6.341 -10.526 -10.873 1.00 95.81 339 TYR A CA 1
ATOM 2570 C C . TYR A 1 339 ? 5.798 -10.509 -9.436 1.00 95.81 339 TYR A C 1
ATOM 2572 O O . TYR A 1 339 ? 4.627 -10.204 -9.198 1.00 95.81 339 TYR A O 1
ATOM 2580 N N . ALA A 1 340 ? 6.669 -10.831 -8.475 1.00 95.75 340 ALA A N 1
ATOM 2581 C CA . ALA A 1 340 ? 6.310 -10.996 -7.067 1.00 95.75 340 ALA A CA 1
ATOM 2582 C C . ALA A 1 340 ? 5.671 -9.745 -6.433 1.00 95.75 340 ALA A C 1
ATOM 2584 O O . ALA A 1 340 ? 4.689 -9.876 -5.708 1.00 95.75 340 ALA A O 1
ATOM 2585 N N . ASP A 1 341 ? 6.155 -8.537 -6.739 1.00 95.19 341 ASP A N 1
ATOM 2586 C CA . ASP A 1 341 ? 5.632 -7.298 -6.139 1.00 95.19 341 ASP A CA 1
ATOM 2587 C C . ASP A 1 341 ? 4.182 -7.018 -6.571 1.00 95.19 341 ASP A C 1
ATOM 2589 O O . ASP A 1 341 ? 3.360 -6.584 -5.761 1.00 95.19 341 ASP A O 1
ATOM 2593 N N . ALA A 1 342 ? 3.829 -7.323 -7.827 1.00 96.56 342 ALA A N 1
ATOM 2594 C CA . ALA A 1 342 ? 2.445 -7.240 -8.294 1.00 96.56 342 ALA A CA 1
ATOM 2595 C C . ALA A 1 342 ? 1.545 -8.260 -7.589 1.00 96.56 342 ALA A C 1
ATOM 2597 O O . ALA A 1 342 ? 0.415 -7.927 -7.231 1.00 96.56 342 ALA A O 1
ATOM 2598 N N . MET A 1 343 ? 2.039 -9.482 -7.356 1.00 97.88 343 MET A N 1
ATOM 2599 C CA . MET A 1 343 ? 1.307 -10.504 -6.598 1.00 97.88 343 MET A CA 1
ATOM 2600 C C . MET A 1 343 ? 1.101 -10.068 -5.149 1.00 97.88 343 MET A C 1
ATOM 2602 O O . MET A 1 343 ? -0.026 -10.101 -4.663 1.00 97.88 343 MET A O 1
ATOM 2606 N N . TYR A 1 344 ? 2.150 -9.585 -4.480 1.00 97.62 344 TYR A N 1
ATOM 2607 C CA . TYR A 1 344 ? 2.059 -9.065 -3.119 1.00 97.62 344 TYR A CA 1
ATOM 2608 C C . TYR A 1 344 ? 1.026 -7.934 -3.025 1.00 97.62 344 TYR A C 1
ATOM 2610 O O . TYR A 1 344 ? 0.107 -8.005 -2.211 1.00 97.62 344 TYR A O 1
ATOM 2618 N N . ASN A 1 345 ? 1.118 -6.929 -3.899 1.00 97.38 345 ASN A N 1
ATOM 2619 C CA . ASN A 1 345 ? 0.200 -5.790 -3.892 1.00 97.38 345 ASN A CA 1
ATOM 2620 C C . ASN A 1 345 ? -1.245 -6.186 -4.221 1.00 97.38 345 ASN A C 1
ATOM 2622 O O . ASN A 1 345 ? -2.187 -5.641 -3.642 1.00 97.38 345 ASN A O 1
ATOM 2626 N N . LEU A 1 346 ? -1.432 -7.170 -5.103 1.00 97.44 346 LEU A N 1
ATOM 2627 C CA . LEU A 1 346 ? -2.737 -7.766 -5.359 1.00 97.44 346 LEU A CA 1
ATOM 2628 C C . LEU A 1 346 ? -3.270 -8.511 -4.124 1.00 97.44 346 LEU A C 1
ATOM 2630 O O . LEU A 1 346 ? -4.462 -8.425 -3.829 1.00 97.44 346 LEU A O 1
ATOM 2634 N N . GLY A 1 347 ? -2.397 -9.190 -3.375 1.00 96.75 347 GLY A N 1
ATOM 2635 C CA . GLY A 1 347 ? -2.712 -9.794 -2.080 1.00 96.75 347 GLY A CA 1
ATOM 2636 C C . GLY A 1 347 ? -3.165 -8.764 -1.045 1.00 96.75 347 GLY A C 1
ATOM 2637 O O . GLY A 1 347 ? -4.199 -8.964 -0.407 1.00 96.75 347 GLY A O 1
ATOM 2638 N N . VAL A 1 348 ? -2.467 -7.625 -0.947 1.00 95.56 348 VAL A N 1
ATOM 2639 C CA . VAL A 1 348 ? -2.859 -6.496 -0.081 1.00 95.56 348 VAL A CA 1
ATOM 2640 C C . VAL A 1 348 ? -4.242 -5.979 -0.463 1.00 95.56 348 VAL A C 1
ATOM 2642 O O . VAL A 1 348 ? -5.121 -5.899 0.393 1.00 95.56 348 VAL A O 1
ATOM 2645 N N . ALA A 1 349 ? -4.477 -5.714 -1.751 1.00 95.62 349 ALA A N 1
ATOM 2646 C CA . ALA A 1 349 ? -5.772 -5.235 -2.227 1.00 95.62 349 ALA A CA 1
ATOM 2647 C C . ALA A 1 349 ? -6.907 -6.237 -1.948 1.00 95.62 349 ALA A C 1
ATOM 2649 O O . ALA A 1 349 ? -7.988 -5.847 -1.514 1.00 95.62 349 ALA A O 1
ATOM 2650 N N . TYR A 1 350 ? -6.677 -7.542 -2.130 1.00 95.62 350 TYR A N 1
ATOM 2651 C CA . TYR A 1 350 ? -7.671 -8.551 -1.754 1.00 95.62 350 TYR A CA 1
ATOM 2652 C C . TYR A 1 350 ? -7.909 -8.625 -0.245 1.00 95.62 350 TYR A C 1
ATOM 2654 O O . TYR A 1 350 ? -9.052 -8.838 0.159 1.00 95.62 350 TYR A O 1
ATOM 2662 N N . GLY A 1 351 ? -6.875 -8.424 0.575 1.00 89.88 351 GLY A N 1
ATOM 2663 C CA . GLY A 1 351 ? -7.001 -8.320 2.028 1.00 89.88 351 GLY A CA 1
ATOM 2664 C C . GLY A 1 351 ? -7.885 -7.145 2.450 1.00 89.88 351 GLY A C 1
ATOM 2665 O O . GLY A 1 351 ? -8.815 -7.338 3.228 1.00 89.88 351 GLY A O 1
ATOM 2666 N N . GLU A 1 352 ? -7.672 -5.962 1.866 1.00 88.19 352 GLU A N 1
ATOM 2667 C CA . GLU A 1 352 ? -8.510 -4.770 2.090 1.00 88.19 352 GLU A CA 1
ATOM 2668 C C . GLU A 1 352 ? -9.969 -4.991 1.646 1.00 88.19 352 GLU A C 1
ATOM 2670 O O . GLU A 1 352 ? -10.902 -4.488 2.266 1.00 88.19 352 GLU A O 1
ATOM 2675 N N . MET A 1 353 ? -10.188 -5.808 0.611 1.00 86.88 353 MET A N 1
ATOM 2676 C CA . MET A 1 353 ? -11.519 -6.234 0.160 1.00 86.88 353 MET A CA 1
ATOM 2677 C C . MET A 1 353 ? -12.121 -7.389 0.985 1.00 86.88 353 MET A C 1
ATOM 2679 O O . MET A 1 353 ? -13.167 -7.918 0.600 1.00 86.88 353 MET A O 1
ATOM 2683 N N . LEU A 1 354 ? -11.459 -7.830 2.062 1.00 86.88 354 LEU A N 1
ATOM 2684 C CA . LEU A 1 354 ? -11.831 -8.984 2.897 1.00 86.88 354 LEU A CA 1
ATOM 2685 C C . LEU A 1 354 ? -11.906 -10.322 2.129 1.00 86.88 354 LEU A C 1
ATOM 2687 O O . LEU A 1 354 ? -12.513 -11.293 2.583 1.00 86.88 354 LEU A O 1
ATOM 2691 N N . LYS A 1 355 ? -11.257 -10.414 0.962 1.00 90.88 355 LYS A N 1
ATOM 2692 C CA . LYS A 1 355 ? -11.146 -11.633 0.144 1.00 90.88 355 LYS A CA 1
ATOM 2693 C C . LYS A 1 355 ? -9.926 -12.446 0.567 1.00 90.88 355 LYS A C 1
ATOM 2695 O O . LYS A 1 355 ? -8.999 -12.662 -0.214 1.00 90.88 355 LYS A O 1
ATOM 2700 N N . PHE A 1 356 ? -9.933 -12.894 1.818 1.00 90.12 356 PHE A N 1
ATOM 2701 C CA . PHE A 1 356 ? -8.769 -13.496 2.468 1.00 90.12 356 PHE A CA 1
ATOM 2702 C C . PHE A 1 356 ? -8.212 -14.737 1.756 1.00 90.12 356 PHE A C 1
ATOM 2704 O O . PHE A 1 356 ? -6.998 -14.875 1.688 1.00 90.12 356 PHE A O 1
ATOM 2711 N N . ASP A 1 357 ? -9.049 -15.601 1.167 1.00 94.06 357 ASP A N 1
ATOM 2712 C CA . ASP A 1 357 ? -8.548 -16.777 0.431 1.00 94.06 357 ASP A CA 1
ATOM 2713 C C . ASP A 1 357 ? -7.723 -16.371 -0.796 1.00 94.06 357 ASP A C 1
ATOM 2715 O O . ASP A 1 357 ? -6.649 -16.913 -1.040 1.00 94.06 357 ASP A O 1
ATOM 2719 N N . MET A 1 358 ? -8.183 -15.354 -1.529 1.00 96.44 358 MET A N 1
ATOM 2720 C CA . MET A 1 358 ? -7.443 -14.815 -2.672 1.00 96.44 358 MET A CA 1
ATOM 2721 C C . MET A 1 358 ? -6.160 -14.113 -2.225 1.00 96.44 358 MET A C 1
ATOM 2723 O O . MET A 1 358 ? -5.141 -14.226 -2.900 1.00 96.44 358 MET A O 1
ATOM 2727 N N . ALA A 1 359 ? -6.197 -13.403 -1.093 1.00 96.25 359 ALA A N 1
ATOM 2728 C CA . ALA A 1 359 ? -5.020 -12.750 -0.531 1.00 96.25 359 ALA A CA 1
ATOM 2729 C C . ALA A 1 359 ? -3.934 -13.767 -0.145 1.00 96.25 359 ALA A C 1
ATOM 2731 O O . ALA A 1 359 ? -2.781 -13.584 -0.524 1.00 96.25 359 ALA A O 1
ATOM 2732 N N . VAL A 1 360 ? -4.310 -14.865 0.526 1.00 96.31 360 VAL A N 1
ATOM 2733 C CA . VAL A 1 360 ? -3.384 -15.949 0.901 1.00 96.31 360 VAL A CA 1
ATOM 2734 C C . VAL A 1 360 ? -2.696 -16.527 -0.332 1.00 96.31 360 VAL A C 1
ATOM 2736 O O . VAL A 1 360 ? -1.469 -16.550 -0.368 1.00 96.31 360 VAL A O 1
ATOM 2739 N N . VAL A 1 361 ? -3.457 -16.892 -1.372 1.00 97.31 361 VAL A N 1
ATOM 2740 C CA . VAL A 1 361 ? -2.880 -17.434 -2.617 1.00 97.31 361 VAL A CA 1
ATOM 2741 C C . VAL A 1 361 ? -1.888 -16.450 -3.241 1.00 97.31 361 VAL A C 1
ATOM 2743 O O . VAL A 1 361 ? -0.809 -16.847 -3.670 1.00 97.31 361 VAL A O 1
ATOM 2746 N N . MET A 1 362 ? -2.223 -15.158 -3.289 1.00 97.88 362 MET A N 1
ATOM 2747 C CA . MET A 1 362 ? -1.333 -14.151 -3.874 1.00 97.88 362 MET A CA 1
ATOM 2748 C C . MET A 1 362 ? -0.058 -13.932 -3.051 1.00 97.88 362 MET A C 1
ATOM 2750 O O . MET A 1 362 ? 1.011 -13.775 -3.636 1.00 97.88 362 MET A O 1
ATOM 2754 N N . TYR A 1 363 ? -0.134 -13.961 -1.718 1.00 97.38 363 TYR A N 1
ATOM 2755 C CA . TYR A 1 363 ? 1.055 -13.872 -0.868 1.00 97.38 363 TYR A CA 1
ATOM 2756 C C . TYR A 1 363 ? 1.938 -15.119 -0.962 1.00 97.38 363 TYR A C 1
ATOM 2758 O O . TYR A 1 363 ? 3.157 -14.988 -1.030 1.00 97.38 363 TYR A O 1
ATOM 2766 N N . GLU A 1 364 ? 1.351 -16.315 -1.017 1.00 96.50 364 GLU A N 1
ATOM 2767 C CA . GLU A 1 364 ? 2.098 -17.562 -1.216 1.00 96.50 364 GLU A CA 1
ATOM 2768 C C . GLU A 1 364 ? 2.806 -17.581 -2.579 1.00 96.50 364 GLU A C 1
ATOM 2770 O O . GLU A 1 364 ? 3.976 -17.953 -2.661 1.00 96.50 364 GLU A O 1
ATOM 2775 N N . LEU A 1 365 ? 2.144 -17.106 -3.642 1.00 97.06 365 LEU A N 1
ATOM 2776 C CA . LEU A 1 365 ? 2.770 -16.932 -4.956 1.00 97.06 365 LEU A CA 1
ATOM 2777 C C . LEU A 1 365 ? 3.884 -15.876 -4.927 1.00 97.06 365 LEU A C 1
ATOM 2779 O O . LEU A 1 365 ? 4.959 -16.113 -5.477 1.00 97.06 365 LEU A O 1
ATOM 2783 N N . ALA A 1 366 ? 3.670 -14.741 -4.254 1.00 96.50 366 ALA A N 1
ATOM 2784 C CA . ALA A 1 366 ? 4.704 -13.721 -4.093 1.00 96.50 366 ALA A CA 1
ATOM 2785 C C . ALA A 1 366 ? 5.948 -14.292 -3.392 1.00 96.50 366 ALA A C 1
ATOM 2787 O O . ALA A 1 366 ? 7.062 -14.061 -3.855 1.00 96.50 366 ALA A O 1
ATOM 2788 N N . LEU A 1 367 ? 5.765 -15.096 -2.338 1.00 95.19 367 LEU A N 1
ATOM 2789 C CA . LEU A 1 367 ? 6.852 -15.780 -1.630 1.00 95.19 367 LEU A CA 1
ATOM 2790 C C . LEU A 1 367 ? 7.523 -16.872 -2.465 1.00 95.19 367 LEU A C 1
ATOM 2792 O O . LEU A 1 367 ? 8.726 -17.084 -2.336 1.00 95.19 367 LEU A O 1
ATOM 2796 N N . HIS A 1 368 ? 6.779 -17.551 -3.340 1.00 96.38 368 HIS A N 1
ATOM 2797 C CA . HIS A 1 368 ? 7.348 -18.541 -4.251 1.00 96.38 368 HIS A CA 1
ATOM 2798 C C . HIS A 1 368 ? 8.355 -17.908 -5.223 1.00 96.38 368 HIS A C 1
ATOM 2800 O O . HIS A 1 368 ? 9.445 -18.446 -5.412 1.00 96.38 368 HIS A O 1
ATOM 2806 N N . PHE A 1 369 ? 8.014 -16.758 -5.815 1.00 95.00 369 PHE A N 1
ATOM 2807 C CA . PHE A 1 369 ? 8.896 -16.058 -6.759 1.00 95.00 369 PHE A CA 1
ATOM 2808 C C . PHE A 1 369 ? 9.905 -15.123 -6.080 1.00 95.00 369 PHE A C 1
ATOM 2810 O O . PHE A 1 369 ? 10.966 -14.861 -6.645 1.00 95.00 369 PHE A O 1
ATOM 2817 N N . ASN A 1 370 ? 9.608 -14.642 -4.871 1.00 94.31 370 ASN A N 1
ATOM 2818 C CA . ASN A 1 370 ? 10.519 -13.868 -4.034 1.00 94.31 370 ASN A CA 1
ATOM 2819 C C . ASN A 1 370 ? 10.471 -14.355 -2.569 1.00 94.31 370 ASN A C 1
ATOM 2821 O O . ASN A 1 370 ? 9.738 -13.790 -1.748 1.00 94.31 370 ASN A O 1
ATOM 2825 N N . PRO A 1 371 ? 11.309 -15.345 -2.201 1.00 93.94 371 PRO A N 1
ATOM 2826 C CA . PRO A 1 371 ? 11.366 -15.883 -0.838 1.00 93.94 371 PRO A CA 1
ATOM 2827 C C . PRO A 1 371 ? 11.800 -14.880 0.242 1.00 93.94 371 PRO A C 1
ATOM 2829 O O . PRO A 1 371 ? 11.716 -15.185 1.429 1.00 93.94 371 PRO A O 1
ATOM 2832 N N . HIS A 1 372 ? 12.276 -13.692 -0.146 1.00 92.88 372 HIS A N 1
ATOM 2833 C CA . HIS A 1 372 ? 12.770 -12.654 0.759 1.00 92.88 372 HIS A CA 1
ATOM 2834 C C . HIS A 1 372 ? 11.761 -11.516 0.994 1.00 92.88 372 HIS A C 1
ATOM 2836 O O . HIS A 1 372 ? 12.141 -10.446 1.465 1.00 92.88 372 HIS A O 1
ATOM 2842 N N . CYS A 1 373 ? 10.473 -11.723 0.697 1.00 93.00 373 CYS A N 1
ATOM 2843 C CA . CYS A 1 373 ? 9.420 -10.753 1.003 1.00 93.00 373 CYS A CA 1
ATOM 2844 C C . CYS A 1 373 ? 8.898 -10.926 2.443 1.00 93.00 373 CYS A C 1
ATOM 2846 O O . CYS A 1 373 ? 7.929 -11.644 2.696 1.00 93.00 373 CYS A O 1
ATOM 2848 N N . ALA A 1 374 ? 9.536 -10.250 3.405 1.00 95.44 374 ALA A N 1
ATOM 2849 C CA . ALA A 1 374 ? 9.114 -10.273 4.811 1.00 95.44 374 ALA A CA 1
ATOM 2850 C C . ALA A 1 374 ? 7.686 -9.725 5.000 1.00 95.44 374 ALA A C 1
ATOM 2852 O O . ALA A 1 374 ? 6.941 -10.181 5.868 1.00 95.44 374 ALA A O 1
ATOM 2853 N N . GLU A 1 375 ? 7.295 -8.764 4.166 1.00 95.19 375 GLU A N 1
ATOM 2854 C CA . GLU A 1 375 ? 5.989 -8.115 4.166 1.00 95.19 375 GLU A CA 1
ATOM 2855 C C . GLU A 1 375 ? 4.854 -9.104 3.846 1.00 95.19 375 GLU A C 1
ATOM 2857 O O . GLU A 1 375 ? 3.817 -9.098 4.516 1.00 95.19 375 GLU A O 1
ATOM 2862 N N . ALA A 1 376 ? 5.066 -10.010 2.883 1.00 95.31 376 ALA A N 1
ATOM 2863 C CA . ALA A 1 376 ? 4.113 -11.072 2.556 1.00 95.31 376 ALA A CA 1
ATOM 2864 C C . ALA A 1 376 ? 3.936 -12.049 3.728 1.00 95.31 376 ALA A C 1
ATOM 2866 O O . ALA A 1 376 ? 2.803 -12.372 4.090 1.00 95.31 376 ALA A O 1
ATOM 2867 N N . CYS A 1 377 ? 5.036 -12.461 4.371 1.00 96.75 377 CYS A N 1
ATOM 2868 C CA . CYS A 1 377 ? 4.996 -13.304 5.570 1.00 96.75 377 CYS A CA 1
ATOM 2869 C C . CYS A 1 377 ? 4.217 -12.632 6.708 1.00 96.75 377 CYS A C 1
ATOM 2871 O O . CYS A 1 377 ? 3.346 -13.255 7.311 1.00 96.75 377 CYS A O 1
ATOM 2873 N N . ASN A 1 378 ? 4.468 -11.344 6.972 1.00 96.31 378 ASN A N 1
ATOM 2874 C CA . ASN A 1 378 ? 3.717 -10.595 7.978 1.00 96.31 378 ASN A CA 1
ATOM 2875 C C . ASN A 1 378 ? 2.213 -10.598 7.679 1.00 96.31 378 ASN A C 1
ATOM 2877 O O . ASN A 1 378 ? 1.411 -10.886 8.562 1.00 96.31 378 ASN A O 1
ATOM 2881 N N . ASN A 1 379 ? 1.823 -10.299 6.439 1.00 95.56 379 ASN A N 1
ATOM 2882 C CA . ASN A 1 379 ? 0.411 -10.188 6.075 1.00 95.56 379 ASN A CA 1
ATOM 2883 C C . ASN A 1 379 ? -0.309 -11.540 6.073 1.00 95.56 379 ASN A C 1
ATOM 2885 O O . ASN A 1 379 ? -1.470 -11.608 6.477 1.00 95.56 379 ASN A O 1
ATOM 2889 N N . LEU A 1 380 ? 0.376 -12.626 5.704 1.00 95.62 380 LEU A N 1
ATOM 2890 C CA . LEU A 1 380 ? -0.125 -13.985 5.920 1.00 95.62 380 LEU A CA 1
ATOM 2891 C C . LEU A 1 380 ? -0.351 -14.266 7.408 1.00 95.62 380 LEU A C 1
ATOM 2893 O O . LEU A 1 380 ? -1.406 -14.780 7.774 1.00 95.62 380 LEU A O 1
ATOM 2897 N N . GLY A 1 381 ? 0.595 -13.874 8.267 1.00 95.19 381 GLY A N 1
ATOM 2898 C CA . GLY A 1 381 ? 0.461 -13.999 9.718 1.00 95.19 381 GLY A CA 1
ATOM 2899 C C . GLY A 1 381 ? -0.761 -13.259 10.268 1.00 95.19 381 GLY A C 1
ATOM 2900 O O . GLY A 1 381 ? -1.475 -13.803 11.113 1.00 95.19 381 GLY A O 1
ATOM 2901 N N . VAL A 1 382 ? -1.056 -12.060 9.748 1.00 92.88 382 VAL A N 1
ATOM 2902 C CA . VAL A 1 382 ? -2.258 -11.287 10.117 1.00 92.88 382 VAL A CA 1
ATOM 2903 C C . VAL A 1 382 ? -3.524 -12.067 9.763 1.00 92.88 382 VAL A C 1
ATOM 2905 O O . VAL A 1 382 ? -4.376 -12.266 10.627 1.00 92.88 382 VAL A O 1
ATOM 2908 N N . ILE A 1 383 ? -3.614 -12.592 8.536 1.00 91.75 383 ILE A N 1
ATOM 2909 C CA . ILE A 1 383 ? -4.775 -13.376 8.086 1.00 91.75 383 ILE A CA 1
ATOM 2910 C C . ILE A 1 383 ? -4.938 -14.659 8.912 1.00 91.75 383 ILE A C 1
ATOM 2912 O O . ILE A 1 383 ? -6.054 -14.998 9.304 1.00 91.75 383 ILE A O 1
ATOM 2916 N N . TYR A 1 384 ? -3.850 -15.382 9.195 1.00 92.56 384 TYR A N 1
ATOM 2917 C CA . TYR A 1 384 ? -3.917 -16.600 10.007 1.00 92.56 384 TYR A CA 1
ATOM 2918 C C . TYR A 1 384 ? -4.351 -16.313 11.445 1.00 92.56 384 TYR A C 1
ATOM 2920 O O . TYR A 1 384 ? -5.171 -17.061 11.977 1.00 92.56 384 TYR A O 1
ATOM 2928 N N . LYS A 1 385 ? -3.890 -15.205 12.042 1.00 89.75 385 LYS A N 1
ATOM 2929 C CA . LYS A 1 385 ? -4.355 -14.749 13.359 1.00 89.75 385 LYS A CA 1
ATOM 2930 C C . LYS A 1 385 ? -5.852 -14.440 13.341 1.00 89.75 385 LYS A C 1
ATOM 2932 O O . LYS A 1 385 ? -6.572 -14.887 14.225 1.00 89.75 385 LYS A O 1
ATOM 2937 N N . ASP A 1 386 ? -6.331 -13.712 12.333 1.00 84.75 386 ASP A N 1
ATOM 2938 C CA . ASP A 1 386 ? -7.754 -13.362 12.211 1.00 84.75 386 ASP A CA 1
ATOM 2939 C C . ASP A 1 386 ? -8.647 -14.594 11.951 1.00 84.75 386 ASP A C 1
ATOM 2941 O O . ASP A 1 386 ? -9.839 -14.579 12.256 1.00 84.75 386 ASP A O 1
ATOM 2945 N N . ARG A 1 387 ? -8.070 -15.691 11.440 1.00 85.94 387 ARG A N 1
ATOM 2946 C CA . ARG A 1 387 ? -8.707 -17.015 11.307 1.00 85.94 387 ARG A CA 1
ATOM 2947 C C . ARG A 1 387 ? -8.526 -17.922 12.532 1.00 85.94 387 ARG A C 1
ATOM 2949 O O . ARG A 1 387 ? -8.810 -19.113 12.431 1.00 85.94 387 ARG A O 1
ATOM 2956 N N . ASP A 1 388 ? -8.043 -17.382 13.650 1.00 86.44 388 ASP A N 1
ATOM 2957 C CA . ASP A 1 388 ? -7.778 -18.103 14.905 1.00 86.44 388 ASP A CA 1
ATOM 2958 C C . ASP A 1 388 ? -6.751 -19.250 14.772 1.00 86.44 388 ASP A C 1
ATOM 2960 O O . ASP A 1 388 ? -6.653 -20.145 15.608 1.00 86.44 388 ASP A O 1
ATOM 2964 N N . ASN A 1 389 ? -5.932 -19.228 13.715 1.00 91.69 389 ASN A N 1
ATOM 2965 C CA . ASN A 1 389 ? -4.827 -20.163 13.523 1.00 91.69 389 ASN A CA 1
ATOM 2966 C C . ASN A 1 389 ? -3.527 -19.542 14.046 1.00 91.69 389 ASN A C 1
ATOM 2968 O O . ASN A 1 389 ? -2.661 -19.102 13.283 1.00 91.69 389 ASN A O 1
ATOM 2972 N N . LEU A 1 390 ? -3.425 -19.465 15.374 1.00 91.44 390 LEU A N 1
ATOM 2973 C CA . LEU A 1 390 ? -2.332 -18.773 16.057 1.00 91.44 390 LEU A CA 1
ATOM 2974 C C . LEU A 1 390 ? -0.963 -19.413 15.793 1.00 91.44 390 LEU A C 1
ATOM 2976 O O . LEU A 1 390 ? 0.018 -18.687 15.676 1.00 91.44 390 LEU A O 1
ATOM 2980 N N . ASP A 1 391 ? -0.892 -20.739 15.653 1.00 93.62 391 ASP A N 1
ATOM 2981 C CA . ASP A 1 391 ? 0.373 -21.443 15.405 1.00 93.62 391 ASP A CA 1
ATOM 2982 C C . ASP A 1 391 ? 0.964 -21.057 14.044 1.00 93.62 391 ASP A C 1
ATOM 2984 O O . ASP A 1 391 ? 2.107 -20.606 13.971 1.00 93.62 391 ASP A O 1
ATOM 2988 N N . ARG A 1 392 ? 0.154 -21.094 12.973 1.00 94.38 392 ARG A N 1
ATOM 2989 C CA . ARG A 1 392 ? 0.608 -20.626 11.652 1.00 94.38 392 ARG A CA 1
ATOM 2990 C C . ARG A 1 392 ? 0.937 -19.139 11.645 1.00 94.38 392 ARG A C 1
ATOM 2992 O O . ARG A 1 392 ? 1.855 -18.725 10.944 1.00 94.38 392 ARG A O 1
ATOM 2999 N N . ALA A 1 393 ? 0.209 -18.328 12.413 1.00 95.44 393 ALA A N 1
ATOM 3000 C CA . ALA A 1 393 ? 0.524 -16.910 12.534 1.00 95.44 393 ALA A CA 1
ATOM 3001 C C . ALA A 1 393 ? 1.925 -16.697 13.133 1.00 95.44 393 ALA A C 1
ATOM 3003 O O . ALA A 1 393 ? 2.696 -15.898 12.600 1.00 95.44 393 ALA A O 1
ATOM 3004 N N . VAL A 1 394 ? 2.279 -17.441 14.190 1.00 96.12 394 VAL A N 1
ATOM 3005 C CA . VAL A 1 394 ? 3.626 -17.418 14.784 1.00 96.12 394 VAL A CA 1
ATOM 3006 C C . VAL A 1 394 ? 4.682 -17.816 13.756 1.00 96.12 394 VAL A C 1
ATOM 3008 O O . VAL A 1 394 ? 5.654 -17.076 13.604 1.00 96.12 394 VAL A O 1
ATOM 3011 N N . ASP A 1 395 ? 4.481 -18.914 13.021 1.00 96.50 395 ASP A N 1
ATOM 3012 C CA . ASP A 1 395 ? 5.425 -19.375 11.992 1.00 96.50 395 ASP A CA 1
ATOM 3013 C C . ASP A 1 395 ? 5.670 -18.292 10.929 1.00 96.50 395 ASP A C 1
ATOM 3015 O O . ASP A 1 395 ? 6.814 -17.972 10.595 1.00 96.50 395 ASP A O 1
ATOM 3019 N N . CYS A 1 396 ? 4.598 -17.663 10.439 1.00 96.69 396 CYS A N 1
ATOM 3020 C CA . CYS A 1 396 ? 4.680 -16.583 9.461 1.00 96.69 396 CYS A CA 1
ATOM 3021 C C . CYS A 1 396 ? 5.438 -15.360 10.000 1.00 96.69 396 CYS A C 1
ATOM 3023 O O . CYS A 1 396 ? 6.304 -14.820 9.307 1.00 96.69 396 CYS A O 1
ATOM 3025 N N . TYR A 1 397 ? 5.167 -14.924 11.234 1.00 97.25 397 TYR A N 1
ATOM 3026 C CA . TYR A 1 397 ? 5.896 -13.798 11.825 1.00 97.25 397 TYR A CA 1
ATOM 3027 C C . TYR A 1 397 ? 7.363 -14.138 12.091 1.00 97.25 397 TYR A C 1
ATOM 3029 O O . TYR A 1 397 ? 8.232 -13.309 11.836 1.00 97.25 397 TYR A O 1
ATOM 3037 N N . GLN A 1 398 ? 7.674 -15.352 12.545 1.00 97.00 398 GLN A N 1
ATOM 3038 C CA . GLN A 1 398 ? 9.058 -15.793 12.723 1.00 97.00 398 GLN A CA 1
ATOM 3039 C C . GLN A 1 398 ? 9.812 -15.849 11.391 1.00 97.00 398 GLN A C 1
ATOM 3041 O O . GLN A 1 398 ? 10.968 -15.431 11.332 1.00 97.00 398 GLN A O 1
ATOM 3046 N N . MET A 1 399 ? 9.158 -16.281 10.309 1.00 96.25 399 MET A N 1
ATOM 3047 C CA . MET A 1 399 ? 9.725 -16.230 8.960 1.00 96.25 399 MET A CA 1
ATOM 3048 C C . MET A 1 399 ? 9.949 -14.785 8.489 1.00 96.25 399 MET A C 1
ATOM 3050 O O . MET A 1 399 ? 10.997 -14.477 7.929 1.00 96.25 399 MET A O 1
ATOM 3054 N N . ALA A 1 400 ? 9.018 -13.866 8.756 1.00 96.88 400 ALA A N 1
ATOM 3055 C CA . ALA A 1 400 ? 9.223 -12.447 8.459 1.00 96.88 400 ALA A CA 1
ATOM 3056 C C . ALA A 1 400 ? 10.448 -11.883 9.205 1.00 96.88 400 ALA A C 1
ATOM 3058 O O . ALA A 1 400 ? 11.243 -11.140 8.629 1.00 96.88 400 ALA A O 1
ATOM 3059 N N . LEU A 1 401 ? 10.636 -12.278 10.468 1.00 97.06 401 LEU A N 1
ATOM 3060 C CA . LEU A 1 401 ? 11.748 -11.838 11.316 1.00 97.06 401 LEU A CA 1
ATOM 3061 C C . LEU A 1 401 ? 13.084 -12.511 10.981 1.00 97.06 401 LEU A C 1
ATOM 3063 O O . LEU A 1 401 ? 14.130 -11.908 11.213 1.00 97.06 401 LEU A O 1
ATOM 3067 N N . SER A 1 402 ? 13.086 -13.718 10.410 1.00 97.25 402 SER A N 1
ATOM 3068 C CA . SER A 1 402 ? 14.320 -14.340 9.913 1.00 97.25 402 SER A CA 1
ATOM 3069 C C . SER A 1 402 ? 14.851 -13.630 8.664 1.00 97.25 402 SER A C 1
ATOM 3071 O O . SER A 1 402 ? 16.064 -13.544 8.480 1.00 97.25 402 SER A O 1
ATOM 3073 N N . ILE A 1 403 ? 13.954 -13.065 7.847 1.00 95.62 403 ILE A N 1
ATOM 3074 C CA . ILE A 1 403 ? 14.292 -12.234 6.684 1.00 95.62 403 ILE A CA 1
ATOM 3075 C C . ILE A 1 403 ? 14.671 -10.812 7.128 1.00 95.62 403 ILE A C 1
ATOM 3077 O O . ILE A 1 403 ? 15.680 -10.266 6.683 1.00 95.62 403 ILE A O 1
ATOM 3081 N N . LYS A 1 404 ? 13.870 -10.203 8.014 1.00 96.31 404 LYS A N 1
ATOM 3082 C CA . LYS A 1 404 ? 14.038 -8.824 8.496 1.00 96.31 404 LYS A CA 1
ATOM 3083 C C . LYS A 1 404 ? 13.952 -8.768 10.033 1.00 96.31 404 LYS A C 1
ATOM 3085 O O . LYS A 1 404 ? 12.873 -8.528 10.576 1.00 96.31 404 LYS A O 1
ATOM 3090 N N . PRO A 1 405 ? 15.082 -8.910 10.757 1.00 96.38 405 PRO A N 1
ATOM 3091 C CA . PRO A 1 405 ? 15.086 -9.021 12.225 1.00 96.38 405 PRO A CA 1
ATOM 3092 C C . PRO A 1 405 ? 14.484 -7.833 12.986 1.00 96.38 405 PRO A C 1
ATOM 3094 O O . PRO A 1 405 ? 13.874 -8.018 14.035 1.00 96.38 405 PRO A O 1
ATOM 3097 N N . ASN A 1 406 ? 14.613 -6.617 12.447 1.00 95.44 406 ASN A N 1
ATOM 3098 C CA . ASN A 1 406 ? 14.099 -5.384 13.056 1.00 95.44 406 ASN A CA 1
ATOM 3099 C C . ASN A 1 406 ? 12.757 -4.946 12.439 1.00 95.44 406 ASN A C 1
ATOM 3101 O O . ASN A 1 406 ? 12.481 -3.752 12.320 1.00 95.44 406 ASN A O 1
ATOM 3105 N N . PHE A 1 407 ? 11.931 -5.887 11.974 1.00 96.25 407 PHE A N 1
ATOM 3106 C CA . PHE A 1 407 ? 10.635 -5.559 11.383 1.00 96.25 407 PHE A CA 1
ATOM 3107 C C . PHE A 1 407 ? 9.597 -5.259 12.471 1.00 96.25 407 PHE A C 1
ATOM 3109 O O . PHE A 1 407 ? 8.978 -6.167 13.027 1.00 96.25 407 PHE A O 1
ATOM 3116 N N . SER A 1 408 ? 9.412 -3.973 12.787 1.00 95.38 408 SER A N 1
ATOM 3117 C CA . SER A 1 408 ? 8.584 -3.530 13.916 1.00 95.38 408 SER A CA 1
ATOM 3118 C C . SER A 1 408 ? 7.140 -4.038 13.847 1.00 95.38 408 SER A C 1
ATOM 3120 O O . SER A 1 408 ? 6.604 -4.447 14.875 1.00 95.38 408 SER A O 1
ATOM 3122 N N . GLN A 1 409 ? 6.526 -4.089 12.657 1.00 94.88 409 GLN A N 1
ATOM 3123 C CA . GLN A 1 409 ? 5.179 -4.642 12.471 1.00 94.88 409 GLN A CA 1
ATOM 3124 C C . GLN A 1 409 ? 5.107 -6.114 12.898 1.00 94.88 409 GLN A C 1
ATOM 3126 O O . GLN A 1 409 ? 4.274 -6.460 13.731 1.00 94.88 409 GLN A O 1
ATOM 3131 N N . SER A 1 410 ? 6.009 -6.970 12.404 1.00 96.25 410 SER A N 1
ATOM 3132 C CA . SER A 1 410 ? 6.012 -8.398 12.755 1.00 96.25 410 SER A CA 1
ATOM 3133 C C . SER A 1 410 ? 6.385 -8.658 14.211 1.00 96.25 410 SER A C 1
ATOM 3135 O O . SER A 1 410 ? 5.790 -9.537 14.827 1.00 96.25 410 SER A O 1
ATOM 3137 N N . LEU A 1 411 ? 7.311 -7.883 14.790 1.00 97.75 411 LEU A N 1
ATOM 3138 C CA . LEU A 1 411 ? 7.634 -7.962 16.222 1.00 97.75 411 LEU A CA 1
ATOM 3139 C C . LEU A 1 411 ? 6.405 -7.641 17.082 1.00 97.75 411 LEU A C 1
ATOM 3141 O O . LEU A 1 411 ? 6.046 -8.417 17.966 1.00 97.75 411 LEU A O 1
ATOM 3145 N N . ASN A 1 412 ? 5.718 -6.536 16.783 1.00 95.88 412 ASN A N 1
ATOM 3146 C CA . ASN A 1 412 ? 4.483 -6.164 17.464 1.00 95.88 412 ASN A CA 1
ATOM 3147 C C . ASN A 1 412 ? 3.411 -7.245 17.302 1.00 95.88 412 ASN A C 1
ATOM 3149 O O . ASN A 1 412 ? 2.852 -7.697 18.294 1.00 95.88 412 ASN A O 1
ATOM 3153 N N . ASN A 1 413 ? 3.162 -7.698 16.072 1.00 95.38 413 ASN A N 1
ATOM 3154 C CA . ASN A 1 413 ? 2.121 -8.681 15.779 1.00 95.38 413 ASN A CA 1
ATOM 3155 C C . ASN A 1 413 ? 2.399 -10.040 16.437 1.00 95.38 413 ASN A C 1
ATOM 3157 O O . ASN A 1 413 ? 1.475 -10.694 16.917 1.00 95.38 413 ASN A O 1
ATOM 3161 N N . LEU A 1 414 ? 3.665 -10.450 16.529 1.00 95.81 414 LEU A N 1
ATOM 3162 C CA . LEU A 1 414 ? 4.051 -11.636 17.286 1.00 95.81 414 LEU A CA 1
ATOM 3163 C C . LEU A 1 414 ? 3.799 -11.448 18.790 1.00 95.81 414 LEU A C 1
ATOM 3165 O O . LEU A 1 414 ? 3.273 -12.350 19.441 1.00 95.81 414 LEU A O 1
ATOM 3169 N N . GLY A 1 415 ? 4.105 -10.266 19.334 1.00 94.06 415 GLY A N 1
ATOM 3170 C CA . GLY A 1 415 ? 3.770 -9.911 20.715 1.00 94.06 415 GLY A CA 1
ATOM 3171 C C . GLY A 1 415 ? 2.262 -9.930 20.991 1.00 94.06 415 GLY A C 1
ATOM 3172 O O . GLY A 1 415 ? 1.825 -10.442 22.024 1.00 94.06 415 GLY A O 1
ATOM 3173 N N . VAL A 1 416 ? 1.452 -9.472 20.033 1.00 91.06 416 VAL A N 1
ATOM 3174 C CA . VAL A 1 416 ? -0.013 -9.592 20.067 1.00 91.06 416 VAL A CA 1
ATOM 3175 C C . VAL A 1 416 ? -0.443 -11.058 20.152 1.00 91.06 416 VAL A C 1
ATOM 3177 O O . VAL A 1 416 ? -1.218 -11.413 21.038 1.00 91.06 416 VAL A O 1
ATOM 3180 N N . VAL A 1 417 ? 0.087 -11.935 19.293 1.00 91.62 417 VAL A N 1
ATOM 3181 C CA . VAL A 1 417 ? -0.248 -13.371 19.331 1.00 91.62 417 VAL A CA 1
ATOM 3182 C C . VAL A 1 417 ? 0.154 -14.007 20.662 1.00 91.62 417 VAL A C 1
ATOM 3184 O O . VAL A 1 417 ? -0.627 -14.758 21.243 1.00 91.62 417 VAL A O 1
ATOM 3187 N N . TYR A 1 418 ? 1.331 -13.677 21.196 1.00 90.94 418 TYR A N 1
ATOM 3188 C CA . TYR A 1 418 ? 1.753 -14.162 22.511 1.00 90.94 418 TYR A CA 1
ATOM 3189 C C . TYR A 1 418 ? 0.867 -13.658 23.651 1.00 90.94 418 TYR A C 1
ATOM 3191 O O . TYR A 1 418 ? 0.626 -14.412 24.593 1.00 90.94 418 TYR A O 1
ATOM 3199 N N . THR A 1 419 ? 0.319 -12.445 23.541 1.00 86.25 419 THR A N 1
ATOM 3200 C CA . THR A 1 419 ? -0.680 -11.929 24.491 1.00 86.25 419 THR A CA 1
ATOM 3201 C C . THR A 1 419 ? -1.935 -12.802 24.472 1.00 86.25 419 THR A C 1
ATOM 3203 O O . THR A 1 419 ? -2.383 -13.248 25.526 1.00 86.25 419 THR A O 1
ATOM 3206 N N . VAL A 1 420 ? -2.449 -13.135 23.281 1.00 83.75 420 VAL A N 1
ATOM 3207 C CA . VAL A 1 420 ? -3.612 -14.030 23.118 1.00 83.75 420 VAL A CA 1
ATOM 3208 C C . VAL A 1 420 ? -3.336 -15.432 23.674 1.00 83.75 420 VAL A C 1
ATOM 3210 O O . VAL A 1 420 ? -4.207 -16.033 24.296 1.00 83.75 420 VAL A O 1
ATOM 3213 N N . GLN A 1 421 ? -2.111 -15.940 23.514 1.00 84.12 421 GLN A N 1
ATOM 3214 C CA . GLN A 1 421 ? -1.678 -17.230 24.067 1.00 84.12 421 GLN A CA 1
ATOM 3215 C C . GLN A 1 421 ? -1.388 -17.201 25.584 1.00 84.12 421 GLN A C 1
ATOM 3217 O O . GLN A 1 421 ? -1.023 -18.232 26.148 1.00 84.12 421 GLN A O 1
ATOM 3222 N N . GLY A 1 422 ? -1.498 -16.045 26.251 1.00 82.44 422 GLY A N 1
ATOM 3223 C CA . GLY A 1 422 ? -1.199 -15.883 27.680 1.00 82.44 422 GLY A CA 1
ATOM 3224 C C . GLY A 1 422 ? 0.296 -15.856 28.031 1.00 82.44 422 GLY A C 1
ATOM 3225 O O . GLY A 1 422 ? 0.656 -15.897 29.206 1.00 82.44 422 GLY A O 1
ATOM 3226 N N . LYS A 1 423 ? 1.189 -15.768 27.038 1.00 86.56 423 LYS A N 1
ATOM 3227 C CA . LYS A 1 423 ? 2.650 -15.746 27.218 1.00 86.56 423 LYS A CA 1
ATOM 3228 C C . LYS A 1 423 ? 3.142 -14.313 27.455 1.00 86.56 423 LYS A C 1
ATOM 3230 O O . LYS A 1 423 ? 3.817 -13.729 26.609 1.00 86.56 423 LYS A O 1
ATOM 3235 N N . MET A 1 424 ? 2.777 -13.741 28.604 1.00 84.38 424 MET A N 1
ATOM 3236 C CA . MET A 1 424 ? 2.938 -12.307 28.901 1.00 84.38 424 MET A CA 1
ATOM 3237 C C . MET A 1 424 ? 4.388 -11.802 28.801 1.00 84.38 424 MET A C 1
ATOM 3239 O O . MET A 1 424 ? 4.624 -10.786 28.150 1.00 84.38 424 MET A O 1
ATOM 3243 N N . ASP A 1 425 ? 5.366 -12.524 29.357 1.00 88.62 425 ASP A N 1
ATOM 3244 C CA . ASP A 1 425 ? 6.779 -12.102 29.319 1.00 88.62 425 ASP A CA 1
ATOM 3245 C C . ASP A 1 425 ? 7.340 -12.088 27.889 1.00 88.62 425 ASP A C 1
ATOM 3247 O O . ASP A 1 425 ? 8.067 -11.177 27.487 1.00 88.62 425 ASP A O 1
ATOM 3251 N N . GLN A 1 426 ? 6.967 -13.089 27.084 1.00 93.06 426 GLN A N 1
ATOM 3252 C CA . GLN A 1 426 ? 7.363 -13.151 25.678 1.00 93.06 426 GLN A CA 1
ATOM 3253 C C . GLN A 1 426 ? 6.686 -12.045 24.867 1.00 93.06 426 GLN A C 1
ATOM 3255 O O . GLN A 1 426 ? 7.328 -11.446 24.005 1.00 93.06 426 GLN A O 1
ATOM 3260 N N . ALA A 1 427 ? 5.415 -11.755 25.153 1.00 92.06 427 ALA A N 1
ATOM 3261 C CA . ALA A 1 427 ? 4.683 -10.666 24.523 1.00 92.06 427 ALA A CA 1
ATOM 3262 C C . ALA A 1 427 ? 5.353 -9.309 24.784 1.00 92.06 427 ALA A C 1
ATOM 3264 O O . ALA A 1 427 ? 5.643 -8.590 23.827 1.00 92.06 427 ALA A O 1
ATOM 3265 N N . ALA A 1 428 ? 5.674 -9.005 26.048 1.00 91.00 428 ALA A N 1
ATOM 3266 C CA . ALA A 1 428 ? 6.364 -7.773 26.434 1.00 91.00 428 ALA A CA 1
ATOM 3267 C C . ALA A 1 428 ? 7.699 -7.642 25.696 1.00 91.00 428 ALA A C 1
ATOM 3269 O O . ALA A 1 428 ? 7.930 -6.648 25.009 1.00 91.00 428 ALA A O 1
ATOM 3270 N N . GLY A 1 429 ? 8.523 -8.695 25.725 1.00 95.56 429 GLY A N 1
ATOM 3271 C CA . GLY A 1 429 ? 9.823 -8.686 25.058 1.00 95.56 429 GLY A CA 1
ATOM 3272 C C . GLY A 1 429 ? 9.746 -8.485 23.539 1.00 95.56 429 GLY A C 1
ATOM 3273 O O . GLY A 1 429 ? 10.652 -7.888 22.959 1.00 95.56 429 GLY A O 1
ATOM 3274 N N . MET A 1 430 ? 8.692 -8.961 22.863 1.00 97.06 430 MET A N 1
ATOM 3275 C CA . MET A 1 430 ? 8.512 -8.716 21.423 1.00 97.06 430 MET A CA 1
ATOM 3276 C C . MET A 1 430 ? 8.032 -7.289 21.131 1.00 97.06 430 MET A C 1
ATOM 3278 O O . MET A 1 430 ? 8.552 -6.651 20.215 1.00 97.06 430 MET A O 1
ATOM 3282 N N . ILE A 1 431 ? 7.090 -6.763 21.919 1.00 96.06 431 ILE A N 1
ATOM 3283 C CA . ILE A 1 431 ? 6.573 -5.396 21.752 1.00 96.06 431 ILE A CA 1
ATOM 3284 C C . ILE A 1 431 ? 7.663 -4.359 22.063 1.00 96.06 431 ILE A C 1
ATOM 3286 O O . ILE A 1 431 ? 7.841 -3.407 21.306 1.00 96.06 431 ILE A O 1
ATOM 3290 N N . GLU A 1 432 ? 8.463 -4.567 23.108 1.00 96.31 432 GLU A N 1
ATOM 3291 C CA . GLU A 1 432 ? 9.603 -3.702 23.434 1.00 96.31 432 GLU A CA 1
ATOM 3292 C C . GLU A 1 432 ? 10.645 -3.687 22.310 1.00 96.31 432 GLU A C 1
ATOM 3294 O O . GLU A 1 432 ? 11.125 -2.621 21.924 1.00 96.31 432 GLU A O 1
ATOM 3299 N N . LYS A 1 433 ? 10.946 -4.845 21.705 1.00 97.62 433 LYS A N 1
ATOM 3300 C CA . LYS A 1 433 ? 11.804 -4.904 20.511 1.00 97.62 433 LYS A CA 1
ATOM 3301 C C . LYS A 1 433 ? 11.197 -4.153 19.327 1.00 97.62 433 LYS A C 1
ATOM 3303 O O . LYS A 1 433 ? 11.942 -3.513 18.590 1.00 97.62 433 LYS A O 1
ATOM 3308 N N . ALA A 1 434 ? 9.876 -4.206 19.142 1.00 97.06 434 ALA A N 1
ATOM 3309 C CA . ALA A 1 434 ? 9.200 -3.442 18.094 1.00 97.06 434 ALA A CA 1
ATOM 3310 C C . ALA A 1 434 ? 9.383 -1.929 18.292 1.00 97.06 434 ALA A C 1
ATOM 3312 O O . ALA A 1 434 ? 9.689 -1.224 17.332 1.00 97.06 434 ALA A O 1
ATOM 3313 N N . ILE A 1 435 ? 9.260 -1.455 19.537 1.00 97.19 435 ILE A N 1
ATOM 3314 C CA . ILE A 1 435 ? 9.478 -0.054 19.922 1.00 97.19 435 ILE A CA 1
ATOM 3315 C C . ILE A 1 435 ? 10.946 0.349 19.733 1.00 97.19 435 ILE A C 1
ATOM 3317 O O . ILE A 1 435 ? 11.226 1.429 19.223 1.00 97.19 435 ILE A O 1
ATOM 3321 N N . LEU A 1 436 ? 11.897 -0.514 20.096 1.00 97.69 436 LEU A N 1
ATOM 3322 C CA . LEU A 1 436 ? 13.322 -0.250 19.869 1.00 97.69 436 LEU A CA 1
ATOM 3323 C C . LEU A 1 436 ? 13.663 -0.172 18.375 1.00 97.69 436 LEU A C 1
ATOM 3325 O O . LEU A 1 436 ? 14.462 0.671 17.973 1.00 97.69 436 LEU A O 1
ATOM 3329 N N . ALA A 1 437 ? 13.058 -1.034 17.553 1.00 96.69 437 ALA A N 1
ATOM 3330 C CA . ALA A 1 437 ? 13.249 -1.034 16.106 1.00 96.69 437 ALA A CA 1
ATOM 3331 C C . ALA A 1 437 ? 12.624 0.199 15.433 1.00 96.69 437 ALA A C 1
ATOM 3333 O O . ALA A 1 437 ? 13.186 0.722 14.471 1.00 96.69 437 ALA A O 1
ATOM 3334 N N . ASN A 1 438 ? 11.475 0.663 15.932 1.00 96.38 438 ASN A N 1
ATOM 3335 C CA . ASN A 1 438 ? 10.820 1.877 15.465 1.00 96.38 438 ASN A CA 1
ATOM 3336 C C . ASN A 1 438 ? 10.161 2.648 16.633 1.00 96.38 438 ASN A C 1
ATOM 3338 O O . ASN A 1 438 ? 9.002 2.381 16.968 1.00 96.38 438 ASN A O 1
ATOM 3342 N N . PRO A 1 439 ? 10.855 3.648 17.212 1.00 96.75 439 PRO A N 1
ATOM 3343 C CA . PRO A 1 439 ? 10.337 4.430 18.337 1.00 96.75 439 PRO A CA 1
ATOM 3344 C C . PRO A 1 439 ? 9.103 5.283 18.022 1.00 96.75 439 PRO A C 1
ATOM 3346 O O . PRO A 1 439 ? 8.448 5.761 18.941 1.00 96.75 439 PRO A O 1
ATOM 3349 N N . THR A 1 440 ? 8.771 5.499 16.746 1.00 95.88 440 THR A N 1
ATOM 3350 C CA . THR A 1 440 ? 7.563 6.234 16.332 1.00 95.88 440 THR A CA 1
ATOM 3351 C C . THR A 1 440 ? 6.419 5.298 15.939 1.00 95.88 440 THR A C 1
ATOM 3353 O O . THR A 1 440 ? 5.432 5.728 15.345 1.00 95.88 440 THR A O 1
ATOM 3356 N N . TYR A 1 441 ? 6.508 4.008 16.274 1.00 94.44 441 TYR A N 1
ATOM 3357 C CA . TYR A 1 441 ? 5.445 3.051 15.996 1.00 94.44 441 TYR A CA 1
ATOM 3358 C C . TYR A 1 441 ? 4.351 3.089 17.075 1.00 94.44 441 TYR A C 1
ATOM 3360 O O . TYR A 1 441 ? 4.366 2.318 18.033 1.00 94.44 441 TYR A O 1
ATOM 3368 N N . ALA A 1 442 ? 3.391 4.005 16.909 1.00 94.12 442 ALA A N 1
ATOM 3369 C CA . ALA A 1 442 ? 2.319 4.273 17.875 1.00 94.12 442 ALA A CA 1
ATOM 3370 C C . ALA A 1 442 ? 1.559 3.007 18.326 1.00 94.12 442 ALA A C 1
ATOM 3372 O O . ALA A 1 442 ? 1.336 2.803 19.519 1.00 94.12 442 ALA A O 1
ATOM 3373 N N . GLU A 1 443 ? 1.219 2.115 17.392 1.00 93.00 443 GLU A N 1
ATOM 3374 C CA . GLU A 1 443 ? 0.442 0.902 17.676 1.00 93.00 443 GLU A CA 1
ATOM 3375 C C . GLU A 1 443 ? 1.137 -0.046 18.666 1.00 93.00 443 GLU A C 1
ATOM 3377 O O . GLU A 1 443 ? 0.468 -0.646 19.510 1.00 93.00 443 GLU A O 1
ATOM 3382 N N . ALA A 1 444 ? 2.474 -0.114 18.650 1.00 94.81 444 ALA A N 1
ATOM 3383 C CA . ALA A 1 444 ? 3.225 -0.909 19.618 1.00 94.81 444 ALA A CA 1
ATOM 3384 C C . ALA A 1 444 ? 3.069 -0.377 21.052 1.00 94.81 444 ALA A C 1
ATOM 3386 O O . ALA A 1 444 ? 2.939 -1.167 21.985 1.00 94.81 444 ALA A O 1
ATOM 3387 N N . TYR A 1 445 ? 2.993 0.944 21.239 1.00 96.62 445 TYR A N 1
ATOM 3388 C CA . TYR A 1 445 ? 2.718 1.539 22.551 1.00 96.62 445 TYR A CA 1
ATOM 3389 C C . TYR A 1 445 ? 1.284 1.271 23.021 1.00 96.62 445 TYR A C 1
ATOM 3391 O O . TYR A 1 445 ? 1.079 0.960 24.194 1.00 96.62 445 TYR A O 1
ATOM 3399 N N . ASN A 1 446 ? 0.291 1.323 22.125 1.00 94.62 446 ASN A N 1
ATOM 3400 C CA . ASN A 1 446 ? -1.072 0.905 22.470 1.00 94.62 446 ASN A CA 1
ATOM 3401 C C . ASN A 1 446 ? -1.104 -0.563 22.922 1.00 94.62 446 ASN A C 1
ATOM 3403 O O . ASN A 1 446 ? -1.682 -0.875 23.960 1.00 94.62 446 ASN A O 1
ATOM 3407 N N . ASN A 1 447 ? -0.452 -1.458 22.178 1.00 93.69 447 ASN A N 1
ATOM 3408 C CA . ASN A 1 447 ? -0.433 -2.884 22.497 1.00 93.69 447 ASN A CA 1
ATOM 3409 C C . ASN A 1 447 ? 0.342 -3.180 23.791 1.00 93.69 447 ASN A C 1
ATOM 3411 O O . ASN A 1 447 ? -0.086 -4.028 24.575 1.00 93.69 447 ASN A O 1
ATOM 3415 N N . LEU A 1 448 ? 1.414 -2.433 24.077 1.00 94.44 448 LEU A N 1
ATOM 3416 C CA . LEU A 1 448 ? 2.098 -2.479 25.371 1.00 94.44 448 LEU A CA 1
ATOM 3417 C C . LEU A 1 448 ? 1.162 -2.059 26.514 1.00 94.44 448 LEU A C 1
ATOM 3419 O O . LEU A 1 448 ? 1.127 -2.702 27.562 1.00 94.44 448 LEU A O 1
ATOM 3423 N N . GLY A 1 449 ? 0.362 -1.010 26.302 1.00 92.94 449 GLY A N 1
ATOM 3424 C CA . GLY A 1 449 ? -0.634 -0.565 27.272 1.00 92.94 449 GLY A CA 1
ATOM 3425 C C . GLY A 1 449 ? -1.712 -1.616 27.544 1.00 92.94 449 GLY A C 1
ATOM 3426 O O . GLY A 1 449 ? -2.073 -1.843 28.701 1.00 92.94 449 GLY A O 1
ATOM 3427 N N . VAL A 1 450 ? -2.186 -2.304 26.499 1.00 89.19 450 VAL A N 1
ATOM 3428 C CA . VAL A 1 450 ? -3.133 -3.426 26.624 1.00 89.19 450 VAL A CA 1
ATOM 3429 C C . VAL A 1 450 ? -2.513 -4.552 27.447 1.00 89.19 450 VAL A C 1
ATOM 3431 O O . VAL A 1 450 ? -3.128 -5.009 28.409 1.00 89.19 450 VAL A O 1
ATOM 3434 N N . LEU A 1 451 ? -1.269 -4.929 27.141 1.00 89.25 451 LEU A N 1
ATOM 3435 C CA . LEU A 1 451 ? -0.546 -5.963 27.876 1.00 89.25 451 LEU A CA 1
ATOM 3436 C C . LEU A 1 451 ? -0.371 -5.600 29.358 1.00 89.25 451 LEU A C 1
ATOM 3438 O O . LEU A 1 451 ? -0.644 -6.423 30.230 1.00 89.25 451 LEU A O 1
ATOM 3442 N N . HIS A 1 452 ? 0.030 -4.363 29.669 1.00 88.56 452 HIS A N 1
ATOM 3443 C CA . HIS A 1 452 ? 0.162 -3.904 31.054 1.00 88.56 452 HIS A CA 1
ATOM 3444 C C . HIS A 1 452 ? -1.172 -3.881 31.797 1.00 88.56 452 HIS A C 1
ATOM 3446 O O . HIS A 1 452 ? -1.216 -4.265 32.964 1.00 88.56 452 HIS A O 1
ATOM 3452 N N . ARG A 1 453 ? -2.262 -3.472 31.137 1.00 85.94 453 ARG A N 1
ATOM 3453 C CA . ARG A 1 453 ? -3.611 -3.506 31.718 1.00 85.94 453 ARG A CA 1
ATOM 3454 C C . ARG A 1 453 ? -4.022 -4.940 32.049 1.00 85.94 453 ARG A C 1
ATOM 3456 O O . ARG A 1 453 ? -4.538 -5.177 33.138 1.00 85.94 453 ARG A O 1
ATOM 3463 N N . ASP A 1 454 ? -3.773 -5.879 31.142 1.00 79.69 454 ASP A N 1
ATOM 3464 C CA . ASP A 1 454 ? -4.137 -7.288 31.313 1.00 79.69 454 ASP A CA 1
ATOM 3465 C C . ASP A 1 454 ? -3.265 -7.978 32.376 1.00 79.69 454 ASP A C 1
ATOM 3467 O O . ASP A 1 454 ? -3.762 -8.807 33.136 1.00 79.69 454 ASP A O 1
ATOM 3471 N N . ALA A 1 455 ? -2.006 -7.550 32.523 1.00 79.94 455 ALA A N 1
ATOM 3472 C CA . ALA A 1 455 ? -1.135 -7.900 33.648 1.00 79.94 455 ALA A CA 1
ATOM 3473 C C . ALA A 1 455 ? -1.529 -7.203 34.972 1.00 79.94 455 ALA A C 1
ATOM 3475 O O . ALA A 1 455 ? -0.939 -7.464 36.019 1.00 79.94 455 ALA A O 1
ATOM 3476 N N . GLY A 1 456 ? -2.518 -6.305 34.944 1.00 76.44 456 GLY A N 1
ATOM 3477 C CA . GLY A 1 456 ? -3.035 -5.565 36.093 1.00 76.44 456 GLY A CA 1
ATOM 3478 C C . GLY A 1 456 ? -2.354 -4.223 36.356 1.00 76.44 456 GLY A C 1
ATOM 3479 O O . GLY A 1 456 ? -2.919 -3.421 37.084 1.00 76.44 456 GLY A O 1
ATOM 3480 N N . SER A 1 457 ? -1.204 -3.925 35.750 1.00 84.81 457 SER A N 1
ATOM 3481 C CA . SER A 1 457 ? -0.409 -2.702 35.948 1.00 84.81 457 SER A CA 1
ATOM 3482 C C . SER A 1 457 ? -1.015 -1.464 35.270 1.00 84.81 457 SER A C 1
ATOM 3484 O O . SER A 1 457 ? -0.488 -0.954 34.279 1.00 84.81 457 SER A O 1
ATOM 3486 N N . ILE A 1 458 ? -2.108 -0.932 35.827 1.00 86.31 458 ILE A N 1
ATOM 3487 C CA . ILE A 1 458 ? -2.856 0.190 35.232 1.00 86.31 458 ILE A CA 1
ATOM 3488 C C . ILE A 1 458 ? -2.031 1.476 35.033 1.00 86.31 458 ILE A C 1
ATOM 3490 O O . ILE A 1 458 ? -2.153 2.074 33.962 1.00 86.31 458 ILE A O 1
ATOM 3494 N N . PRO A 1 459 ? -1.173 1.924 35.973 1.00 91.62 459 PRO A N 1
ATOM 3495 C CA . PRO A 1 459 ? -0.376 3.134 35.754 1.00 91.62 459 PRO A CA 1
ATOM 3496 C C . PRO A 1 459 ? 0.568 3.026 34.547 1.00 91.62 459 PRO A C 1
ATOM 3498 O O . PRO A 1 459 ? 0.665 3.967 33.763 1.00 91.62 459 PRO A O 1
ATOM 3501 N N . LEU A 1 460 ? 1.205 1.863 34.357 1.00 92.62 460 LEU A N 1
ATOM 3502 C CA . LEU A 1 460 ? 2.060 1.601 33.193 1.00 92.62 460 LEU A CA 1
ATOM 3503 C C . LEU A 1 460 ? 1.244 1.534 31.899 1.00 92.62 460 LEU A C 1
ATOM 3505 O O . LEU A 1 460 ? 1.700 2.005 30.860 1.00 92.62 460 LEU A O 1
ATOM 3509 N N . ALA A 1 461 ? 0.022 0.998 31.964 1.00 92.56 461 ALA A N 1
ATOM 3510 C CA . ALA A 1 461 ? -0.883 1.001 30.823 1.00 92.56 461 ALA A CA 1
ATOM 3511 C C . ALA A 1 461 ? -1.211 2.430 30.364 1.00 92.56 461 ALA A C 1
ATOM 3513 O O . ALA A 1 461 ? -1.130 2.727 29.175 1.00 92.56 461 ALA A O 1
ATOM 3514 N N . ILE A 1 462 ? -1.533 3.325 31.305 1.00 94.75 462 ILE A N 1
ATOM 3515 C CA . ILE A 1 462 ? -1.839 4.731 31.008 1.00 94.75 462 ILE A CA 1
ATOM 3516 C C . ILE A 1 462 ? -0.630 5.448 30.397 1.00 94.75 462 ILE A C 1
ATOM 3518 O O . ILE A 1 462 ? -0.812 6.108 29.378 1.00 94.75 462 ILE A O 1
ATOM 3522 N N . ASP A 1 463 ? 0.581 5.277 30.945 1.00 96.69 463 ASP A N 1
ATOM 3523 C CA . ASP A 1 463 ? 1.810 5.860 30.368 1.00 96.69 463 ASP A CA 1
ATOM 3524 C C . ASP A 1 463 ? 2.034 5.383 28.924 1.00 96.69 463 ASP A C 1
ATOM 3526 O O . ASP A 1 463 ? 2.289 6.184 28.025 1.00 96.69 463 ASP A O 1
ATOM 3530 N N . ALA A 1 464 ? 1.858 4.086 28.663 1.00 96.75 464 ALA A N 1
ATOM 3531 C CA . ALA A 1 464 ? 1.991 3.534 27.319 1.00 96.75 464 ALA A CA 1
ATOM 3532 C C . ALA A 1 464 ? 0.946 4.115 26.344 1.00 96.75 464 ALA A C 1
ATOM 3534 O O . ALA A 1 464 ? 1.299 4.526 25.235 1.00 96.75 464 ALA A O 1
ATOM 3535 N N . TYR A 1 465 ? -0.322 4.239 26.753 1.00 96.81 465 TYR A N 1
ATOM 3536 C CA . TYR A 1 465 ? -1.339 4.891 25.921 1.00 96.81 465 TYR A CA 1
ATOM 3537 C C . TYR A 1 465 ? -1.050 6.379 25.695 1.00 96.81 465 TYR A C 1
ATOM 3539 O O . TYR A 1 465 ? -1.291 6.887 24.604 1.00 96.81 465 TYR A O 1
ATOM 3547 N N . GLU A 1 466 ? -0.518 7.089 26.690 1.00 97.00 466 GLU A N 1
ATOM 3548 C CA . GLU A 1 466 ? -0.117 8.490 26.543 1.00 97.00 466 GLU A CA 1
ATOM 3549 C C . GLU A 1 466 ? 1.038 8.645 25.554 1.00 97.00 466 GLU A C 1
ATOM 3551 O O . GLU A 1 466 ? 0.969 9.515 24.689 1.00 97.00 466 GLU A O 1
ATOM 3556 N N . ARG A 1 467 ? 2.037 7.754 25.580 1.00 97.81 467 ARG A N 1
ATOM 3557 C CA . ARG A 1 467 ? 3.097 7.722 24.557 1.00 97.81 467 ARG A CA 1
ATOM 3558 C C . ARG A 1 467 ? 2.548 7.455 23.160 1.00 97.81 467 ARG A C 1
ATOM 3560 O O . ARG A 1 467 ? 2.958 8.129 22.220 1.00 97.81 467 ARG A O 1
ATOM 3567 N N . CYS A 1 468 ? 1.590 6.536 23.022 1.00 97.31 468 CYS A N 1
ATOM 3568 C CA . CYS A 1 468 ? 0.895 6.327 21.751 1.00 97.31 468 CYS A CA 1
ATOM 3569 C C . CYS A 1 468 ? 0.222 7.620 21.267 1.00 97.31 468 CYS A C 1
ATOM 3571 O O . CYS A 1 468 ? 0.388 7.990 20.111 1.00 97.31 468 CYS A O 1
ATOM 3573 N N . LEU A 1 469 ? -0.489 8.329 22.149 1.00 95.62 469 LEU A N 1
ATOM 3574 C CA . LEU A 1 469 ? -1.206 9.568 21.823 1.00 95.62 469 LEU A CA 1
ATOM 3575 C C . LEU A 1 469 ? -0.285 10.777 21.588 1.00 95.62 469 LEU A C 1
ATOM 3577 O O . LEU A 1 469 ? -0.706 11.750 20.970 1.00 95.62 469 LEU A O 1
ATOM 3581 N N . LEU A 1 470 ? 0.961 10.745 22.066 1.00 97.00 470 LEU A N 1
ATOM 3582 C CA . LEU A 1 470 ? 1.972 11.742 21.700 1.00 97.00 470 LEU A CA 1
ATOM 3583 C C . LEU A 1 470 ? 2.431 11.575 20.246 1.00 97.00 470 LEU A C 1
ATOM 3585 O O . LEU A 1 470 ? 2.760 12.567 19.599 1.00 97.00 470 LEU A O 1
ATOM 3589 N N . ILE A 1 471 ? 2.461 10.337 19.746 1.00 96.81 471 ILE A N 1
ATOM 3590 C CA . ILE A 1 471 ? 2.880 10.004 18.377 1.00 96.81 471 ILE A CA 1
ATOM 3591 C C . ILE A 1 471 ? 1.699 10.121 17.404 1.00 96.81 471 ILE A C 1
ATOM 3593 O O . ILE A 1 471 ? 1.834 10.722 16.341 1.00 96.81 471 ILE A O 1
ATOM 3597 N N . ASP A 1 472 ? 0.547 9.564 17.778 1.00 94.62 472 ASP A N 1
ATOM 3598 C CA . ASP A 1 472 ? -0.710 9.595 17.029 1.00 94.62 472 ASP A CA 1
ATOM 3599 C C . ASP A 1 472 ? -1.842 10.143 17.926 1.00 94.62 472 ASP A C 1
ATOM 3601 O O . ASP A 1 472 ? -2.532 9.374 18.608 1.00 94.62 472 ASP A O 1
ATOM 3605 N N . PRO A 1 473 ? -2.040 11.478 17.956 1.00 92.81 473 PRO A N 1
ATOM 3606 C CA . PRO A 1 473 ? -3.040 12.131 18.807 1.00 92.81 473 PRO A CA 1
ATOM 3607 C C . PRO A 1 473 ? -4.490 11.716 18.548 1.00 92.81 473 PRO A C 1
ATOM 3609 O O . PRO A 1 473 ? -5.334 11.871 19.440 1.00 92.81 473 PRO A O 1
ATOM 3612 N N . ASP A 1 474 ? -4.770 11.194 17.352 1.00 90.25 474 ASP A N 1
ATOM 3613 C CA . ASP A 1 474 ? -6.099 10.775 16.908 1.00 90.25 474 ASP A CA 1
ATOM 3614 C C . ASP A 1 474 ? -6.281 9.247 16.974 1.00 90.25 474 ASP A C 1
ATOM 3616 O O . ASP A 1 474 ? -7.320 8.724 16.557 1.00 90.25 474 ASP A O 1
ATOM 3620 N N . SER A 1 475 ? -5.324 8.523 17.573 1.00 91.19 475 SER A N 1
ATOM 3621 C CA . SER A 1 475 ? -5.426 7.082 17.806 1.00 91.19 475 SER A CA 1
ATOM 3622 C C . SER A 1 475 ? -6.663 6.745 18.641 1.00 91.19 475 SER A C 1
ATOM 3624 O O . SER A 1 475 ? -6.695 6.899 19.871 1.00 91.19 475 SER A O 1
ATOM 3626 N N . ARG A 1 476 ? -7.704 6.240 17.967 1.00 89.56 476 ARG A N 1
ATOM 3627 C CA . ARG A 1 476 ? -8.973 5.856 18.601 1.00 89.56 476 ARG A CA 1
ATOM 3628 C C . ARG A 1 476 ? -8.745 4.833 19.708 1.00 89.56 476 ARG A C 1
ATOM 3630 O O . ARG A 1 476 ? -9.193 5.051 20.829 1.00 89.56 476 ARG A O 1
ATOM 3637 N N . ASN A 1 477 ? -8.023 3.754 19.406 1.00 90.19 477 ASN A N 1
ATOM 3638 C CA . ASN A 1 477 ? -7.811 2.649 20.341 1.00 90.19 477 ASN A CA 1
ATOM 3639 C C . ASN A 1 477 ? -7.066 3.114 21.597 1.00 90.19 477 ASN A C 1
ATOM 3641 O O . ASN A 1 477 ? -7.545 2.875 22.703 1.00 90.19 477 ASN A O 1
ATOM 3645 N N . ALA A 1 478 ? -5.959 3.848 21.448 1.00 92.81 478 ALA A N 1
ATOM 3646 C CA . ALA A 1 478 ? -5.190 4.322 22.597 1.00 92.81 478 ALA A CA 1
ATOM 3647 C C . ALA A 1 478 ? -5.981 5.322 23.448 1.00 92.81 478 ALA A C 1
ATOM 3649 O O . ALA A 1 478 ? -5.972 5.233 24.674 1.00 92.81 478 ALA A O 1
ATOM 3650 N N . GLY A 1 479 ? -6.721 6.238 22.812 1.00 93.44 479 GLY A N 1
ATOM 3651 C CA . GLY A 1 479 ? -7.582 7.191 23.510 1.00 93.44 479 GLY A CA 1
ATOM 3652 C C . GLY A 1 479 ? -8.651 6.502 24.358 1.00 93.44 479 GLY A C 1
ATOM 3653 O O . GLY A 1 479 ? -8.776 6.792 25.547 1.00 93.44 479 GLY A O 1
ATOM 3654 N N . GLN A 1 480 ? -9.380 5.554 23.770 1.00 92.19 480 GLN A N 1
ATOM 3655 C CA . GLN A 1 480 ? -10.456 4.825 24.446 1.00 92.19 480 GLN A CA 1
ATOM 3656 C C . GLN A 1 480 ? -9.914 3.895 25.539 1.00 92.19 480 GLN A C 1
ATOM 3658 O O . GLN A 1 480 ? -10.402 3.919 26.670 1.00 92.19 480 GLN A O 1
ATOM 3663 N N . ASN A 1 481 ? -8.842 3.150 25.249 1.00 92.56 481 ASN A N 1
ATOM 3664 C CA . ASN A 1 481 ? -8.188 2.283 26.225 1.00 92.56 481 ASN A CA 1
ATOM 3665 C C . ASN A 1 481 ? -7.637 3.072 27.418 1.00 92.56 481 ASN A C 1
ATOM 3667 O O . ASN A 1 481 ? -7.768 2.625 28.558 1.00 92.56 481 ASN A O 1
ATOM 3671 N N . ARG A 1 482 ? -7.079 4.267 27.180 1.00 94.75 482 ARG A N 1
ATOM 3672 C CA . ARG A 1 482 ? -6.647 5.178 28.245 1.00 94.75 482 ARG A CA 1
ATOM 3673 C C . ARG A 1 482 ? -7.817 5.607 29.119 1.00 94.75 482 ARG A C 1
ATOM 3675 O O . ARG A 1 482 ? -7.711 5.530 30.339 1.00 94.75 482 ARG A O 1
ATOM 3682 N N . LEU A 1 483 ? -8.924 6.049 28.522 1.00 93.81 483 LEU A N 1
ATOM 3683 C CA . LEU A 1 483 ? -10.108 6.480 29.270 1.00 93.81 483 LEU A CA 1
ATOM 3684 C C . LEU A 1 483 ? -10.695 5.339 30.106 1.00 93.81 483 LEU A C 1
ATOM 3686 O O . LEU A 1 483 ? -10.965 5.526 31.293 1.00 93.81 483 LEU A O 1
ATOM 3690 N N . LEU A 1 484 ? -10.792 4.138 29.533 1.00 89.94 484 LEU A N 1
ATOM 3691 C CA . LEU A 1 484 ? -11.200 2.943 30.265 1.00 89.94 484 LEU A CA 1
ATOM 3692 C C . LEU A 1 484 ? -10.235 2.641 31.424 1.00 89.94 484 LEU A C 1
ATOM 3694 O O . LEU A 1 484 ? -10.684 2.456 32.552 1.00 89.94 484 LEU A O 1
ATOM 3698 N N . ALA A 1 485 ? -8.920 2.663 31.178 1.00 89.12 485 ALA A N 1
ATOM 3699 C CA . ALA A 1 485 ? -7.892 2.430 32.195 1.00 89.12 485 ALA A CA 1
ATOM 3700 C C . ALA A 1 485 ? -7.964 3.446 33.352 1.00 89.12 485 ALA A C 1
ATOM 3702 O O . ALA A 1 485 ? -7.829 3.083 34.520 1.00 89.12 485 ALA A O 1
ATOM 3703 N N . MET A 1 486 ? -8.248 4.715 33.053 1.00 90.00 486 MET A N 1
ATOM 3704 C CA . MET A 1 486 ? -8.382 5.768 34.060 1.00 90.00 486 MET A CA 1
ATOM 3705 C C . MET A 1 486 ? -9.532 5.515 35.054 1.00 90.00 486 MET A C 1
ATOM 3707 O O . MET A 1 486 ? -9.421 5.923 36.211 1.00 90.00 486 MET A O 1
ATOM 3711 N N . ASN A 1 487 ? -10.596 4.798 34.670 1.00 86.12 487 ASN A N 1
ATOM 3712 C CA . ASN A 1 487 ? -11.681 4.455 35.603 1.00 86.12 487 ASN A CA 1
ATOM 3713 C C . ASN A 1 487 ? -11.224 3.532 36.749 1.00 86.12 487 ASN A C 1
ATOM 3715 O O . ASN A 1 487 ? -11.873 3.505 37.789 1.00 86.12 487 ASN A O 1
ATOM 3719 N N . TYR A 1 488 ? -10.119 2.792 36.596 1.00 81.06 488 TYR A N 1
ATOM 3720 C CA . TYR A 1 488 ? -9.608 1.915 37.660 1.00 81.06 488 TYR A CA 1
ATOM 3721 C C . TYR A 1 488 ? -8.851 2.668 38.762 1.00 81.06 488 TYR A C 1
ATOM 3723 O O . TYR A 1 488 ? -8.713 2.142 39.864 1.00 81.06 488 TYR A O 1
ATOM 3731 N N . ILE A 1 489 ? -8.353 3.878 38.479 1.00 82.19 489 ILE A N 1
ATOM 3732 C CA . ILE A 1 489 ? -7.512 4.650 39.411 1.00 82.19 489 ILE A CA 1
ATOM 3733 C C . ILE A 1 489 ? -8.184 5.925 39.931 1.00 82.19 489 ILE A C 1
ATOM 3735 O O . ILE A 1 489 ? -7.859 6.379 41.027 1.00 82.19 489 ILE A O 1
ATOM 3739 N N . TYR A 1 490 ? -9.116 6.516 39.177 1.00 80.44 490 TYR A N 1
ATOM 3740 C CA . TYR A 1 490 ? -9.795 7.746 39.577 1.00 80.44 490 TYR A CA 1
ATOM 3741 C C . TYR A 1 490 ? -11.186 7.448 40.133 1.00 80.44 490 TYR A C 1
ATOM 3743 O O . TYR A 1 490 ? -12.114 7.137 39.398 1.00 80.44 490 TYR A O 1
ATOM 3751 N N . GLU A 1 491 ? -11.345 7.642 41.442 1.00 71.38 491 GLU A N 1
ATOM 3752 C CA . GLU A 1 491 ? -12.603 7.427 42.176 1.00 71.38 491 GLU A CA 1
ATOM 3753 C C . GLU A 1 491 ? -13.635 8.562 41.996 1.00 71.38 491 GLU A C 1
ATOM 3755 O O . GLU A 1 491 ? -14.608 8.638 42.740 1.00 71.38 491 GLU A O 1
ATOM 3760 N N . GLY A 1 492 ? -13.401 9.500 41.073 1.00 70.19 492 GLY A N 1
ATOM 3761 C CA . GLY A 1 492 ? -14.333 10.605 40.815 1.00 70.19 492 GLY A CA 1
ATOM 3762 C C . GLY A 1 492 ? -14.354 11.725 41.861 1.00 70.19 492 GLY A C 1
ATOM 3763 O O . GLY A 1 492 ? -15.325 12.474 41.972 1.00 70.19 492 GLY A O 1
ATOM 3764 N N . LYS A 1 493 ? -13.285 11.846 42.660 1.00 75.88 493 LYS A N 1
ATOM 3765 C CA . LYS A 1 493 ? -13.123 12.919 43.661 1.00 75.88 493 LYS A CA 1
ATOM 3766 C C . LYS A 1 493 ? -12.665 14.249 43.056 1.00 75.88 493 LYS A C 1
ATOM 3768 O O . LYS A 1 493 ? -12.893 15.293 43.663 1.00 75.88 493 LYS A O 1
ATOM 3773 N N . ASP A 1 494 ? -12.001 14.201 41.902 1.00 85.69 494 ASP A N 1
ATOM 3774 C CA . ASP A 1 494 ? -11.543 15.359 41.138 1.00 85.69 494 ASP A CA 1
ATOM 3775 C C . ASP A 1 494 ? -12.056 15.306 39.688 1.00 85.69 494 ASP A C 1
ATOM 3777 O O . ASP A 1 494 ? -12.611 14.306 39.231 1.00 85.69 494 ASP A O 1
ATOM 3781 N N . ASP A 1 495 ? -11.866 16.402 38.953 1.00 91.38 495 ASP A N 1
ATOM 3782 C CA . ASP A 1 495 ? -12.365 16.537 37.584 1.00 91.38 495 ASP A CA 1
ATOM 3783 C C . ASP A 1 495 ? -11.456 15.866 36.532 1.00 91.38 495 ASP A C 1
ATOM 3785 O O . ASP A 1 495 ? -11.747 15.974 35.341 1.00 91.38 495 ASP A O 1
ATOM 3789 N N . LYS A 1 496 ? -10.355 15.183 36.898 1.00 92.31 496 LYS A N 1
ATOM 3790 C CA . LYS A 1 496 ? -9.364 14.692 35.913 1.00 92.31 496 LYS A CA 1
ATOM 3791 C C . LYS A 1 496 ? -9.962 13.697 34.930 1.00 92.31 496 LYS A C 1
ATOM 3793 O O . LYS A 1 496 ? -9.716 13.796 33.728 1.00 92.31 496 LYS A O 1
ATOM 3798 N N . LEU A 1 497 ? -10.761 12.757 35.436 1.00 91.75 497 LEU A N 1
ATOM 3799 C CA . LEU A 1 497 ? -11.425 11.754 34.608 1.00 91.75 497 LEU A CA 1
ATOM 3800 C C . LEU A 1 497 ? -12.418 12.415 33.645 1.00 91.75 497 LEU A C 1
ATOM 3802 O O . LEU A 1 497 ? -12.406 12.119 32.452 1.00 91.75 497 LEU A O 1
ATOM 3806 N N . TYR A 1 498 ? -13.222 13.356 34.142 1.00 94.12 498 TYR A N 1
ATOM 3807 C CA . TYR A 1 498 ? -14.163 14.131 33.332 1.00 94.12 498 TYR A CA 1
ATOM 3808 C C . TYR A 1 498 ? -13.451 14.956 32.248 1.00 94.12 498 TYR A C 1
ATOM 3810 O O . TYR A 1 498 ? -13.831 14.901 31.079 1.00 94.12 498 TYR A O 1
ATOM 3818 N N . ILE A 1 499 ? -12.389 15.684 32.611 1.00 95.69 499 ILE A N 1
ATOM 3819 C CA . ILE A 1 499 ? -11.597 16.500 31.681 1.00 95.69 499 ILE A CA 1
ATOM 3820 C C . ILE A 1 499 ? -11.012 15.626 30.570 1.00 95.69 499 ILE A C 1
ATOM 3822 O O . ILE A 1 499 ? -11.121 15.989 29.401 1.00 95.69 499 ILE A O 1
ATOM 3826 N N . ALA A 1 500 ? -10.466 14.454 30.911 1.00 95.12 500 ALA A N 1
ATOM 3827 C CA . ALA A 1 500 ? -9.922 13.525 29.928 1.00 95.12 500 ALA A CA 1
ATOM 3828 C C . ALA A 1 500 ? -10.982 13.054 28.916 1.00 95.12 500 ALA A C 1
ATOM 3830 O O . ALA A 1 500 ? -10.717 13.082 27.714 1.00 95.12 500 ALA A O 1
ATOM 3831 N N . HIS A 1 501 ? -12.180 12.678 29.379 1.00 96.62 501 HIS A N 1
ATOM 3832 C CA . HIS A 1 501 ? -13.285 12.282 28.498 1.00 96.62 501 HIS A CA 1
ATOM 3833 C C . HIS A 1 501 ? -13.737 13.439 27.605 1.00 96.62 501 HIS A C 1
ATOM 3835 O O . HIS A 1 501 ? -13.802 13.289 26.387 1.00 96.62 501 HIS A O 1
ATOM 3841 N N . ARG A 1 502 ? -13.990 14.614 28.192 1.00 97.06 502 ARG A N 1
ATOM 3842 C CA . ARG A 1 502 ? -14.406 15.821 27.467 1.00 97.06 502 ARG A CA 1
ATOM 3843 C C . ARG A 1 502 ? -13.406 16.208 26.379 1.00 97.06 502 ARG A C 1
ATOM 3845 O O . ARG A 1 502 ? -13.801 16.559 25.269 1.00 97.06 502 ARG A O 1
ATOM 3852 N N . ASP A 1 503 ? -12.115 16.189 26.694 1.00 96.12 503 ASP A N 1
ATOM 3853 C CA . ASP A 1 503 ? -11.076 16.616 25.757 1.00 96.12 503 ASP A CA 1
ATOM 3854 C C . ASP A 1 503 ? -10.871 15.592 24.640 1.00 96.12 503 ASP A C 1
ATOM 3856 O O . ASP A 1 503 ? -10.711 15.986 23.484 1.00 96.12 503 ASP A O 1
ATOM 3860 N N . TRP A 1 504 ? -10.957 14.293 24.951 1.00 96.25 504 TRP A N 1
ATOM 3861 C CA . TRP A 1 504 ? -11.009 13.245 23.933 1.00 96.25 504 TRP A CA 1
ATOM 3862 C C . TRP A 1 504 ? -12.217 13.433 23.012 1.00 96.25 504 TRP A C 1
ATOM 3864 O O . TRP A 1 504 ? -12.044 13.495 21.798 1.00 96.25 504 TRP A O 1
ATOM 3874 N N . GLY A 1 505 ? -13.419 13.610 23.568 1.00 96.06 505 GLY A N 1
ATOM 3875 C CA . GLY A 1 505 ? -14.643 13.708 22.775 1.00 96.06 505 GLY A CA 1
ATOM 3876 C C . GLY A 1 505 ? -14.676 14.946 21.886 1.00 96.06 505 GLY A C 1
ATOM 3877 O O . GLY A 1 505 ? -15.070 14.856 20.728 1.00 96.06 505 GLY A O 1
ATOM 3878 N N . LYS A 1 506 ? -14.153 16.086 22.358 1.00 95.00 506 LYS A N 1
ATOM 3879 C CA . LYS A 1 506 ? -13.969 17.288 21.526 1.00 95.00 506 LYS A CA 1
ATOM 3880 C C . LYS A 1 506 ? -13.033 17.070 20.340 1.00 95.00 506 LYS A C 1
ATOM 3882 O O . LYS A 1 506 ? -13.254 17.691 19.302 1.00 95.00 506 LYS A O 1
ATOM 3887 N N . ARG A 1 507 ? -11.968 16.275 20.496 1.00 94.19 507 ARG A N 1
ATOM 3888 C CA . ARG A 1 507 ? -11.057 15.938 19.390 1.00 94.19 507 ARG A CA 1
ATOM 3889 C C . ARG A 1 507 ? -11.714 14.939 18.447 1.00 94.19 507 ARG A C 1
ATOM 3891 O O . ARG A 1 507 ? -11.839 15.232 17.264 1.00 94.19 507 ARG A O 1
ATOM 3898 N N . PHE A 1 508 ? -12.228 13.839 18.991 1.00 94.69 508 PHE A N 1
ATOM 3899 C CA . PHE A 1 508 ? -12.861 12.767 18.229 1.00 94.69 508 PHE A CA 1
ATOM 3900 C C . PHE A 1 508 ? -14.051 13.261 17.395 1.00 94.69 508 PHE A C 1
ATOM 3902 O O . PHE A 1 508 ? -14.167 12.897 16.229 1.00 94.69 508 PHE A O 1
ATOM 3909 N N . ASN A 1 509 ? -14.887 14.159 17.933 1.00 94.31 509 ASN A N 1
ATOM 3910 C CA . ASN A 1 509 ? -16.030 14.722 17.202 1.00 94.31 509 ASN A CA 1
ATOM 3911 C C . ASN A 1 509 ? -15.613 15.464 15.919 1.00 94.31 509 ASN A C 1
ATOM 3913 O O . ASN A 1 509 ? -16.357 15.458 14.950 1.00 94.31 509 ASN A O 1
ATOM 3917 N N . ARG A 1 510 ? -14.413 16.065 15.869 1.00 93.69 510 ARG A N 1
ATOM 3918 C CA . ARG A 1 510 ? -13.921 16.785 14.674 1.00 93.69 510 ARG A CA 1
ATOM 3919 C C . ARG A 1 510 ? -13.569 15.855 13.514 1.00 93.69 510 ARG A C 1
ATOM 3921 O O . ARG A 1 510 ? -13.442 16.326 12.389 1.00 93.69 510 ARG A O 1
ATOM 3928 N N . LEU A 1 511 ? -13.400 14.561 13.783 1.00 92.25 511 LEU A N 1
ATOM 3929 C CA . LEU A 1 511 ? -13.079 13.554 12.770 1.00 92.25 511 LEU A CA 1
ATOM 3930 C C . LEU A 1 511 ? -14.316 13.136 11.953 1.00 92.25 511 LEU A C 1
ATOM 3932 O O . LEU A 1 511 ? -14.186 12.469 10.923 1.00 92.25 511 LEU A O 1
ATOM 3936 N N . TYR A 1 512 ? -15.515 13.535 12.391 1.00 94.81 512 TYR A N 1
ATOM 3937 C CA . TYR A 1 512 ? -16.787 13.149 11.791 1.00 94.81 512 TYR A CA 1
ATOM 3938 C C . TYR A 1 512 ? -17.595 14.381 11.358 1.00 94.81 512 TYR A C 1
ATOM 3940 O O . TYR A 1 512 ? -17.592 15.399 12.048 1.00 94.81 512 TYR A O 1
ATOM 3948 N N . PRO A 1 513 ? -18.291 14.317 10.208 1.00 94.19 513 PRO A N 1
ATOM 3949 C CA . PRO A 1 513 ? -19.227 15.363 9.822 1.00 94.19 513 PRO A CA 1
ATOM 3950 C C . PRO A 1 513 ? -20.462 15.318 10.729 1.00 94.19 513 PRO A C 1
ATOM 3952 O O . PRO A 1 513 ? -21.093 14.272 10.862 1.00 94.19 513 PRO A O 1
ATOM 3955 N N . GLU A 1 514 ? -20.823 16.455 11.318 1.00 95.25 514 GLU A N 1
ATOM 3956 C CA . GLU A 1 514 ? -21.980 16.567 12.210 1.00 95.25 514 GLU A CA 1
ATOM 3957 C C . GLU A 1 514 ? -23.235 17.018 11.447 1.00 95.25 514 GLU A C 1
ATOM 3959 O O . GLU A 1 514 ? -23.220 18.013 10.715 1.00 95.25 514 GLU A O 1
ATOM 3964 N N . PHE A 1 515 ? -24.345 16.305 11.633 1.00 95.12 515 PHE A N 1
ATOM 3965 C CA . PHE A 1 515 ? -25.656 16.725 11.154 1.00 95.12 515 PHE A CA 1
ATOM 3966 C C . PHE A 1 515 ? -26.278 17.739 12.116 1.00 95.12 515 PHE A C 1
ATOM 3968 O O . PHE A 1 515 ? -26.445 17.478 13.304 1.00 95.12 515 PHE A O 1
ATOM 3975 N N . THR A 1 516 ? -26.700 18.880 11.576 1.00 93.56 516 THR A N 1
ATOM 3976 C CA . THR A 1 516 ? -27.314 19.976 12.349 1.00 93.56 516 THR A CA 1
ATOM 3977 C C . THR A 1 516 ? -28.816 20.129 12.106 1.00 93.56 516 THR A C 1
ATOM 3979 O O . THR A 1 516 ? -29.470 20.953 12.742 1.00 93.56 516 THR A O 1
ATOM 3982 N N . THR A 1 517 ? -29.383 19.351 11.177 1.00 94.31 517 THR A N 1
ATOM 3983 C CA . THR A 1 517 ? -30.812 19.378 10.840 1.00 94.31 517 THR A CA 1
ATOM 3984 C C . THR A 1 517 ? -31.380 17.967 10.706 1.00 94.31 517 THR A C 1
ATOM 3986 O O . THR A 1 517 ? -30.715 17.049 10.215 1.00 94.31 517 THR A O 1
ATOM 3989 N N . TRP A 1 518 ? -32.637 17.790 11.113 1.00 94.88 518 TRP A N 1
ATOM 3990 C CA . TRP A 1 518 ? -33.365 16.520 11.055 1.00 94.88 518 TRP A CA 1
ATOM 3991 C C . TRP A 1 518 ? -34.722 16.746 10.397 1.00 94.88 518 TRP A C 1
ATOM 3993 O O . TRP A 1 518 ? -35.422 17.705 10.720 1.00 94.88 518 TRP A O 1
ATOM 4003 N N . ASP A 1 519 ? -35.075 15.869 9.465 1.00 93.06 519 ASP A N 1
ATOM 4004 C CA . ASP A 1 519 ? -36.335 15.893 8.717 1.00 93.06 519 ASP A CA 1
ATOM 4005 C C . ASP A 1 519 ? -37.396 14.962 9.333 1.00 93.06 519 ASP A C 1
ATOM 4007 O O . ASP A 1 519 ? -38.422 14.672 8.719 1.00 93.06 519 ASP A O 1
ATOM 4011 N N . ASN A 1 520 ? -37.166 14.507 10.568 1.00 94.62 520 ASN A N 1
ATOM 4012 C CA . ASN A 1 520 ? -38.147 13.796 11.378 1.00 94.62 520 ASN A CA 1
ATOM 4013 C C . ASN A 1 520 ? -39.415 14.653 11.551 1.00 94.62 520 ASN A C 1
ATOM 4015 O O . ASN A 1 520 ? -39.342 15.845 11.868 1.00 94.62 520 ASN A O 1
ATOM 4019 N N . SER A 1 521 ? -40.593 14.040 11.389 1.00 91.62 521 SER A N 1
ATOM 4020 C CA . SER A 1 521 ? -41.873 14.731 11.597 1.00 91.62 521 SER A CA 1
ATOM 4021 C C . SER A 1 521 ? -41.990 15.243 13.037 1.00 91.62 521 SER A C 1
ATOM 4023 O O . SER A 1 521 ? -41.664 14.529 13.987 1.00 91.62 521 SER A O 1
ATOM 4025 N N . LYS A 1 522 ? -42.489 16.472 13.202 1.00 90.81 522 LYS A N 1
ATOM 4026 C CA . LYS A 1 522 ? -42.703 17.123 14.509 1.00 90.81 522 LYS A CA 1
ATOM 4027 C C . LYS A 1 522 ? -44.112 16.897 15.076 1.00 90.81 522 LYS A C 1
ATOM 4029 O O . LYS A 1 522 ? -44.488 17.547 16.050 1.00 90.81 522 LYS A O 1
ATOM 4034 N N . GLU A 1 523 ? -44.902 16.023 14.455 1.00 91.81 523 GLU A N 1
ATOM 4035 C CA . GLU A 1 523 ? -46.211 15.615 14.971 1.00 91.81 523 GLU A CA 1
ATOM 4036 C C . GLU A 1 523 ? -46.059 14.968 16.352 1.00 91.81 523 GLU A C 1
ATOM 4038 O O . GLU A 1 523 ? -45.212 14.098 16.541 1.00 91.81 523 GLU A O 1
ATOM 4043 N N . ARG A 1 524 ? -46.860 15.412 17.328 1.00 86.94 524 ARG A N 1
ATOM 4044 C CA . ARG A 1 524 ? -46.696 15.010 18.734 1.00 86.94 524 ARG A CA 1
ATOM 4045 C C . ARG A 1 524 ? -47.147 13.580 19.023 1.00 86.94 524 ARG A C 1
ATOM 4047 O O . ARG A 1 524 ? -46.526 12.923 19.847 1.00 86.94 524 ARG A O 1
ATOM 4054 N N . ASP A 1 525 ? -48.198 13.119 18.348 1.00 88.12 525 ASP A N 1
ATOM 4055 C CA . ASP A 1 525 ? -48.885 11.866 18.693 1.00 88.12 525 ASP A CA 1
ATOM 4056 C C . ASP A 1 525 ? -48.469 10.678 17.813 1.00 88.12 525 ASP A C 1
ATOM 4058 O O . ASP A 1 525 ? -49.007 9.578 17.946 1.00 88.12 525 ASP A O 1
ATOM 4062 N N . ARG A 1 526 ? -47.510 10.874 16.899 1.00 92.88 526 ARG A N 1
ATOM 4063 C CA . ARG A 1 526 ? -46.997 9.770 16.085 1.00 92.88 526 ARG A CA 1
ATOM 4064 C C . ARG A 1 526 ? -46.112 8.841 16.929 1.00 92.88 526 ARG A C 1
ATOM 4066 O O . ARG A 1 526 ? -45.417 9.312 17.833 1.00 92.88 526 ARG A O 1
ATOM 4073 N N . PRO A 1 527 ? -46.025 7.549 16.575 1.00 92.44 527 PRO A N 1
ATOM 4074 C CA . PRO A 1 527 ? -45.013 6.663 17.133 1.00 92.44 527 PRO A CA 1
ATOM 4075 C C . PRO A 1 527 ? -43.599 7.223 16.933 1.00 92.44 527 PRO A C 1
ATOM 4077 O O . PRO A 1 527 ? -43.226 7.620 15.821 1.00 92.44 527 PRO A O 1
ATOM 4080 N N . LEU A 1 528 ? -42.803 7.240 18.005 1.00 96.19 528 LEU A N 1
ATOM 4081 C CA . LEU A 1 528 ? -41.382 7.580 17.919 1.00 96.19 528 LEU A CA 1
ATOM 4082 C C . LEU A 1 528 ? -40.581 6.373 17.430 1.00 96.19 528 LEU A C 1
ATOM 4084 O O . LEU A 1 528 ? -40.881 5.228 17.780 1.00 96.19 528 LEU A O 1
ATOM 4088 N N . THR A 1 529 ? -39.537 6.641 16.650 1.00 97.88 529 THR A N 1
ATOM 4089 C CA . THR A 1 529 ? -38.569 5.630 16.225 1.00 97.88 529 THR A CA 1
ATOM 4090 C C . THR A 1 529 ? -37.373 5.631 17.173 1.00 97.88 529 THR A C 1
ATOM 4092 O O . THR A 1 529 ? -36.659 6.628 17.278 1.00 97.88 529 THR A O 1
ATOM 4095 N N . ILE A 1 530 ? -37.130 4.509 17.844 1.00 98.38 530 ILE A N 1
ATOM 4096 C CA . ILE A 1 530 ? -36.032 4.325 18.796 1.00 98.38 530 ILE A CA 1
ATOM 4097 C C . ILE A 1 530 ? -35.010 3.367 18.184 1.00 98.38 530 ILE A C 1
ATOM 4099 O O . ILE A 1 530 ? -35.337 2.242 17.805 1.00 98.38 530 ILE A O 1
ATOM 4103 N N . GLY A 1 531 ? -33.772 3.838 18.066 1.00 98.38 531 GLY A N 1
ATOM 4104 C CA . GLY A 1 531 ? -32.640 3.087 17.545 1.00 98.38 531 GLY A CA 1
ATOM 4105 C C . GLY A 1 531 ? -31.719 2.609 18.664 1.00 98.38 531 GLY A C 1
ATOM 4106 O O . GLY A 1 531 ? -31.384 3.397 19.542 1.00 98.38 531 GLY A O 1
ATOM 4107 N N . TYR A 1 532 ? -31.241 1.367 18.599 1.00 98.44 532 TYR A N 1
ATOM 4108 C CA . TYR A 1 532 ? -30.203 0.842 19.493 1.00 98.44 532 TYR A CA 1
ATOM 4109 C C . TYR A 1 532 ? -28.979 0.399 18.694 1.00 98.44 532 TYR A C 1
ATOM 4111 O O . TYR A 1 532 ? -29.095 -0.462 17.820 1.00 98.44 532 TYR A O 1
ATOM 4119 N N . VAL A 1 533 ? -27.797 0.941 18.995 1.00 98.31 533 VAL A N 1
ATOM 4120 C CA . VAL A 1 533 ? -26.546 0.619 18.289 1.00 98.31 533 VAL A CA 1
ATOM 4121 C C . VAL A 1 533 ? -25.517 0.004 19.231 1.00 98.31 533 VAL A C 1
ATOM 4123 O O . VAL A 1 533 ? -25.191 0.568 20.276 1.00 98.31 533 VAL A O 1
ATOM 4126 N N . SER A 1 534 ? -25.010 -1.179 18.870 1.00 96.44 534 SER A N 1
ATOM 4127 C CA . SER A 1 534 ? -24.008 -1.886 19.673 1.00 96.44 534 SER A CA 1
ATOM 4128 C C . SER A 1 534 ? -23.338 -3.033 18.906 1.00 96.44 534 SER A C 1
ATOM 4130 O O . SER A 1 534 ? -23.979 -3.664 18.056 1.00 96.44 534 SER A O 1
ATOM 4132 N N . PRO A 1 535 ? -22.065 -3.350 19.205 1.00 94.19 535 PRO A N 1
ATOM 4133 C CA . PRO A 1 535 ? -21.435 -4.605 18.810 1.00 94.19 535 PRO A CA 1
ATOM 4134 C C . PRO A 1 535 ? -21.776 -5.783 19.741 1.00 94.19 535 PRO A C 1
ATOM 4136 O O . PRO A 1 535 ? -21.438 -6.914 19.408 1.00 94.19 535 PRO A O 1
ATOM 4139 N N . ASP A 1 536 ? -22.464 -5.559 20.866 1.00 93.38 536 ASP A N 1
ATOM 4140 C CA . ASP A 1 536 ? -22.561 -6.523 21.973 1.00 93.38 536 ASP A CA 1
ATOM 4141 C C . ASP A 1 536 ? -23.831 -7.390 21.967 1.00 93.38 536 ASP A C 1
ATOM 4143 O O . ASP A 1 536 ? -24.240 -7.935 22.995 1.00 93.38 536 ASP A O 1
ATOM 4147 N N . TYR A 1 537 ? -24.461 -7.574 20.804 1.00 94.69 537 TYR A N 1
ATOM 4148 C CA . TYR A 1 537 ? -25.636 -8.444 20.643 1.00 94.69 537 TYR A CA 1
ATOM 4149 C C . TYR A 1 537 ? -25.287 -9.941 20.563 1.00 94.69 537 TYR A C 1
ATOM 4151 O O . TYR A 1 537 ? -26.002 -10.712 19.934 1.00 94.69 537 TYR A O 1
ATOM 4159 N N . PHE A 1 538 ? -24.194 -10.370 21.186 1.00 90.19 538 PHE A N 1
ATOM 4160 C CA . PHE A 1 538 ? -23.774 -11.770 21.326 1.00 90.19 538 PHE A CA 1
ATOM 4161 C C . PHE A 1 538 ? -23.700 -12.129 22.816 1.00 90.19 538 PHE A C 1
ATOM 4163 O O . PHE A 1 538 ? -24.135 -11.351 23.663 1.00 90.19 538 PHE A O 1
ATOM 4170 N N . THR A 1 539 ? -23.191 -13.302 23.183 1.00 86.88 539 THR A N 1
ATOM 4171 C CA . THR A 1 539 ? -23.010 -13.715 24.582 1.00 86.88 539 THR A CA 1
ATOM 4172 C C . THR A 1 539 ? -21.939 -12.856 25.260 1.00 86.88 539 THR A C 1
ATOM 4174 O O . THR A 1 539 ? -20.774 -13.224 25.373 1.00 86.88 539 THR A O 1
ATOM 4177 N N . HIS A 1 540 ? -22.372 -11.686 25.717 1.00 84.56 540 HIS A N 1
ATOM 4178 C CA . HIS A 1 540 ? -21.578 -10.634 26.338 1.00 84.56 540 HIS A CA 1
ATOM 4179 C C . HIS A 1 540 ? -22.348 -10.022 27.516 1.00 84.56 540 HIS A C 1
ATOM 4181 O O . HIS A 1 540 ? -23.570 -10.158 27.594 1.00 84.56 540 HIS A O 1
ATOM 4187 N N . SER A 1 541 ? -21.676 -9.325 28.432 1.00 80.62 541 SER A N 1
ATOM 4188 C CA . SER A 1 541 ? -22.307 -8.720 29.613 1.00 80.62 541 SER A CA 1
ATOM 4189 C C . SER A 1 541 ? -23.457 -7.764 29.253 1.00 80.62 541 SER A C 1
ATOM 4191 O O . SER A 1 541 ? -24.553 -7.923 29.785 1.00 80.62 541 SER A O 1
ATOM 4193 N N . VAL A 1 542 ? -23.253 -6.851 28.295 1.00 87.88 542 VAL A N 1
ATOM 4194 C CA . VAL A 1 542 ? -24.264 -5.876 27.826 1.00 87.88 542 VAL A CA 1
ATOM 4195 C C . VAL A 1 542 ? -25.534 -6.564 27.317 1.00 87.88 542 VAL A C 1
ATOM 4197 O O . VAL A 1 542 ? -26.640 -6.092 27.582 1.00 87.88 542 VAL A O 1
ATOM 4200 N N . SER A 1 543 ? -25.394 -7.724 26.664 1.00 88.94 543 SER A N 1
ATOM 4201 C CA . SER A 1 543 ? -26.520 -8.478 26.101 1.00 88.94 543 SER A CA 1
ATOM 4202 C C . SER A 1 543 ? -27.591 -8.831 27.139 1.00 88.94 543 SER A C 1
ATOM 4204 O O . SER A 1 543 ? -28.778 -8.796 26.834 1.00 88.94 543 SER A O 1
ATOM 4206 N N . TYR A 1 544 ? -27.191 -9.130 28.380 1.00 86.50 544 TYR A N 1
ATOM 4207 C CA . TYR A 1 544 ? -28.121 -9.513 29.446 1.00 86.50 544 TYR A CA 1
ATOM 4208 C C . TYR A 1 544 ? -28.960 -8.340 29.962 1.00 86.50 544 TYR A C 1
ATOM 4210 O O . TYR A 1 544 ? -29.994 -8.558 30.590 1.00 86.50 544 TYR A O 1
ATOM 4218 N N . PHE A 1 545 ? -28.531 -7.103 29.710 1.00 88.44 545 PHE A N 1
ATOM 4219 C CA . PHE A 1 545 ? -29.264 -5.909 30.117 1.00 88.44 545 PHE A CA 1
ATOM 4220 C C . PHE A 1 545 ? -30.182 -5.407 28.999 1.00 88.44 545 PHE A C 1
ATOM 4222 O O . PHE A 1 545 ? -31.350 -5.119 29.245 1.00 88.44 545 PHE A O 1
ATOM 4229 N N . ILE A 1 546 ? -29.697 -5.362 27.751 1.00 92.19 546 ILE A N 1
ATOM 4230 C CA . ILE A 1 546 ? -30.499 -4.904 26.600 1.00 92.19 546 ILE A CA 1
ATOM 4231 C C . ILE A 1 546 ? -31.633 -5.875 26.225 1.00 92.19 546 ILE A C 1
ATOM 4233 O O . ILE A 1 546 ? -32.600 -5.469 25.583 1.00 92.19 546 ILE A O 1
ATOM 4237 N N . GLU A 1 547 ? -31.566 -7.139 26.655 1.00 91.81 547 GLU A N 1
ATOM 4238 C CA . GLU A 1 547 ? -32.619 -8.130 26.407 1.00 91.81 547 GLU A CA 1
ATOM 4239 C C . GLU A 1 547 ? -34.003 -7.644 26.865 1.00 91.81 547 GLU A C 1
ATOM 4241 O O . GLU A 1 547 ? -34.959 -7.713 26.090 1.00 91.81 547 GLU A O 1
ATOM 4246 N N . ALA A 1 548 ? -34.114 -7.088 28.075 1.00 89.69 548 ALA A N 1
ATOM 4247 C CA . ALA A 1 548 ? -35.395 -6.635 28.610 1.00 89.69 548 ALA A CA 1
ATOM 4248 C C . ALA A 1 548 ? -36.035 -5.511 27.766 1.00 89.69 548 ALA A C 1
ATOM 4250 O O . ALA A 1 548 ? -37.192 -5.682 27.370 1.00 89.69 548 ALA A O 1
ATOM 4251 N N . PRO A 1 549 ? -35.335 -4.413 27.405 1.00 91.12 549 PRO A N 1
ATOM 4252 C CA . PRO A 1 549 ? -35.856 -3.428 26.459 1.00 91.12 549 PRO A CA 1
ATOM 4253 C C . PRO A 1 549 ? -36.297 -4.022 25.118 1.00 91.12 549 PRO A C 1
ATOM 4255 O O . PRO A 1 549 ? -37.377 -3.685 24.644 1.00 91.12 549 PRO A O 1
ATOM 4258 N N . LEU A 1 550 ? -35.528 -4.939 24.518 1.00 93.81 550 LEU A N 1
ATOM 4259 C CA . LEU A 1 550 ? -35.893 -5.536 23.226 1.00 93.81 550 LEU A CA 1
ATOM 4260 C C . LEU A 1 550 ? -37.130 -6.441 23.324 1.00 93.81 550 LEU A C 1
ATOM 4262 O O . LEU A 1 550 ? -37.942 -6.480 22.398 1.00 93.81 550 LEU A O 1
ATOM 4266 N N . VAL A 1 551 ? -37.297 -7.159 24.436 1.00 92.25 551 VAL A N 1
ATOM 4267 C CA . VAL A 1 551 ? -38.434 -8.064 24.661 1.00 92.25 551 VAL A CA 1
ATOM 4268 C C . VAL A 1 551 ? -39.688 -7.299 25.084 1.00 92.25 551 VAL A C 1
ATOM 4270 O O . VAL A 1 551 ? -40.780 -7.622 24.622 1.00 92.25 551 VAL A O 1
ATOM 4273 N N . HIS A 1 552 ? -39.563 -6.307 25.960 1.00 92.06 552 HIS A N 1
ATOM 4274 C CA . HIS A 1 552 ? -40.701 -5.667 26.624 1.00 92.06 552 HIS A CA 1
ATOM 4275 C C . HIS A 1 552 ? -41.061 -4.288 26.065 1.00 92.06 552 HIS A C 1
ATOM 4277 O O . HIS A 1 552 ? -41.991 -3.662 26.576 1.00 92.06 552 HIS A O 1
ATOM 4283 N N . HIS A 1 553 ? -40.392 -3.822 25.003 1.00 93.38 553 HIS A N 1
ATOM 4284 C CA . HIS A 1 553 ? -40.800 -2.599 24.315 1.00 93.38 553 HIS A CA 1
ATOM 4285 C C . HIS A 1 553 ? -42.276 -2.657 23.893 1.00 93.38 553 HIS A C 1
ATOM 4287 O O . HIS A 1 553 ? -42.787 -3.698 23.471 1.00 93.38 553 HIS A O 1
ATOM 4293 N N . ASN A 1 554 ? -42.961 -1.514 23.928 1.00 94.44 554 ASN A N 1
ATOM 4294 C CA . ASN A 1 554 ? -44.272 -1.380 23.301 1.00 94.44 554 ASN A CA 1
ATOM 4295 C C . ASN A 1 554 ? -44.097 -1.107 21.797 1.00 94.44 554 ASN A C 1
ATOM 4297 O O . ASN A 1 554 ? -44.011 0.046 21.381 1.00 94.44 554 ASN A O 1
ATOM 4301 N N . TYR A 1 555 ? -44.022 -2.169 20.993 1.00 94.69 555 TYR A N 1
ATOM 4302 C CA . TYR A 1 555 ? -43.846 -2.085 19.534 1.00 94.69 555 TYR A CA 1
ATOM 4303 C C . TYR A 1 555 ? -45.072 -1.523 18.792 1.00 94.69 555 TYR A C 1
ATOM 4305 O O . TYR A 1 555 ? -44.976 -1.179 17.618 1.00 94.69 555 TYR A O 1
ATOM 4313 N N . THR A 1 556 ? -46.222 -1.401 19.463 1.00 91.56 556 THR A N 1
ATOM 4314 C CA . THR A 1 556 ? -47.418 -0.762 18.894 1.00 91.56 556 THR A CA 1
ATOM 4315 C C . THR A 1 556 ? -47.289 0.759 18.911 1.00 91.56 556 THR A C 1
ATOM 4317 O O . THR A 1 556 ? -47.695 1.427 17.964 1.00 91.56 556 THR A O 1
ATOM 4320 N N . ASN A 1 557 ? -46.699 1.306 19.977 1.00 92.31 557 ASN A N 1
ATOM 4321 C CA . ASN A 1 557 ? -46.568 2.753 20.172 1.00 92.31 557 ASN A CA 1
ATOM 4322 C C . ASN A 1 557 ? -45.202 3.301 19.738 1.00 92.31 557 ASN A C 1
ATOM 4324 O O . ASN A 1 557 ? -45.039 4.515 19.638 1.00 92.31 557 ASN A O 1
ATOM 4328 N N . PHE A 1 558 ? -44.221 2.431 19.494 1.00 95.69 558 PHE A N 1
ATOM 4329 C CA . PHE A 1 558 ? -42.864 2.815 19.125 1.00 95.69 558 PHE A CA 1
ATOM 4330 C C . PHE A 1 558 ? -42.318 1.910 18.028 1.00 95.69 558 PHE A C 1
ATOM 4332 O O . PHE A 1 558 ? -42.439 0.687 18.101 1.00 95.69 558 PHE A O 1
ATOM 4339 N N . ARG A 1 559 ? -41.635 2.505 17.051 1.00 96.56 559 ARG A N 1
ATOM 4340 C CA . ARG A 1 559 ? -40.872 1.758 16.050 1.00 96.56 559 ARG A CA 1
ATOM 4341 C C . ARG A 1 559 ? -39.470 1.506 16.595 1.00 96.56 559 ARG A C 1
ATOM 4343 O O . ARG A 1 559 ? -38.745 2.451 16.873 1.00 96.56 559 ARG A O 1
ATOM 4350 N N . VAL A 1 560 ? -39.069 0.246 16.723 1.00 98.19 560 VAL A N 1
ATOM 4351 C CA . VAL A 1 560 ? -37.743 -0.117 17.248 1.00 98.19 560 VAL A CA 1
ATOM 4352 C C . VAL A 1 560 ? -36.834 -0.563 16.109 1.00 98.19 560 VAL A C 1
ATOM 4354 O O . VAL A 1 560 ? -37.217 -1.414 15.303 1.00 98.19 560 VAL A O 1
ATOM 4357 N N . VAL A 1 561 ? -35.625 -0.007 16.053 1.00 98.56 561 VAL A N 1
ATOM 4358 C CA . VAL A 1 561 ? -34.588 -0.363 15.078 1.00 98.56 561 VAL A CA 1
ATOM 4359 C C . VAL A 1 561 ? -33.316 -0.766 15.819 1.00 98.56 561 VAL A C 1
ATOM 4361 O O . VAL A 1 561 ? -32.834 -0.040 16.682 1.00 98.56 561 VAL A O 1
ATOM 4364 N N . VAL A 1 562 ? -32.749 -1.918 15.477 1.00 98.62 562 VAL A N 1
ATOM 4365 C CA . VAL A 1 562 ? -31.497 -2.414 16.053 1.00 98.62 562 VAL A CA 1
ATOM 4366 C C . VAL A 1 562 ? -30.398 -2.394 14.999 1.00 98.62 562 VAL A C 1
ATOM 4368 O O . VAL A 1 562 ? -30.536 -3.001 13.940 1.00 98.62 562 VAL A O 1
ATOM 4371 N N . TYR A 1 563 ? -29.294 -1.723 15.317 1.00 98.62 563 TYR A N 1
ATOM 4372 C CA . TYR A 1 563 ? -28.076 -1.659 14.517 1.00 98.62 563 TYR A CA 1
ATOM 4373 C C . TYR A 1 563 ? -27.013 -2.561 15.153 1.00 98.62 563 TYR A C 1
ATOM 4375 O O . TYR A 1 563 ? -26.328 -2.182 16.107 1.00 98.62 563 TYR A O 1
ATOM 4383 N N . CYS A 1 564 ? -26.907 -3.780 14.633 1.00 97.75 564 CYS A N 1
ATOM 4384 C CA . CYS A 1 564 ? -26.059 -4.845 15.145 1.00 97.75 564 CYS A CA 1
ATOM 4385 C C . CYS A 1 564 ? -24.671 -4.824 14.496 1.00 97.75 564 CYS A C 1
ATOM 4387 O O . CYS A 1 564 ? -24.528 -5.081 13.302 1.00 97.75 564 CYS A O 1
ATOM 4389 N N . ALA A 1 565 ? -23.631 -4.555 15.285 1.00 94.81 565 ALA A N 1
ATOM 4390 C CA . ALA A 1 565 ? -22.239 -4.546 14.830 1.00 94.81 565 ALA A CA 1
ATOM 4391 C C . ALA A 1 565 ? -21.447 -5.809 15.232 1.00 94.81 565 ALA A C 1
ATOM 4393 O O . ALA A 1 565 ? -20.220 -5.751 15.332 1.00 94.81 565 ALA A O 1
ATOM 4394 N N . VAL A 1 566 ? -22.137 -6.929 15.479 1.00 92.69 566 VAL A N 1
ATOM 4395 C CA . VAL A 1 566 ? -21.531 -8.205 15.896 1.00 92.69 566 VAL A CA 1
ATOM 4396 C C . VAL A 1 566 ? -20.656 -8.780 14.778 1.00 92.69 566 VAL A C 1
ATOM 4398 O O . VAL A 1 566 ? -21.101 -8.910 13.641 1.00 92.69 566 VAL A O 1
ATOM 4401 N N . VAL A 1 567 ? -19.423 -9.166 15.121 1.00 84.75 567 VAL A N 1
ATOM 4402 C CA . VAL A 1 567 ? -18.462 -9.779 14.184 1.00 84.75 567 VAL A CA 1
ATOM 4403 C C . VAL A 1 567 ? -18.868 -11.207 13.817 1.00 84.75 567 VAL A C 1
ATOM 4405 O O . VAL A 1 567 ? -18.934 -11.567 12.645 1.00 84.75 567 VAL A O 1
ATOM 4408 N N . LYS A 1 568 ? -19.144 -12.029 14.835 1.00 85.25 568 LYS A N 1
ATOM 4409 C CA . LYS A 1 568 ? -19.540 -13.431 14.696 1.00 85.25 568 LYS A CA 1
ATOM 4410 C C . LYS A 1 568 ? -20.806 -13.655 15.511 1.00 85.25 568 LYS A C 1
ATOM 4412 O O . LYS A 1 568 ? -20.760 -13.635 16.737 1.00 85.25 568 LYS A O 1
ATOM 4417 N N . ALA A 1 569 ? -21.927 -13.814 14.815 1.00 89.75 569 ALA A N 1
ATOM 4418 C CA . ALA A 1 569 ? -23.216 -14.063 15.446 1.00 89.75 569 ALA A CA 1
ATOM 4419 C C . ALA A 1 569 ? -23.205 -15.403 16.194 1.00 89.75 569 ALA A C 1
ATOM 4421 O O . ALA A 1 569 ? -22.674 -16.397 15.693 1.00 89.75 569 ALA A O 1
ATOM 4422 N N . ASP A 1 570 ? -23.811 -15.421 17.377 1.00 91.94 570 ASP A N 1
ATOM 4423 C CA . ASP A 1 570 ? -24.044 -16.633 18.155 1.00 91.94 570 ASP A CA 1
ATOM 4424 C C . ASP A 1 570 ? -25.546 -16.889 18.363 1.00 91.94 570 ASP A C 1
ATOM 4426 O O . ASP A 1 570 ? -26.411 -16.173 17.846 1.00 91.94 570 ASP A O 1
ATOM 4430 N N . ALA A 1 571 ? -25.879 -17.927 19.135 1.00 91.94 571 ALA A N 1
ATOM 4431 C CA . ALA A 1 571 ? -27.267 -18.278 19.428 1.00 91.94 571 ALA A CA 1
ATOM 4432 C C . ALA A 1 571 ? -28.056 -17.117 20.063 1.00 91.94 571 ALA A C 1
ATOM 4434 O O . ALA A 1 571 ? -29.250 -16.958 19.794 1.00 91.94 571 ALA A O 1
ATOM 4435 N N . LYS A 1 572 ? -27.402 -16.273 20.874 1.00 91.19 572 LYS A N 1
ATOM 4436 C CA . LYS A 1 572 ? -28.046 -15.115 21.492 1.00 91.19 572 LYS A CA 1
ATOM 4437 C C . LYS A 1 572 ? -28.305 -14.014 20.464 1.00 91.19 572 LYS A C 1
ATOM 4439 O O . LYS A 1 572 ? -29.399 -13.449 20.474 1.00 91.19 572 LYS A O 1
ATOM 4444 N N . THR A 1 573 ? -27.366 -13.765 19.551 1.00 95.75 573 THR A N 1
ATOM 4445 C CA . THR A 1 573 ? -27.562 -12.829 18.431 1.00 95.75 573 THR A CA 1
ATOM 4446 C C . THR A 1 573 ? -28.782 -13.201 17.601 1.00 95.75 573 THR A C 1
ATOM 4448 O O . THR A 1 573 ? -29.645 -12.355 17.357 1.00 95.75 573 THR A O 1
ATOM 4451 N N . HIS A 1 574 ? -28.901 -14.475 17.221 1.00 96.56 574 HIS A N 1
ATOM 4452 C CA . HIS A 1 574 ? -30.056 -14.961 16.466 1.00 96.56 574 HIS A CA 1
ATOM 4453 C C . HIS A 1 574 ? -31.361 -14.794 17.250 1.00 96.56 574 HIS A C 1
ATOM 4455 O O . HIS A 1 574 ? -32.332 -14.259 16.719 1.00 96.56 574 HIS A O 1
ATOM 4461 N N . ARG A 1 575 ? -31.363 -15.126 18.547 1.00 94.56 575 ARG A N 1
ATOM 4462 C CA . ARG A 1 575 ? -32.533 -14.944 19.416 1.00 94.56 575 ARG A CA 1
ATOM 4463 C C . ARG A 1 575 ? -32.989 -13.484 19.498 1.00 94.56 575 ARG A C 1
ATOM 4465 O O . ARG A 1 575 ? -34.193 -13.226 19.458 1.00 94.56 575 ARG A O 1
ATOM 4472 N N . PHE A 1 576 ? -32.067 -12.526 19.613 1.00 96.19 576 PHE A N 1
ATOM 4473 C CA . PHE A 1 576 ? -32.418 -11.102 19.608 1.00 96.19 576 PHE A CA 1
ATOM 4474 C C . PHE A 1 576 ? -32.995 -10.662 18.272 1.00 96.19 576 PHE A C 1
ATOM 4476 O O . PHE A 1 576 ? -34.050 -10.028 18.256 1.00 96.19 576 PHE A O 1
ATOM 4483 N N . ARG A 1 577 ? -32.356 -11.052 17.166 1.00 97.88 577 ARG A N 1
ATOM 4484 C CA . ARG A 1 577 ? -32.853 -10.766 15.820 1.00 97.88 577 ARG A CA 1
ATOM 4485 C C . ARG A 1 577 ? -34.277 -11.276 15.634 1.00 97.88 577 ARG A C 1
ATOM 4487 O O . ARG A 1 577 ? -35.156 -10.499 15.267 1.00 97.88 577 ARG A O 1
ATOM 4494 N N . ASP A 1 578 ? -34.523 -12.542 15.953 1.00 97.62 578 ASP A N 1
ATOM 4495 C CA . ASP A 1 578 ? -35.841 -13.161 15.807 1.00 97.62 578 ASP A CA 1
ATOM 4496 C C . ASP A 1 578 ? -36.887 -12.486 16.701 1.00 97.62 578 ASP A C 1
ATOM 4498 O O . ASP A 1 578 ? -38.015 -12.245 16.270 1.00 97.62 578 ASP A O 1
ATOM 4502 N N . THR A 1 579 ? -36.511 -12.121 17.931 1.00 96.00 579 THR A N 1
ATOM 4503 C CA . THR A 1 579 ? -37.392 -11.417 18.875 1.00 96.00 579 THR A CA 1
ATOM 4504 C C . THR A 1 579 ? -37.812 -10.050 18.343 1.00 96.00 579 THR A C 1
ATOM 4506 O O . THR A 1 579 ? -39.003 -9.733 18.350 1.00 96.00 579 THR A O 1
ATOM 4509 N N . VAL A 1 580 ? -36.853 -9.253 17.865 1.00 97.81 580 VAL A N 1
ATOM 4510 C CA . VAL A 1 580 ? -37.103 -7.910 17.324 1.00 97.81 580 VAL A CA 1
ATOM 4511 C C . VAL A 1 580 ? -37.987 -7.998 16.081 1.00 97.81 580 VAL A C 1
ATOM 4513 O O . VAL A 1 580 ? -39.007 -7.315 16.009 1.00 97.81 580 VAL A O 1
ATOM 4516 N N . LEU A 1 581 ? -37.656 -8.887 15.139 1.00 97.81 581 LEU A N 1
ATOM 4517 C CA . LEU A 1 581 ? -38.418 -9.056 13.898 1.00 97.81 581 LEU A CA 1
ATOM 4518 C C . LEU A 1 581 ? -39.844 -9.561 14.162 1.00 97.81 581 LEU A C 1
ATOM 4520 O O . LEU A 1 581 ? -40.801 -9.013 13.617 1.00 97.81 581 LEU A O 1
ATOM 4524 N N . LYS A 1 582 ? -40.020 -10.554 15.046 1.00 97.38 582 LYS A N 1
ATOM 4525 C CA . LYS A 1 582 ? -41.343 -11.103 15.397 1.00 97.38 582 LYS A CA 1
ATOM 4526 C C . LYS A 1 582 ? -42.262 -10.064 16.042 1.00 97.38 582 LYS A C 1
ATOM 4528 O O . LYS A 1 582 ? -43.480 -10.168 15.921 1.00 97.38 582 LYS A O 1
ATOM 4533 N N . ARG A 1 583 ? -41.694 -9.073 16.732 1.00 96.12 583 ARG A N 1
ATOM 4534 C CA . ARG A 1 583 ? -42.442 -7.978 17.363 1.00 96.12 583 ARG A CA 1
ATOM 4535 C C . ARG A 1 583 ? -42.696 -6.789 16.432 1.00 96.12 583 ARG A C 1
ATOM 4537 O O . ARG A 1 583 ? -43.332 -5.834 16.859 1.00 96.12 583 ARG A O 1
ATOM 4544 N N . GLY A 1 584 ? -42.253 -6.853 15.174 1.00 95.25 584 GLY A N 1
ATOM 4545 C CA . GLY A 1 584 ? -42.435 -5.782 14.189 1.00 95.25 584 GLY A CA 1
ATOM 4546 C C . GLY A 1 584 ? -41.340 -4.711 14.208 1.00 95.25 584 GLY A C 1
ATOM 4547 O O . GLY A 1 584 ? -41.515 -3.649 13.615 1.00 95.25 584 GLY A O 1
ATOM 4548 N N . GLY A 1 585 ? -40.218 -4.966 14.886 1.00 97.19 585 GLY A N 1
ATOM 4549 C CA . GLY A 1 585 ? -39.027 -4.123 14.818 1.00 97.19 585 GLY A CA 1
ATOM 4550 C C . GLY A 1 585 ? -38.178 -4.383 13.572 1.00 97.19 585 GLY A C 1
ATOM 4551 O O . GLY A 1 585 ? -38.438 -5.289 12.781 1.00 97.19 585 GLY A O 1
ATOM 4552 N N . VAL A 1 586 ? -37.119 -3.591 13.419 1.00 98.19 586 VAL A N 1
ATOM 4553 C CA . VAL A 1 586 ? -36.155 -3.691 12.314 1.00 98.19 586 VAL A CA 1
ATOM 4554 C C . VAL A 1 586 ? -34.794 -4.114 12.857 1.00 98.19 586 VAL A C 1
ATOM 4556 O O . VAL A 1 586 ? -34.334 -3.582 13.864 1.00 98.19 586 VAL A O 1
ATOM 4559 N N . TRP A 1 587 ? -34.128 -5.038 12.167 1.00 98.44 587 TRP A N 1
ATOM 4560 C CA . TRP A 1 587 ? -32.766 -5.470 12.478 1.00 98.44 587 TRP A CA 1
ATOM 4561 C C . TRP A 1 587 ? -31.836 -5.166 11.304 1.00 98.44 587 TRP A C 1
ATOM 4563 O O . TRP A 1 587 ? -32.102 -5.595 10.180 1.00 98.44 587 TRP A O 1
ATOM 4573 N N . ARG A 1 588 ? -30.742 -4.445 11.558 1.00 98.19 588 ARG A N 1
ATOM 4574 C CA . ARG A 1 588 ? -29.715 -4.106 10.569 1.00 98.19 588 ARG A CA 1
ATOM 4575 C C . ARG A 1 588 ? -28.361 -4.625 11.020 1.00 98.19 588 ARG A C 1
ATOM 4577 O O . ARG A 1 588 ? -27.839 -4.181 12.038 1.00 98.19 588 ARG A O 1
ATOM 4584 N N . ASP A 1 589 ? -27.777 -5.515 10.231 1.00 96.75 589 ASP A N 1
ATOM 4585 C CA . ASP A 1 589 ? -26.393 -5.942 10.410 1.00 96.75 589 ASP A CA 1
ATOM 4586 C C . ASP A 1 589 ? -25.464 -4.878 9.793 1.00 96.75 589 ASP A C 1
ATOM 4588 O O . ASP A 1 589 ? -25.539 -4.588 8.600 1.00 96.75 589 ASP A O 1
ATOM 4592 N N . ILE A 1 590 ? -24.629 -4.251 10.625 1.00 96.06 590 ILE A N 1
ATOM 4593 C CA . ILE A 1 590 ? -23.766 -3.109 10.268 1.00 96.06 590 ILE A CA 1
ATOM 4594 C C . ILE A 1 590 ? -22.273 -3.390 10.494 1.00 96.06 590 ILE A C 1
ATOM 4596 O O . ILE A 1 590 ? -21.445 -2.479 10.428 1.00 96.06 590 ILE A O 1
ATOM 4600 N N . TYR A 1 591 ? -21.899 -4.639 10.785 1.00 89.56 591 TYR A N 1
ATOM 4601 C CA . TYR A 1 591 ? -20.490 -5.020 10.857 1.00 89.56 591 TYR A CA 1
ATOM 4602 C C . TYR A 1 591 ? -19.795 -4.772 9.504 1.00 89.56 591 TYR A C 1
ATOM 4604 O O . TYR A 1 591 ? -20.346 -5.070 8.448 1.00 89.56 591 TYR A O 1
ATOM 4612 N N . GLY A 1 592 ? -18.598 -4.180 9.535 1.00 84.31 592 GLY A N 1
ATOM 4613 C CA . GLY A 1 592 ? -17.841 -3.801 8.333 1.00 84.31 592 GLY A CA 1
ATOM 4614 C C . GLY A 1 592 ? -18.367 -2.574 7.573 1.00 84.31 592 GLY A C 1
ATOM 4615 O O . GLY A 1 592 ? -17.737 -2.149 6.608 1.00 84.31 592 GLY A O 1
ATOM 4616 N N . VAL A 1 593 ? -19.485 -1.971 7.993 1.00 91.31 593 VAL A N 1
ATOM 4617 C CA . VAL A 1 593 ? -20.016 -0.747 7.376 1.00 91.31 593 VAL A CA 1
ATOM 4618 C C . VAL A 1 593 ? -19.348 0.482 7.999 1.00 91.31 593 VAL A C 1
ATOM 4620 O O . VAL A 1 593 ? -19.240 0.590 9.221 1.00 91.31 593 VAL A O 1
ATOM 4623 N N . ASP A 1 594 ? -18.913 1.418 7.152 1.00 91.50 594 ASP A N 1
ATOM 4624 C CA . ASP A 1 594 ? -18.363 2.709 7.583 1.00 91.50 594 ASP A CA 1
ATOM 4625 C C . ASP A 1 594 ? -19.364 3.483 8.460 1.00 91.50 594 ASP A C 1
ATOM 4627 O O . ASP A 1 594 ? -20.551 3.577 8.138 1.00 91.50 594 ASP A O 1
ATOM 4631 N N . GLU A 1 595 ? -18.893 4.067 9.563 1.00 95.19 595 GLU A N 1
ATOM 4632 C CA . GLU A 1 595 ? -19.762 4.712 10.557 1.00 95.19 595 GLU A CA 1
ATOM 4633 C C . GLU A 1 595 ? -20.539 5.915 9.991 1.00 95.19 595 GLU A C 1
ATOM 4635 O O . GLU A 1 595 ? -21.662 6.156 10.431 1.00 95.19 595 GLU A O 1
ATOM 4640 N N . LYS A 1 596 ? -20.025 6.628 8.975 1.00 96.06 596 LYS A N 1
ATOM 4641 C CA . LYS A 1 596 ? -20.752 7.738 8.323 1.00 96.06 596 LYS A CA 1
ATOM 4642 C C . LYS A 1 596 ? -21.911 7.209 7.477 1.00 96.06 596 LYS A C 1
ATOM 4644 O O . LYS A 1 596 ? -22.987 7.812 7.423 1.00 96.06 596 LYS A O 1
ATOM 4649 N N . LYS A 1 597 ? -21.726 6.043 6.847 1.00 96.56 597 LYS A N 1
ATOM 4650 C CA . LYS A 1 597 ? -22.811 5.331 6.155 1.00 96.56 597 LYS A CA 1
ATOM 4651 C C . LYS A 1 597 ? -23.842 4.806 7.149 1.00 96.56 597 LYS A C 1
ATOM 4653 O O . LYS A 1 597 ? -25.032 4.969 6.910 1.00 96.56 597 LYS A O 1
ATOM 4658 N N . VAL A 1 598 ? -23.412 4.260 8.290 1.00 98.12 598 VAL A N 1
ATOM 4659 C CA . VAL A 1 598 ? -24.338 3.869 9.368 1.00 98.12 598 VAL A CA 1
ATOM 4660 C C . VAL A 1 598 ? -25.127 5.080 9.879 1.00 98.12 598 VAL A C 1
ATOM 4662 O O . VAL A 1 598 ? -26.341 4.988 10.026 1.00 98.12 598 VAL A O 1
ATOM 4665 N N . ALA A 1 599 ? -24.487 6.236 10.069 1.00 98.19 599 ALA A N 1
ATOM 4666 C CA . ALA A 1 599 ? -25.175 7.473 10.442 1.00 98.19 599 ALA A CA 1
ATOM 4667 C C . ALA A 1 599 ? -26.218 7.907 9.391 1.00 98.19 599 ALA A C 1
ATOM 4669 O O . ALA A 1 599 ? -27.297 8.380 9.744 1.00 98.19 599 ALA A O 1
ATOM 4670 N N . SER A 1 600 ? -25.942 7.690 8.102 1.00 97.38 600 SER A N 1
ATOM 4671 C CA . SER A 1 600 ? -26.913 7.934 7.025 1.00 97.38 600 SER A CA 1
ATOM 4672 C C . SER A 1 600 ? -28.103 6.969 7.102 1.00 97.38 600 SER A C 1
ATOM 4674 O O . SER A 1 600 ? -29.244 7.421 7.0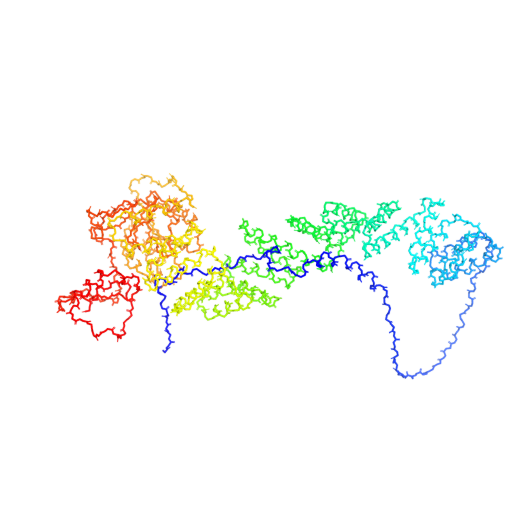48 1.00 97.38 600 SER A O 1
ATOM 4676 N N . LEU A 1 601 ? -27.861 5.674 7.352 1.00 97.94 601 LEU A N 1
ATOM 4677 C CA . LEU A 1 601 ? -28.924 4.679 7.574 1.00 97.94 601 LEU A CA 1
ATOM 4678 C C . LEU A 1 601 ? -29.836 5.066 8.749 1.00 97.94 601 LEU A C 1
ATOM 4680 O O . LEU A 1 601 ? -31.055 4.960 8.642 1.00 97.94 601 LEU A O 1
ATOM 4684 N N . VAL A 1 602 ? -29.264 5.579 9.845 1.00 98.44 602 VAL A N 1
ATOM 4685 C CA . VAL A 1 602 ? -30.036 6.069 11.002 1.00 98.44 602 VAL A CA 1
ATOM 4686 C C . VAL A 1 602 ? -31.008 7.188 10.609 1.00 98.44 602 VAL A C 1
ATOM 4688 O O . VAL A 1 602 ? -32.154 7.212 11.065 1.00 98.44 602 VAL A O 1
ATOM 4691 N N . ARG A 1 603 ? -30.580 8.102 9.732 1.00 97.62 603 ARG A N 1
ATOM 4692 C CA . ARG A 1 603 ? -31.425 9.192 9.219 1.00 97.62 603 ARG A CA 1
ATOM 4693 C C . ARG A 1 603 ? -32.487 8.706 8.242 1.00 97.62 603 ARG A C 1
ATOM 4695 O O . ARG A 1 603 ? -33.616 9.194 8.272 1.00 97.62 603 ARG A O 1
ATOM 4702 N N . GLU A 1 604 ? -32.138 7.763 7.374 1.00 97.06 604 GLU A N 1
ATOM 4703 C CA . GLU A 1 604 ? -33.085 7.122 6.455 1.00 97.06 604 GLU A CA 1
ATOM 4704 C C . GLU A 1 604 ? -34.200 6.413 7.227 1.00 97.06 604 GLU A C 1
ATOM 4706 O O . GLU A 1 604 ? -35.372 6.517 6.866 1.00 97.06 604 GLU A O 1
ATOM 4711 N N . ASP A 1 605 ? -33.858 5.785 8.353 1.00 97.62 605 ASP A N 1
ATOM 4712 C CA . ASP A 1 605 ? -34.824 5.149 9.243 1.00 97.62 605 ASP A CA 1
ATOM 4713 C C . ASP A 1 605 ? -35.682 6.123 10.052 1.00 97.62 605 ASP A C 1
ATOM 4715 O O . ASP A 1 605 ? -36.632 5.670 10.695 1.00 97.62 605 ASP A O 1
ATOM 4719 N N . LYS A 1 606 ? -35.407 7.433 9.999 1.00 97.25 606 LYS A N 1
ATOM 4720 C CA . LYS A 1 606 ? -36.100 8.466 10.787 1.00 97.25 606 LYS A CA 1
ATOM 4721 C C . LYS A 1 606 ? -36.051 8.179 12.285 1.00 97.25 606 LYS A C 1
ATOM 4723 O O . LYS A 1 606 ? -37.050 8.340 12.983 1.00 97.25 606 LYS A O 1
ATOM 4728 N N . VAL A 1 607 ? -34.889 7.740 12.778 1.00 98.38 607 VAL A N 1
ATOM 4729 C CA . VAL A 1 607 ? -34.666 7.535 14.214 1.00 98.38 607 VAL A CA 1
ATOM 4730 C C . VAL A 1 607 ? -34.808 8.869 14.946 1.00 98.38 607 VAL A C 1
ATOM 4732 O O . VAL A 1 607 ? -34.158 9.852 14.593 1.00 98.38 607 VAL A O 1
ATOM 4735 N N . ASP A 1 608 ? -35.676 8.901 15.954 1.00 98.12 608 ASP A N 1
ATOM 4736 C CA . ASP A 1 608 ? -35.909 10.056 16.822 1.00 98.12 608 ASP A CA 1
ATOM 4737 C C . ASP A 1 608 ? -34.958 10.044 18.020 1.00 98.12 608 ASP A C 1
ATOM 4739 O O . ASP A 1 608 ? -34.403 11.078 18.386 1.00 98.12 608 ASP A O 1
ATOM 4743 N N . ILE A 1 609 ? -34.751 8.861 18.605 1.00 98.12 609 ILE A N 1
ATOM 4744 C CA . ILE A 1 609 ? -33.864 8.647 19.749 1.00 98.12 609 ILE A CA 1
ATOM 4745 C C . ILE A 1 609 ? -32.890 7.530 19.394 1.00 98.12 609 ILE A C 1
ATOM 4747 O O . ILE A 1 609 ? -33.314 6.393 19.186 1.00 98.12 609 ILE A O 1
ATOM 4751 N N . LEU A 1 610 ? -31.594 7.836 19.330 1.00 98.75 610 LEU A N 1
ATOM 4752 C CA . LEU A 1 610 ? -30.544 6.833 19.138 1.00 98.75 610 LEU A CA 1
ATOM 4753 C C . LEU A 1 610 ? -29.838 6.545 20.465 1.00 98.75 610 LEU A C 1
ATOM 4755 O O . LEU A 1 610 ? -29.320 7.460 21.100 1.00 98.75 610 LEU A O 1
ATOM 4759 N N . VAL A 1 611 ? -29.793 5.273 20.860 1.00 98.31 611 VAL A N 1
ATOM 4760 C CA . VAL A 1 611 ? -29.184 4.805 22.109 1.00 98.31 611 VAL A CA 1
ATOM 4761 C C . VAL A 1 611 ? -27.955 3.944 21.808 1.00 98.31 611 VAL A C 1
ATOM 4763 O O . VAL A 1 611 ? -28.043 2.918 21.130 1.00 98.31 611 VAL A O 1
ATOM 4766 N N . GLU A 1 612 ? -26.805 4.361 22.327 1.00 97.62 612 GLU A N 1
ATOM 4767 C CA . GLU A 1 612 ? -25.511 3.684 22.204 1.00 97.62 612 GLU A CA 1
ATOM 4768 C C . GLU A 1 612 ? -25.227 2.826 23.445 1.00 97.62 612 GLU A C 1
ATOM 4770 O O . GLU A 1 612 ? -25.400 3.313 24.563 1.00 97.62 612 GLU A O 1
ATOM 4775 N N . LEU A 1 613 ? -24.806 1.563 23.265 1.00 95.81 613 LEU A N 1
ATOM 4776 C CA . LEU A 1 613 ? -24.732 0.603 24.381 1.00 95.81 613 LEU A CA 1
ATOM 4777 C C . LEU A 1 613 ? -23.346 0.268 24.944 1.00 95.81 613 LEU A C 1
ATOM 4779 O O . LEU A 1 613 ? -23.262 -0.510 25.892 1.00 95.81 613 LEU A O 1
ATOM 4783 N N . THR A 1 614 ? -22.274 0.827 24.397 1.00 92.56 614 THR A N 1
ATOM 4784 C CA . THR A 1 614 ? -20.905 0.284 24.503 1.00 92.56 614 THR A CA 1
ATOM 4785 C C . THR A 1 614 ? -19.951 1.244 25.216 1.00 92.56 614 THR A C 1
ATOM 4787 O O . THR A 1 614 ? -19.099 0.813 25.996 1.00 92.56 614 THR A O 1
ATOM 4790 N N . GLY A 1 615 ? -20.057 2.547 24.938 1.00 92.81 615 GLY A N 1
ATOM 4791 C CA . GLY A 1 615 ? -19.103 3.574 25.362 1.00 92.81 615 GLY A CA 1
ATOM 4792 C C . GLY A 1 615 ? -17.666 3.298 24.899 1.00 92.81 615 GLY A C 1
ATOM 4793 O O . GLY A 1 615 ? -17.438 2.928 23.752 1.00 92.81 615 GLY A O 1
ATOM 4794 N N . HIS A 1 616 ? -16.671 3.480 25.776 1.00 92.31 616 HIS A N 1
ATOM 4795 C CA . HIS A 1 616 ? -15.237 3.329 25.442 1.00 92.31 616 HIS A CA 1
ATOM 4796 C C . HIS A 1 616 ? -14.723 1.882 25.451 1.00 92.31 616 HIS A C 1
ATOM 4798 O O . HIS A 1 616 ? -13.524 1.646 25.589 1.00 92.31 616 HIS A O 1
ATOM 4804 N N . THR A 1 617 ? -15.616 0.901 25.339 1.00 86.88 617 THR A N 1
ATOM 4805 C CA . THR A 1 617 ? -15.242 -0.520 25.271 1.00 86.88 617 THR A CA 1
ATOM 4806 C C . THR A 1 617 ? -15.110 -0.998 23.820 1.00 86.88 617 THR A C 1
ATOM 4808 O O . THR A 1 617 ? -15.312 -0.231 22.873 1.00 86.88 617 THR A O 1
ATOM 4811 N N . ALA A 1 618 ? -14.668 -2.242 23.626 1.00 80.50 618 ALA A N 1
ATOM 4812 C CA . ALA A 1 618 ? -14.194 -2.719 22.333 1.00 80.50 618 ALA A CA 1
ATOM 4813 C C . ALA A 1 618 ? -15.246 -2.617 21.212 1.00 80.50 618 ALA A C 1
ATOM 4815 O O . ALA A 1 618 ? -16.421 -2.906 21.407 1.00 80.50 618 ALA A O 1
ATOM 4816 N N . ASN A 1 619 ? -14.803 -2.247 20.006 1.00 82.44 619 ASN A N 1
ATOM 4817 C CA . ASN A 1 619 ? -15.618 -2.190 18.780 1.00 82.44 619 ASN A CA 1
ATOM 4818 C C . ASN A 1 619 ? -16.865 -1.281 18.849 1.00 82.44 619 ASN A C 1
ATOM 4820 O O . ASN A 1 619 ? -17.792 -1.443 18.048 1.00 82.44 619 ASN A O 1
ATOM 4824 N N . ASN A 1 620 ? -16.886 -0.319 19.778 1.00 90.62 620 ASN A N 1
ATOM 4825 C CA . ASN A 1 620 ? -17.959 0.667 19.912 1.00 90.62 620 ASN A CA 1
ATOM 4826 C C . ASN A 1 620 ? -18.246 1.428 18.611 1.00 90.62 620 ASN A C 1
ATOM 4828 O O . ASN A 1 620 ? -17.412 1.522 17.708 1.00 90.62 620 ASN A O 1
ATOM 4832 N N . ARG A 1 621 ? -19.429 2.044 18.553 1.00 93.94 621 ARG A N 1
ATOM 4833 C CA . ARG A 1 621 ? -19.897 2.845 17.411 1.00 93.94 621 ARG A CA 1
ATOM 4834 C C . ARG A 1 621 ? -20.038 4.327 17.747 1.00 93.94 621 ARG A C 1
ATOM 4836 O O . ARG A 1 621 ? -20.910 5.012 17.219 1.00 93.94 621 ARG A O 1
ATOM 4843 N N . LEU A 1 622 ? -19.149 4.840 18.602 1.00 96.06 622 LEU A N 1
ATOM 4844 C CA . LEU A 1 622 ? -19.127 6.252 18.994 1.00 96.06 622 LEU A CA 1
ATOM 4845 C C . LEU A 1 622 ? -18.939 7.207 17.800 1.00 96.06 622 LEU A C 1
ATOM 4847 O O . LEU A 1 622 ? -19.397 8.343 17.866 1.00 96.06 622 LEU A O 1
ATOM 4851 N N . GLY A 1 623 ? -18.345 6.762 16.685 1.00 96.56 623 GLY A N 1
ATOM 4852 C CA . GLY A 1 623 ? -18.263 7.562 15.456 1.00 96.56 623 GLY A CA 1
ATOM 4853 C C . GLY A 1 623 ? -19.622 7.814 14.796 1.00 96.56 623 GLY A C 1
ATOM 4854 O O . GLY A 1 623 ? -19.849 8.883 14.234 1.00 96.56 623 GLY A O 1
ATOM 4855 N N . VAL A 1 624 ? -20.567 6.874 14.927 1.00 98.19 624 VAL A N 1
ATOM 4856 C CA . VAL A 1 624 ? -21.961 7.085 14.493 1.00 98.19 624 VAL A CA 1
ATOM 4857 C C . VAL A 1 624 ? -22.588 8.202 15.320 1.00 98.19 624 VAL A C 1
ATOM 4859 O O . VAL A 1 624 ? -23.190 9.114 14.762 1.00 98.19 624 VAL A O 1
ATOM 4862 N N . MET A 1 625 ? -22.383 8.166 16.639 1.00 98.19 625 MET A N 1
ATOM 4863 C CA . MET A 1 625 ? -22.907 9.172 17.566 1.00 98.19 625 MET A CA 1
ATOM 4864 C C . MET A 1 625 ? -22.284 10.553 17.327 1.00 98.19 625 MET A C 1
ATOM 4866 O O . MET A 1 625 ? -22.995 11.555 17.364 1.00 98.19 625 MET A O 1
ATOM 4870 N N . ALA A 1 626 ? -20.987 10.605 17.006 1.00 97.75 626 ALA A N 1
ATOM 4871 C CA . ALA A 1 626 ? -20.273 11.834 16.656 1.00 97.75 626 ALA A CA 1
ATOM 4872 C C . ALA A 1 626 ? -20.866 12.544 15.426 1.00 97.75 626 ALA A C 1
ATOM 4874 O O . ALA A 1 626 ? -20.824 13.766 15.343 1.00 97.75 626 ALA A O 1
ATOM 4875 N N . CYS A 1 627 ? -21.486 11.803 14.499 1.00 98.25 627 CYS A N 1
ATOM 4876 C CA . CYS A 1 627 ? -22.169 12.404 13.352 1.00 98.25 627 CYS A CA 1
ATOM 4877 C C . CYS A 1 627 ? -23.496 13.096 13.727 1.00 98.25 627 CYS A C 1
ATOM 4879 O O . CYS A 1 627 ? -24.072 13.791 12.897 1.00 98.25 627 CYS A O 1
ATOM 4881 N N . ARG A 1 628 ? -24.025 12.882 14.938 1.00 97.94 628 ARG A N 1
ATOM 4882 C CA . ARG A 1 628 ? -25.353 13.340 15.388 1.00 97.94 628 ARG A CA 1
ATOM 4883 C C . ARG A 1 628 ? -26.527 12.994 14.438 1.00 97.94 628 ARG A C 1
ATOM 4885 O O . ARG A 1 628 ? -27.338 13.859 14.093 1.00 97.94 628 ARG A O 1
ATOM 4892 N N . PRO A 1 629 ? -26.668 11.735 13.977 1.00 98.12 629 PRO A N 1
ATOM 4893 C CA . PRO A 1 629 ? -27.695 11.368 13.000 1.00 98.12 629 PRO A CA 1
ATOM 4894 C C . PRO A 1 629 ? -29.140 11.473 13.505 1.00 98.12 629 PRO A C 1
ATOM 4896 O O . PRO A 1 629 ? -30.025 11.707 12.685 1.00 98.12 629 PRO A O 1
ATOM 4899 N N . ALA A 1 630 ? -29.390 11.341 14.810 1.00 98.31 630 ALA A N 1
ATOM 4900 C CA . ALA A 1 630 ? -30.717 11.484 15.416 1.00 98.31 630 ALA A CA 1
ATOM 4901 C C . ALA A 1 630 ? -30.835 12.809 16.199 1.00 98.31 630 ALA A C 1
ATOM 4903 O O . ALA A 1 630 ? -29.821 13.295 16.708 1.00 98.31 630 ALA A O 1
ATOM 4904 N N . PRO A 1 631 ? -32.041 13.402 16.314 1.00 97.00 631 PRO A N 1
ATOM 4905 C CA . PRO A 1 631 ? -32.232 14.661 17.033 1.00 97.00 631 PRO A CA 1
ATOM 4906 C C . PRO A 1 631 ? -31.957 14.531 18.535 1.00 97.00 631 PRO A C 1
ATOM 4908 O O . PRO A 1 631 ? -31.467 15.491 19.133 1.00 97.00 631 PRO A O 1
ATOM 4911 N N . VAL A 1 632 ? -32.233 13.356 19.114 1.00 97.88 632 VAL A N 1
ATOM 4912 C CA . VAL A 1 632 ? -31.887 13.000 20.493 1.00 97.88 632 VAL A CA 1
ATOM 4913 C C . VAL A 1 632 ? -30.952 11.797 20.490 1.00 97.88 632 VAL A C 1
ATOM 4915 O O . VAL A 1 632 ? -31.236 10.769 19.867 1.00 97.88 632 VAL A O 1
ATOM 4918 N N . GLN A 1 633 ? -29.848 11.910 21.220 1.00 98.62 633 GLN A N 1
ATOM 4919 C CA . GLN A 1 633 ? -28.874 10.838 21.376 1.00 98.62 633 GLN A CA 1
ATOM 4920 C C . GLN A 1 633 ? -28.612 10.535 22.846 1.00 98.62 633 GLN A C 1
ATOM 4922 O O . GLN A 1 633 ? -28.439 11.440 23.661 1.00 98.62 633 GLN A O 1
ATOM 4927 N N . ALA A 1 634 ? -28.546 9.249 23.178 1.00 98.25 634 ALA A N 1
ATOM 4928 C CA . ALA A 1 634 ? -28.285 8.787 24.529 1.00 98.25 634 ALA A CA 1
ATOM 4929 C C . ALA A 1 634 ? -27.264 7.644 24.563 1.00 98.25 634 ALA A C 1
ATOM 4931 O O . ALA A 1 634 ? -27.048 6.950 23.569 1.00 98.25 634 ALA A O 1
ATOM 4932 N N . THR A 1 635 ? -26.664 7.421 25.730 1.00 97.19 635 THR A N 1
ATOM 4933 C CA . THR A 1 635 ? -25.827 6.249 26.019 1.00 97.19 635 THR A CA 1
ATOM 4934 C C . THR A 1 635 ? -26.341 5.489 27.243 1.00 97.19 635 THR A C 1
ATOM 4936 O O . THR A 1 635 ? -26.836 6.084 28.207 1.00 97.19 635 THR A O 1
ATOM 4939 N N . TRP A 1 636 ? -26.249 4.163 27.181 1.00 94.19 636 TRP A N 1
ATOM 4940 C CA . TRP A 1 636 ? -26.596 3.192 28.222 1.00 94.19 636 TRP A CA 1
ATOM 4941 C C . TRP A 1 636 ? -26.228 1.818 27.680 1.00 94.19 636 TRP A C 1
ATOM 4943 O O . TRP A 1 636 ? -26.775 1.445 26.667 1.00 94.19 636 TRP A O 1
ATOM 4953 N N . ILE A 1 637 ? -25.363 0.974 28.221 1.00 87.94 637 ILE A N 1
ATOM 4954 C CA . ILE A 1 637 ? -25.086 0.653 29.627 1.00 87.94 637 ILE A CA 1
ATOM 4955 C C . ILE A 1 637 ? -23.636 0.172 29.808 1.00 87.94 637 ILE A C 1
ATOM 4957 O O . ILE A 1 637 ? -23.135 0.093 30.925 1.00 87.94 637 ILE A O 1
ATOM 4961 N N . GLY A 1 638 ? -22.946 -0.162 28.712 1.00 84.31 638 GLY A N 1
ATOM 4962 C CA . GLY A 1 638 ? -21.662 -0.863 28.707 1.00 84.31 638 GLY A CA 1
ATOM 4963 C C . GLY A 1 638 ? -20.473 -0.058 29.222 1.00 84.31 638 GLY A C 1
ATOM 4964 O O . GLY A 1 638 ? -19.371 -0.597 29.310 1.00 84.31 638 GLY A O 1
ATOM 4965 N N . TYR A 1 639 ? -20.676 1.206 29.597 1.00 88.81 639 TYR A N 1
ATOM 4966 C CA . TYR A 1 639 ? -19.622 2.064 30.114 1.00 88.81 639 TYR A CA 1
ATOM 4967 C C . TYR A 1 639 ? -20.066 2.830 31.370 1.00 88.81 639 TYR A C 1
ATOM 4969 O O . TYR A 1 639 ? -21.130 3.458 31.373 1.00 88.81 639 TYR A O 1
ATOM 4977 N N . PRO A 1 640 ? -19.267 2.804 32.455 1.00 82.81 640 PRO A N 1
ATOM 4978 C CA . PRO A 1 640 ? -19.687 3.321 33.755 1.00 82.81 640 PRO A CA 1
ATOM 4979 C C . PRO A 1 640 ? -19.673 4.846 33.870 1.00 82.81 640 PRO A C 1
ATOM 4981 O O . PRO A 1 640 ? -20.131 5.365 34.881 1.00 82.81 640 PRO A O 1
ATOM 4984 N N . ASN A 1 641 ? -19.147 5.568 32.881 1.00 88.50 641 ASN A N 1
ATOM 4985 C CA . ASN A 1 641 ? -18.904 7.006 32.981 1.00 88.50 641 ASN A CA 1
ATOM 4986 C C . ASN A 1 641 ? -19.323 7.748 31.703 1.00 88.50 641 ASN A C 1
ATOM 4988 O O . ASN A 1 641 ? -19.963 7.174 30.825 1.00 88.50 641 ASN A O 1
ATOM 4992 N N . SER A 1 642 ? -18.964 9.027 31.598 1.00 93.75 642 SER A N 1
ATOM 4993 C CA . SER A 1 642 ? -19.185 9.837 30.394 1.00 93.75 642 SER A CA 1
ATOM 4994 C C . SER A 1 642 ? -18.502 9.235 29.163 1.00 93.75 642 SER A C 1
ATOM 4996 O O . SER A 1 642 ? -17.373 8.765 29.243 1.00 93.75 642 SER A O 1
ATOM 4998 N N . THR A 1 643 ? -19.131 9.308 27.994 1.00 96.19 643 THR A N 1
ATOM 4999 C CA . THR A 1 643 ? -18.452 9.050 26.712 1.00 96.19 643 THR A CA 1
ATOM 5000 C C . THR A 1 643 ? -17.566 10.226 26.304 1.00 96.19 643 THR A C 1
ATOM 5002 O O . THR A 1 643 ? -16.630 10.063 25.524 1.00 96.19 643 THR A O 1
ATOM 5005 N N . GLY A 1 644 ? -17.829 11.418 26.840 1.00 96.81 644 GLY A N 1
ATOM 5006 C CA . GLY A 1 644 ? -17.105 12.639 26.511 1.00 96.81 644 GLY A CA 1
ATOM 5007 C C . GLY A 1 644 ? -17.571 13.329 25.229 1.00 96.81 644 GLY A C 1
ATOM 5008 O O . GLY A 1 644 ? -17.127 14.449 24.964 1.00 96.81 644 GLY A O 1
ATOM 5009 N N . LEU A 1 645 ? -18.441 12.697 24.433 1.00 97.12 645 LEU A N 1
ATOM 5010 C CA . LEU A 1 645 ? -18.928 13.264 23.179 1.00 97.12 645 LEU A CA 1
ATOM 5011 C C . LEU A 1 645 ? -19.972 14.357 23.433 1.00 97.12 645 LEU A C 1
ATOM 5013 O O . LEU A 1 645 ? -20.994 14.078 24.051 1.00 97.12 645 LEU A O 1
ATOM 5017 N N . PRO A 1 646 ? -19.779 15.578 22.900 1.00 96.81 646 PRO A N 1
ATOM 5018 C CA . PRO A 1 646 ? -20.754 16.660 23.053 1.00 96.81 646 PRO A CA 1
ATOM 5019 C C . PRO A 1 646 ? -22.046 16.423 22.259 1.00 96.81 646 PRO A C 1
ATOM 5021 O O . PRO A 1 646 ? -23.036 17.113 22.469 1.00 96.81 646 PRO A O 1
ATOM 5024 N N . THR A 1 647 ? -22.027 15.479 21.319 1.00 97.81 647 THR A N 1
ATOM 5025 C CA . THR A 1 647 ? -23.171 15.116 20.485 1.00 97.81 647 THR A CA 1
ATOM 5026 C C . THR A 1 647 ? -24.101 14.106 21.155 1.00 97.81 647 THR A C 1
ATOM 5028 O O . THR A 1 647 ? -25.218 13.938 20.672 1.00 97.81 647 THR A O 1
ATOM 5031 N N . ILE A 1 648 ? -23.691 13.451 22.249 1.00 98.38 648 ILE A N 1
ATOM 5032 C CA . ILE A 1 648 ? -24.571 12.596 23.056 1.00 98.38 648 ILE A CA 1
ATOM 5033 C C . ILE A 1 648 ? -25.209 13.462 24.141 1.00 98.38 648 ILE A C 1
ATOM 5035 O O . ILE A 1 648 ? -24.515 14.016 24.988 1.00 98.38 648 ILE A O 1
ATOM 5039 N N . ASP A 1 649 ? -26.533 13.584 24.100 1.00 98.44 649 ASP A N 1
ATOM 5040 C CA . ASP A 1 649 ? -27.272 14.497 24.971 1.00 98.44 649 ASP A CA 1
ATOM 5041 C C . ASP A 1 649 ? -27.441 13.902 26.378 1.00 98.44 649 ASP A C 1
ATOM 5043 O O . ASP A 1 649 ? -27.262 14.598 27.377 1.00 98.44 649 ASP A O 1
ATOM 5047 N N . TYR A 1 650 ? -27.748 12.601 26.459 1.00 98.25 650 TYR A N 1
ATOM 5048 C CA . TYR A 1 650 ? -28.159 11.952 27.704 1.00 98.25 650 TYR A CA 1
ATOM 5049 C C . TYR A 1 650 ? -27.369 10.682 28.032 1.00 98.25 650 TYR A C 1
ATOM 5051 O O . TYR A 1 650 ? -27.002 9.901 27.156 1.00 98.25 650 TYR A O 1
ATOM 5059 N N . ARG A 1 651 ? -27.188 10.408 29.324 1.00 96.44 651 ARG A N 1
ATOM 5060 C CA . ARG A 1 651 ? -26.761 9.095 29.830 1.00 96.44 651 ARG A CA 1
ATOM 5061 C C . ARG A 1 651 ? -27.829 8.548 30.764 1.00 96.44 651 ARG A C 1
ATOM 5063 O O . ARG A 1 651 ? -28.156 9.190 31.764 1.00 96.44 651 ARG A O 1
ATOM 5070 N N . PHE A 1 652 ? -28.362 7.364 30.455 1.00 95.06 652 PHE A N 1
ATOM 5071 C CA . PHE A 1 652 ? -29.303 6.704 31.360 1.00 95.06 652 PHE A CA 1
ATOM 5072 C C . PHE A 1 652 ? -28.547 6.074 32.530 1.00 95.06 652 PHE A C 1
ATOM 5074 O O . PHE A 1 652 ? -27.589 5.321 32.349 1.00 95.06 652 PHE A O 1
ATOM 5081 N N . THR A 1 653 ? -28.998 6.383 33.738 1.00 92.19 653 THR A N 1
ATOM 5082 C CA . THR A 1 653 ? -28.457 5.878 35.003 1.00 92.19 653 THR A CA 1
ATOM 5083 C C . THR A 1 653 ? -29.589 5.758 36.026 1.00 92.19 653 THR A C 1
ATOM 5085 O O . THR A 1 653 ? -30.755 5.942 35.682 1.00 92.19 653 THR A O 1
ATOM 5088 N N . ASP A 1 654 ? -29.274 5.457 37.278 1.00 90.62 654 ASP A N 1
ATOM 5089 C CA . ASP A 1 654 ? -30.216 5.457 38.392 1.00 90.62 654 ASP A CA 1
ATOM 5090 C C . ASP A 1 654 ? -29.609 6.125 39.638 1.00 90.62 654 ASP A C 1
ATOM 5092 O O . ASP A 1 654 ? -28.445 6.525 39.658 1.00 90.62 654 ASP A O 1
ATOM 5096 N N . ALA A 1 655 ? -30.421 6.298 40.684 1.00 89.50 655 ALA A N 1
ATOM 5097 C CA . ALA A 1 655 ? -29.990 6.961 41.915 1.00 89.50 655 ALA A CA 1
ATOM 5098 C C . ALA A 1 655 ? -29.019 6.124 42.774 1.00 89.50 655 ALA A C 1
ATOM 5100 O O . ALA A 1 655 ? -28.448 6.670 43.718 1.00 89.50 655 ALA A O 1
ATOM 5101 N N . LEU A 1 656 ? -28.849 4.826 42.480 1.00 85.00 656 LEU A N 1
ATOM 5102 C CA . LEU A 1 656 ? -27.893 3.957 43.171 1.00 85.00 656 LEU A CA 1
ATOM 5103 C C . LEU A 1 656 ? -26.506 4.081 42.540 1.00 85.00 656 LEU A C 1
ATOM 5105 O O . LEU A 1 656 ? -25.523 4.239 43.260 1.00 85.00 656 LEU A O 1
ATOM 5109 N N . ALA A 1 657 ? -26.437 4.035 41.209 1.00 83.62 657 ALA A N 1
ATOM 5110 C CA . ALA A 1 657 ? -25.199 4.194 40.457 1.00 83.62 657 ALA A CA 1
ATOM 5111 C C . ALA A 1 657 ? -24.692 5.643 40.498 1.00 83.62 657 ALA A C 1
ATOM 5113 O O . ALA A 1 657 ? -23.515 5.879 40.760 1.00 83.62 657 ALA A O 1
ATOM 5114 N N . ASP A 1 658 ? -25.589 6.614 40.302 1.00 87.06 658 ASP A N 1
ATOM 5115 C CA . ASP A 1 658 ? -25.281 8.042 40.317 1.00 87.06 658 ASP A CA 1
ATOM 5116 C C . ASP A 1 658 ? -26.218 8.794 41.279 1.00 87.06 658 ASP A C 1
ATOM 5118 O O . ASP A 1 658 ? -27.237 9.361 40.857 1.00 87.06 658 ASP A O 1
ATOM 5122 N N . PRO A 1 659 ? -25.875 8.865 42.580 1.00 88.25 659 PRO A N 1
ATOM 5123 C CA . PRO A 1 659 ? -26.655 9.604 43.568 1.00 88.25 659 PRO A CA 1
ATOM 5124 C C . PRO A 1 659 ? -26.913 11.060 43.157 1.00 88.25 659 PRO A C 1
ATOM 5126 O O . PRO A 1 659 ? -26.118 11.683 42.449 1.00 88.25 659 PRO A O 1
ATOM 5129 N N . LEU A 1 660 ? -28.018 11.643 43.630 1.00 88.25 660 LEU A N 1
ATOM 5130 C CA . LEU A 1 660 ? -28.389 13.035 43.314 1.00 88.25 660 LEU A CA 1
ATOM 5131 C C . LEU A 1 660 ? -27.331 14.058 43.755 1.00 88.25 660 LEU A C 1
ATOM 5133 O O . LEU A 1 660 ? -27.226 15.130 43.170 1.00 88.25 660 LEU A O 1
ATOM 5137 N N . ASN A 1 661 ? -26.540 13.721 44.772 1.00 88.88 661 ASN A N 1
ATOM 5138 C CA . ASN A 1 661 ? -25.455 14.540 45.303 1.00 88.88 661 ASN A CA 1
ATOM 5139 C C . ASN A 1 661 ? -24.067 14.135 44.768 1.00 88.88 661 ASN A C 1
ATOM 5141 O O . ASN A 1 661 ? -23.058 14.523 45.364 1.00 88.88 661 ASN A O 1
ATOM 5145 N N . THR A 1 662 ? -23.995 13.342 43.691 1.00 85.44 662 THR A N 1
ATOM 5146 C CA . THR A 1 662 ? -22.712 12.958 43.090 1.00 85.44 662 THR A CA 1
ATOM 5147 C C . THR A 1 662 ? -21.911 14.194 42.673 1.00 85.44 662 THR A C 1
ATOM 5149 O O . THR A 1 662 ? -22.449 15.146 42.109 1.00 85.44 662 THR A O 1
ATOM 5152 N N . LYS A 1 663 ? -20.605 14.184 42.964 1.00 86.25 663 LYS A N 1
ATOM 5153 C CA . LYS A 1 663 ? -19.661 15.220 42.507 1.00 86.25 663 LYS A CA 1
ATOM 5154 C C . LYS A 1 663 ? -19.059 14.894 41.138 1.00 86.25 663 LYS A C 1
ATOM 5156 O O . LYS A 1 663 ? -18.435 15.765 40.537 1.00 86.25 663 LYS A O 1
ATOM 5161 N N . GLN A 1 664 ? -19.252 13.664 40.658 1.00 86.62 664 GLN A N 1
ATOM 5162 C CA . GLN A 1 664 ? -18.758 13.203 39.367 1.00 86.62 664 GLN A CA 1
ATOM 5163 C C . GLN A 1 664 ? -19.431 13.992 38.241 1.00 86.62 664 GLN A C 1
ATOM 5165 O O . GLN A 1 664 ? -20.656 13.980 38.091 1.00 86.62 664 GLN A O 1
ATOM 5170 N N . LYS A 1 665 ? -18.623 14.666 37.424 1.00 92.19 665 LYS A N 1
ATOM 5171 C CA . LYS A 1 665 ? -19.101 15.414 36.258 1.00 92.19 665 LYS A CA 1
ATOM 5172 C C . LYS A 1 665 ? -19.173 14.527 35.021 1.00 92.19 665 LYS A C 1
ATOM 5174 O O . LYS A 1 665 ? -18.364 13.618 34.848 1.00 92.19 665 LYS A O 1
ATOM 5179 N N . HIS A 1 666 ? -20.117 14.856 34.151 1.00 94.00 666 HIS A N 1
ATOM 5180 C CA . HIS A 1 666 ? -20.375 14.179 32.887 1.00 94.00 666 HIS A CA 1
ATOM 5181 C C . HIS A 1 666 ? -20.541 15.225 31.782 1.00 94.00 666 HIS A C 1
ATOM 5183 O O . HIS A 1 666 ? -20.884 16.374 32.069 1.00 94.00 666 HIS A O 1
ATOM 5189 N N . VAL A 1 667 ? -20.239 14.852 30.538 1.00 96.88 667 VAL A N 1
ATOM 5190 C CA . VAL A 1 667 ? -20.546 15.697 29.371 1.00 96.88 667 VAL A CA 1
ATOM 5191 C C . VAL A 1 667 ? -22.034 15.609 29.038 1.00 96.88 667 VAL A C 1
ATOM 5193 O O . VAL A 1 667 ? -22.653 16.624 28.739 1.00 96.88 667 VAL A O 1
ATOM 5196 N N . GLU A 1 668 ? -22.587 14.406 29.145 1.00 97.50 668 GLU A N 1
ATOM 5197 C CA . GLU A 1 668 ? -23.996 14.078 28.967 1.00 97.50 668 GLU A CA 1
ATOM 5198 C C . GLU A 1 668 ? -24.824 14.483 30.197 1.00 97.50 668 GLU A C 1
ATOM 5200 O O . GLU A 1 668 ? -24.358 14.402 31.340 1.00 97.50 668 GLU A O 1
ATOM 5205 N N . GLU A 1 669 ? -26.091 14.838 29.985 1.00 97.12 669 GLU A N 1
ATOM 5206 C CA . GLU A 1 669 ? -27.051 15.025 31.069 1.00 97.12 669 GLU A CA 1
ATOM 5207 C C . GLU A 1 669 ? -27.501 13.664 31.630 1.00 97.12 669 GLU A C 1
ATOM 5209 O O . GLU A 1 669 ? -27.888 12.746 30.902 1.00 97.12 669 GLU A O 1
ATOM 5214 N N . LEU A 1 670 ? -27.446 13.511 32.956 1.00 95.62 670 LEU A N 1
ATOM 5215 C CA . LEU A 1 670 ? -27.815 12.261 33.620 1.00 95.62 670 LEU A CA 1
ATOM 5216 C C . LEU A 1 670 ? -29.334 12.133 33.759 1.00 95.62 670 LEU A C 1
ATOM 5218 O O . LEU A 1 670 ? -29.950 12.812 34.585 1.00 95.62 670 LEU A O 1
ATOM 5222 N N . VAL A 1 671 ? -29.914 11.175 33.042 1.00 95.62 671 VAL A N 1
ATOM 5223 C CA . VAL A 1 671 ? -31.325 10.798 33.173 1.00 95.62 671 VAL A CA 1
ATOM 5224 C C . VAL A 1 671 ? -31.422 9.612 34.127 1.00 95.62 671 VAL A C 1
ATOM 5226 O O . VAL A 1 671 ? -31.004 8.500 33.806 1.00 95.62 671 VAL A O 1
ATOM 5229 N N . ARG A 1 672 ? -31.962 9.858 35.325 1.00 93.06 672 ARG A N 1
ATOM 5230 C CA . ARG A 1 672 ? -32.073 8.866 36.404 1.00 93.06 672 ARG A CA 1
ATOM 5231 C C . ARG A 1 672 ? -33.409 8.134 36.341 1.00 93.06 672 ARG A C 1
ATOM 5233 O O . ARG A 1 672 ? -34.417 8.666 36.802 1.00 93.06 672 ARG A O 1
ATOM 5240 N N . LEU A 1 673 ? -33.414 6.918 35.804 1.00 91.19 673 LEU A N 1
ATOM 5241 C CA . LEU A 1 673 ? -34.585 6.042 35.796 1.00 91.19 673 LEU A CA 1
ATOM 5242 C C . LEU A 1 673 ? -34.496 5.061 36.983 1.00 91.19 673 LEU A C 1
ATOM 5244 O O . LEU A 1 673 ? -33.405 4.620 37.332 1.00 91.19 673 LEU A O 1
ATOM 5248 N N . PRO A 1 674 ? -35.603 4.713 37.659 1.00 87.75 674 PRO A N 1
ATOM 5249 C CA . PRO A 1 674 ? -35.546 3.798 38.799 1.00 87.75 674 PRO A CA 1
ATOM 5250 C C . PRO A 1 674 ? -35.072 2.387 38.403 1.00 87.75 674 PRO A C 1
ATOM 5252 O O . PRO A 1 674 ? -35.733 1.713 37.617 1.00 87.75 674 PRO A O 1
ATOM 5255 N N . GLY A 1 675 ? -33.952 1.928 38.978 1.00 80.50 675 GLY A N 1
ATOM 5256 C CA . GLY A 1 675 ? -33.459 0.549 38.839 1.00 80.50 675 GLY A CA 1
ATOM 5257 C C . GLY A 1 675 ? -33.002 0.157 37.430 1.00 80.50 675 GLY A C 1
ATOM 5258 O O . GLY A 1 675 ? -33.131 -1.005 37.051 1.00 80.50 675 GLY A O 1
ATOM 5259 N N . SER A 1 676 ? -32.512 1.111 36.634 1.00 81.44 676 SER A N 1
ATOM 5260 C CA . SER A 1 676 ? -32.222 0.908 35.209 1.00 81.44 676 SER A CA 1
ATOM 5261 C C . SER A 1 676 ? -30.745 0.721 34.862 1.00 81.44 676 SER A C 1
ATOM 5263 O O . SER A 1 676 ? -30.452 0.337 33.731 1.00 81.44 676 SER A O 1
ATOM 5265 N N . PHE A 1 677 ? -29.793 1.029 35.753 1.00 78.12 677 PHE A N 1
ATOM 5266 C CA . PHE A 1 677 ? -28.373 0.994 35.380 1.00 78.12 677 PHE A CA 1
ATOM 5267 C C . PHE A 1 677 ? -27.788 -0.425 35.372 1.00 78.12 677 PHE A C 1
ATOM 5269 O O . PHE A 1 677 ? -26.843 -0.675 34.640 1.00 78.12 677 PHE A O 1
ATOM 5276 N N . LEU A 1 678 ? -28.350 -1.369 36.137 1.00 76.69 678 LEU A N 1
ATOM 5277 C CA . LEU A 1 678 ? -27.939 -2.784 36.156 1.00 76.69 678 LEU A CA 1
ATOM 5278 C C . LEU A 1 678 ? -29.154 -3.733 36.210 1.00 76.69 678 LEU A C 1
ATOM 5280 O O . LEU A 1 678 ? -29.205 -4.666 37.013 1.00 76.69 678 LEU A O 1
ATOM 5284 N N . CYS A 1 679 ? -30.150 -3.505 35.351 1.00 75.56 679 CYS A N 1
ATOM 5285 C CA . CYS A 1 679 ? -31.340 -4.357 35.233 1.00 75.56 679 CYS A CA 1
ATOM 5286 C C . CYS A 1 679 ? -31.037 -5.678 34.493 1.00 75.56 679 CYS A C 1
ATOM 5288 O O . CYS A 1 679 ? -31.234 -5.823 33.288 1.00 75.56 679 CYS A O 1
ATOM 5290 N N . TYR A 1 680 ? -30.499 -6.649 35.227 1.00 80.31 680 TYR A N 1
ATOM 5291 C CA . TYR A 1 680 ? -30.054 -7.936 34.692 1.00 80.31 680 TYR A CA 1
ATOM 5292 C C . TYR A 1 680 ? -31.222 -8.870 34.330 1.00 80.31 680 TYR A C 1
ATOM 5294 O O . TYR A 1 680 ? -32.074 -9.157 35.171 1.00 80.31 680 TYR A O 1
ATOM 5302 N N . THR A 1 681 ? -31.220 -9.406 33.104 1.00 78.81 681 THR A N 1
ATOM 5303 C CA . THR A 1 681 ? -32.109 -10.506 32.695 1.00 78.81 681 THR A CA 1
ATOM 5304 C C . THR A 1 681 ? -31.373 -11.842 32.867 1.00 78.81 681 THR A C 1
ATOM 5306 O O . THR A 1 681 ? -30.418 -12.099 32.125 1.00 78.81 681 THR A O 1
ATOM 5309 N N . PRO A 1 682 ? -31.762 -12.696 33.837 1.00 72.38 682 PRO A N 1
ATOM 5310 C CA . PRO A 1 682 ? -31.086 -13.967 34.078 1.00 72.38 682 PRO A CA 1
ATOM 5311 C C . PRO A 1 682 ? -31.269 -14.953 32.923 1.00 72.38 682 PRO A C 1
ATOM 5313 O O . PRO A 1 682 ? -32.250 -14.907 32.181 1.00 72.38 682 PRO A O 1
ATOM 5316 N N . SER A 1 683 ? -30.317 -15.881 32.791 1.00 72.25 683 SER A N 1
ATOM 5317 C CA . SER A 1 683 ? -30.474 -17.029 31.894 1.00 72.25 683 SER A CA 1
ATOM 5318 C C . SER A 1 683 ? -31.596 -17.939 32.403 1.00 72.25 683 SER A C 1
ATOM 5320 O O . SER A 1 683 ? -31.855 -18.018 33.603 1.00 72.25 683 SER A O 1
ATOM 5322 N N . ALA A 1 684 ? -32.220 -18.703 31.505 1.00 72.12 684 ALA A N 1
ATOM 5323 C CA . ALA A 1 684 ? -33.184 -19.736 31.892 1.00 72.12 684 ALA A CA 1
ATOM 5324 C C . ALA A 1 684 ? -32.572 -20.797 32.835 1.00 72.12 684 ALA A C 1
ATOM 5326 O O . ALA A 1 684 ? -33.292 -21.465 33.570 1.00 72.12 684 ALA A O 1
ATOM 5327 N N . GLU A 1 685 ? -31.243 -20.928 32.838 1.00 76.81 685 GLU A N 1
ATOM 5328 C CA . GLU A 1 685 ? -30.490 -21.876 33.667 1.00 76.81 685 GLU A CA 1
ATOM 5329 C C . GLU A 1 685 ? -30.213 -21.374 35.095 1.00 76.81 685 GLU A C 1
ATOM 5331 O O . GLU A 1 685 ? -29.751 -22.144 35.931 1.00 76.81 685 GLU A O 1
ATOM 5336 N N . THR A 1 686 ? -30.466 -20.095 35.404 1.00 71.19 686 THR A N 1
ATOM 5337 C CA . THR A 1 686 ? -30.018 -19.461 36.661 1.00 71.19 686 THR A CA 1
ATOM 5338 C C . THR A 1 686 ? -30.835 -19.881 37.898 1.00 71.19 686 THR A C 1
ATOM 5340 O O . THR A 1 686 ? -30.473 -19.531 39.016 1.00 71.19 686 THR A O 1
ATOM 5343 N N . GLY A 1 687 ? -31.898 -20.674 37.724 1.00 77.88 687 GLY A N 1
ATOM 5344 C CA . GLY A 1 687 ? -32.765 -21.130 38.814 1.00 77.88 687 GLY A CA 1
ATOM 5345 C C . GLY A 1 687 ? -33.672 -20.023 39.382 1.00 77.88 687 GLY A C 1
ATOM 5346 O O . GLY A 1 687 ? -33.652 -18.886 38.905 1.00 77.88 687 GLY A O 1
ATOM 5347 N N . PRO A 1 688 ? -34.527 -20.344 40.370 1.00 79.31 688 PRO A N 1
ATOM 5348 C CA . PRO A 1 688 ? -35.372 -19.350 41.026 1.00 79.31 688 PRO A CA 1
ATOM 5349 C C . PRO A 1 688 ? -34.541 -18.395 41.893 1.00 79.31 688 PRO A C 1
ATOM 5351 O O . PRO A 1 688 ? -33.505 -18.770 42.437 1.00 79.31 688 PRO A O 1
ATOM 5354 N N . VAL A 1 689 ? -35.030 -17.165 42.078 1.00 78.62 689 VAL A N 1
ATOM 5355 C CA . VAL A 1 689 ? -34.442 -16.220 43.038 1.00 78.62 689 VAL A CA 1
ATOM 5356 C C . VAL A 1 689 ? -34.603 -16.788 44.451 1.00 78.62 689 VAL A C 1
ATOM 5358 O O . VAL A 1 689 ? -35.724 -16.992 44.914 1.00 78.62 689 VAL A O 1
ATOM 5361 N N . VAL A 1 690 ? -33.483 -17.034 45.129 1.00 80.62 690 VAL A N 1
ATOM 5362 C CA . VAL A 1 690 ? -33.432 -17.517 46.517 1.00 80.62 690 VAL A CA 1
ATOM 5363 C C . VAL A 1 690 ? -32.947 -16.419 47.467 1.00 80.62 690 VAL A C 1
ATOM 5365 O O . VAL A 1 690 ? -32.405 -15.397 47.042 1.00 80.62 690 VAL A O 1
ATOM 5368 N N . GLN A 1 691 ? -33.159 -16.617 48.769 1.00 81.44 691 GLN A N 1
ATOM 5369 C CA . GLN A 1 691 ? -32.631 -15.723 49.799 1.00 81.44 691 GLN A CA 1
ATOM 5370 C C . GLN A 1 691 ? -31.100 -15.677 49.722 1.00 81.44 691 GLN A C 1
ATOM 5372 O O . GLN A 1 691 ? -30.468 -16.711 49.520 1.00 81.44 691 GLN A O 1
ATOM 5377 N N . THR A 1 692 ? -30.505 -14.486 49.879 1.00 77.62 692 THR A N 1
ATOM 5378 C CA . THR A 1 692 ? -29.045 -14.357 49.801 1.00 77.62 692 THR A CA 1
ATOM 5379 C C . THR A 1 692 ? -28.375 -15.235 50.868 1.00 77.62 692 THR A C 1
ATOM 5381 O O . THR A 1 692 ? -28.666 -15.095 52.061 1.00 77.62 692 THR A O 1
ATOM 5384 N N . PRO A 1 693 ? -27.438 -16.099 50.465 1.00 74.50 693 PRO A N 1
ATOM 5385 C CA . PRO A 1 693 ? -26.658 -16.933 51.372 1.00 74.50 693 PRO A CA 1
ATOM 5386 C C . PRO A 1 693 ? -25.794 -16.150 52.348 1.00 74.50 693 PRO A C 1
ATOM 5388 O O . PRO A 1 693 ? -25.371 -16.688 53.364 1.00 74.50 693 PRO A O 1
ATOM 5391 N N . ALA A 1 694 ? -25.567 -14.856 52.103 1.00 77.81 694 ALA A N 1
ATOM 5392 C CA . ALA A 1 694 ? -24.913 -13.992 53.077 1.00 77.81 694 ALA A CA 1
ATOM 5393 C C . ALA A 1 694 ? -25.670 -13.945 54.416 1.00 77.81 694 ALA A C 1
ATOM 5395 O O . ALA A 1 694 ? -25.052 -13.764 55.463 1.00 77.81 694 ALA A O 1
ATOM 5396 N N . ILE A 1 695 ? -26.993 -14.154 54.398 1.00 82.38 695 ILE A N 1
ATOM 5397 C CA . ILE A 1 695 ? -27.810 -14.217 55.615 1.00 82.38 695 ILE A CA 1
ATOM 5398 C C . ILE A 1 695 ? -27.533 -15.504 56.399 1.00 82.38 695 ILE A C 1
ATOM 5400 O O . ILE A 1 695 ? -27.398 -15.440 57.617 1.00 82.38 695 ILE A O 1
ATOM 5404 N N . SER A 1 696 ? -27.433 -16.659 55.731 1.00 83.62 696 SER A N 1
ATOM 5405 C CA . SER A 1 696 ? -27.139 -17.933 56.404 1.00 83.62 696 SER A CA 1
ATOM 5406 C C . SER A 1 696 ? -25.673 -18.053 56.810 1.00 83.62 696 SER A C 1
ATOM 5408 O O . SER A 1 696 ? -25.372 -18.578 57.877 1.00 83.62 696 SER A O 1
ATOM 5410 N N . ASN A 1 697 ? -24.765 -17.554 55.973 1.00 80.69 697 ASN A N 1
ATOM 5411 C CA . ASN A 1 697 ? -23.324 -17.686 56.164 1.00 80.69 697 ASN A CA 1
ATOM 5412 C C . ASN A 1 697 ? -22.772 -16.625 57.128 1.00 80.69 697 ASN A C 1
ATOM 5414 O O . ASN A 1 697 ? -21.697 -16.810 57.686 1.00 80.69 697 ASN A O 1
ATOM 5418 N N . GLY A 1 698 ? -23.488 -15.513 57.334 1.00 84.31 698 GLY A N 1
ATOM 5419 C CA . GLY A 1 698 ? -23.050 -14.399 58.183 1.00 84.31 698 GLY A CA 1
ATOM 5420 C C . GLY A 1 698 ? -21.958 -13.523 57.557 1.00 84.31 698 GLY A C 1
ATOM 5421 O O . GLY A 1 698 ? -21.490 -12.582 58.193 1.00 84.31 698 GLY A O 1
ATOM 5422 N N . PHE A 1 699 ? -21.560 -13.802 56.315 1.00 75.81 699 PHE A N 1
ATOM 5423 C CA . PHE A 1 699 ? -20.575 -13.033 55.558 1.00 75.81 699 PHE A CA 1
ATOM 5424 C C . PHE A 1 699 ? -20.921 -13.012 54.068 1.00 75.81 699 PHE A C 1
ATOM 5426 O O . PHE A 1 699 ? -21.609 -13.889 53.545 1.00 75.81 699 PHE A O 1
ATOM 5433 N N . ILE A 1 700 ? -20.415 -11.999 53.367 1.00 69.62 700 ILE A N 1
ATOM 5434 C CA . ILE A 1 700 ? -20.569 -11.854 51.919 1.00 69.62 700 ILE A CA 1
ATOM 5435 C C . ILE A 1 700 ? -19.351 -12.477 51.236 1.00 69.62 700 ILE A C 1
ATOM 5437 O O . ILE A 1 700 ? -18.216 -12.121 51.547 1.00 69.62 700 ILE A O 1
ATOM 5441 N N . THR A 1 701 ? -19.578 -13.365 50.266 1.00 63.66 701 THR A N 1
ATOM 5442 C CA . THR A 1 701 ? -18.498 -13.887 49.417 1.00 63.66 701 THR A CA 1
ATOM 5443 C C . THR A 1 701 ? -18.329 -12.999 48.189 1.00 63.66 701 THR A C 1
ATOM 5445 O O . THR A 1 701 ? -19.234 -12.885 47.357 1.00 63.66 701 THR A O 1
ATOM 5448 N N . PHE A 1 702 ? -17.154 -12.387 48.054 1.00 57.44 702 PHE A N 1
ATOM 5449 C CA . PHE A 1 702 ? -16.766 -11.642 46.859 1.00 57.44 702 PHE A CA 1
ATOM 5450 C C . PHE A 1 702 ? -16.014 -12.561 45.893 1.00 57.44 702 PHE A C 1
ATOM 5452 O O . PHE A 1 702 ? -14.990 -13.135 46.256 1.00 57.44 702 PHE A O 1
ATOM 5459 N N . GLY A 1 703 ? -16.493 -12.679 44.654 1.00 53.19 703 GLY A N 1
ATOM 5460 C CA . GLY A 1 703 ? -15.797 -13.389 43.584 1.00 53.19 703 GLY A CA 1
ATOM 5461 C C . GLY A 1 703 ? -15.689 -12.534 42.329 1.00 53.19 703 GLY A C 1
ATOM 5462 O O . GLY A 1 703 ? -16.690 -12.058 41.802 1.00 53.19 703 GLY A O 1
ATOM 5463 N N . SER A 1 704 ? -14.473 -12.336 41.824 1.00 50.81 704 SER A N 1
ATOM 5464 C CA . SER A 1 704 ? -14.247 -11.679 40.533 1.00 50.81 704 SER A CA 1
ATOM 5465 C C . SER A 1 704 ? -12.995 -12.240 39.874 1.00 50.81 704 SER A C 1
ATOM 5467 O O . SER A 1 704 ? -11.902 -11.735 40.087 1.00 50.81 704 SER A O 1
ATOM 5469 N N . PHE A 1 705 ? -13.146 -13.265 39.039 1.00 53.50 705 PHE A N 1
ATOM 5470 C CA . PHE A 1 705 ? -12.015 -13.947 38.392 1.00 53.50 705 PHE A CA 1
ATOM 5471 C C . PHE A 1 705 ? -11.759 -13.486 36.949 1.00 53.50 705 PHE A C 1
ATOM 5473 O O . PHE A 1 705 ? -11.047 -14.157 36.211 1.00 53.50 705 PHE A O 1
ATOM 5480 N N . ASN A 1 706 ? -12.360 -12.371 36.510 1.00 56.66 706 ASN A N 1
ATOM 5481 C CA . ASN A 1 706 ? -12.387 -12.030 35.084 1.00 56.66 706 ASN A CA 1
ATOM 5482 C C . ASN A 1 706 ? -11.368 -10.979 34.616 1.00 56.66 706 ASN A C 1
ATOM 5484 O O . ASN A 1 706 ? -11.135 -10.903 33.413 1.00 56.66 706 ASN A O 1
ATOM 5488 N N . ASN A 1 707 ? -10.788 -10.155 35.502 1.00 64.25 707 ASN A N 1
ATOM 5489 C CA . ASN A 1 707 ? -9.796 -9.145 35.105 1.00 64.25 707 ASN A CA 1
ATOM 5490 C C . ASN A 1 707 ? -8.896 -8.704 36.279 1.00 64.25 707 ASN A C 1
ATOM 5492 O O . ASN A 1 707 ? -9.402 -8.185 37.279 1.00 64.25 707 ASN A O 1
ATOM 5496 N N . LEU A 1 708 ? -7.571 -8.849 36.127 1.00 68.31 708 LEU A N 1
ATOM 5497 C CA . LEU A 1 708 ? -6.564 -8.460 37.125 1.00 68.31 708 LEU A CA 1
ATOM 5498 C C . LEU A 1 708 ? -6.563 -6.955 37.436 1.00 68.31 708 LEU A C 1
ATOM 5500 O O . LEU A 1 708 ? -6.316 -6.571 38.579 1.00 68.31 708 LEU A O 1
ATOM 5504 N N . ALA A 1 709 ? -6.941 -6.105 36.475 1.00 68.12 709 ALA A N 1
ATOM 5505 C CA . ALA A 1 709 ? -7.066 -4.656 36.660 1.00 68.12 709 ALA A CA 1
ATOM 5506 C C . ALA A 1 709 ? -7.995 -4.257 37.824 1.00 68.12 709 ALA A C 1
ATOM 5508 O O . ALA A 1 709 ? -7.854 -3.180 38.399 1.00 68.12 709 ALA A O 1
ATOM 5509 N N . LYS A 1 710 ? -8.947 -5.123 38.197 1.00 66.56 710 LYS A N 1
ATOM 5510 C CA . LYS A 1 710 ? -9.918 -4.858 39.271 1.00 66.56 710 LYS A CA 1
ATOM 5511 C C . LYS A 1 710 ? -9.345 -5.039 40.681 1.00 66.56 710 LYS A C 1
ATOM 5513 O O . LYS A 1 710 ? -9.954 -4.561 41.633 1.00 66.56 710 LYS A O 1
ATOM 5518 N N . PHE A 1 711 ? -8.201 -5.709 40.832 1.00 61.41 711 PHE A N 1
ATOM 5519 C CA . PHE A 1 711 ? -7.629 -6.043 42.143 1.00 61.41 711 PHE A CA 1
ATOM 5520 C C . PHE A 1 711 ? -6.717 -4.956 42.726 1.00 61.41 711 PHE A C 1
ATOM 5522 O O . PHE A 1 711 ? -6.394 -5.007 43.909 1.00 61.41 711 PHE A O 1
ATOM 5529 N N . GLN A 1 712 ? -6.305 -3.961 41.933 1.00 55.16 712 GLN A N 1
ATOM 5530 C CA . GLN A 1 712 ? -5.304 -2.979 42.369 1.00 55.16 712 GLN A CA 1
ATOM 5531 C C . GLN A 1 712 ? -5.821 -1.906 43.329 1.00 55.16 712 GLN A C 1
ATOM 5533 O O . GLN A 1 712 ? -5.010 -1.218 43.953 1.00 55.16 712 GLN A O 1
ATOM 5538 N N . ASN A 1 713 ? -7.138 -1.747 43.498 1.00 53.41 713 ASN A N 1
ATOM 5539 C CA . ASN A 1 713 ? -7.629 -0.815 44.504 1.00 53.41 713 ASN A CA 1
ATOM 5540 C C . ASN A 1 713 ? -7.448 -1.445 45.895 1.00 53.41 713 ASN A C 1
ATOM 5542 O O . ASN A 1 713 ? -8.281 -2.223 46.362 1.00 53.41 713 ASN A O 1
ATOM 5546 N N . TYR A 1 714 ? -6.331 -1.103 46.544 1.00 47.16 714 TYR A N 1
ATOM 5547 C CA . TYR A 1 714 ? -5.943 -1.541 47.887 1.00 47.16 714 TYR A CA 1
ATOM 5548 C C . TYR A 1 714 ? -7.079 -1.381 48.909 1.00 47.16 714 TYR A C 1
ATOM 5550 O O . TYR A 1 714 ? -7.184 -2.185 49.826 1.00 47.16 714 TYR A O 1
ATOM 5558 N N . ASN A 1 715 ? -7.988 -0.416 48.717 1.00 44.53 715 ASN A N 1
ATOM 5559 C CA . ASN A 1 715 ? -9.166 -0.236 49.567 1.00 44.53 715 ASN A CA 1
ATOM 5560 C C . ASN A 1 715 ? -10.261 -1.285 49.332 1.00 44.53 715 ASN A C 1
ATOM 5562 O O . ASN A 1 715 ? -10.905 -1.685 50.292 1.00 44.53 715 ASN A O 1
ATOM 5566 N N . ILE A 1 716 ? -10.465 -1.759 48.099 1.00 51.59 716 ILE A N 1
ATOM 5567 C CA . ILE A 1 716 ? -11.406 -2.852 47.798 1.00 51.59 716 ILE A CA 1
ATOM 5568 C C . ILE A 1 716 ? -10.824 -4.172 48.294 1.00 51.59 716 ILE A C 1
ATOM 5570 O O . ILE A 1 716 ? -11.526 -4.929 48.952 1.00 51.59 716 ILE A O 1
ATOM 5574 N N . PHE A 1 717 ? -9.533 -4.419 48.060 1.00 47.38 717 PHE A N 1
ATOM 5575 C CA . PHE A 1 717 ? -8.856 -5.602 48.587 1.00 47.38 717 PHE A CA 1
ATOM 5576 C C . PHE A 1 717 ? -8.838 -5.605 50.124 1.00 47.38 717 PHE A C 1
ATOM 5578 O O . PHE A 1 717 ? -9.199 -6.606 50.727 1.00 47.38 717 PHE A O 1
ATOM 5585 N N . LEU A 1 718 ? -8.539 -4.477 50.781 1.00 41.66 718 LEU A N 1
ATOM 5586 C CA . LEU A 1 718 ? -8.634 -4.356 52.240 1.00 41.66 718 LEU A CA 1
ATOM 5587 C C . LEU A 1 718 ? -10.068 -4.422 52.761 1.00 41.66 718 LEU A C 1
ATOM 5589 O O . LEU A 1 718 ? -10.257 -4.933 53.855 1.00 41.66 718 LEU A O 1
ATOM 5593 N N . LEU A 1 719 ? -11.069 -3.914 52.039 1.00 42.81 719 LEU A N 1
ATOM 5594 C CA . LEU A 1 719 ? -12.476 -4.067 52.420 1.00 42.81 719 LEU A CA 1
ATOM 5595 C C . LEU A 1 719 ? -12.889 -5.542 52.328 1.00 42.81 719 LEU A C 1
ATOM 5597 O O . LEU A 1 719 ? -13.514 -6.045 53.251 1.00 42.81 719 LEU A O 1
ATOM 5601 N N . ILE A 1 720 ? -12.463 -6.252 51.280 1.00 46.34 720 ILE A N 1
ATOM 5602 C CA . ILE A 1 720 ? -12.654 -7.700 51.117 1.00 46.34 720 ILE A CA 1
ATOM 5603 C C . ILE A 1 720 ? -11.917 -8.474 52.222 1.00 46.34 720 ILE A C 1
ATOM 5605 O O . ILE A 1 720 ? -12.500 -9.369 52.822 1.00 46.34 720 ILE A O 1
ATOM 5609 N N . CYS A 1 721 ? -10.674 -8.111 52.553 1.00 40.91 721 CYS A N 1
ATOM 5610 C CA . CYS A 1 721 ? -9.903 -8.747 53.624 1.00 40.91 721 CYS A CA 1
ATOM 5611 C C . CYS A 1 721 ? -10.440 -8.420 55.027 1.00 40.91 721 CYS A C 1
ATOM 5613 O O . CYS A 1 721 ? -10.448 -9.296 55.881 1.00 40.91 721 CYS A O 1
ATOM 5615 N N . ARG A 1 722 ? -10.924 -7.194 55.276 1.00 40.72 722 ARG A N 1
ATOM 5616 C CA . ARG A 1 722 ? -11.513 -6.778 56.567 1.00 40.72 722 ARG A CA 1
ATOM 5617 C C . ARG A 1 722 ? -12.919 -7.328 56.781 1.00 40.72 722 ARG A C 1
ATOM 5619 O O . ARG A 1 722 ? -13.305 -7.549 57.919 1.00 40.72 722 ARG A O 1
ATOM 5626 N N . LEU A 1 723 ? -13.680 -7.552 55.710 1.00 41.62 723 LEU A N 1
ATOM 5627 C CA . LEU A 1 723 ? -14.951 -8.284 55.761 1.00 41.62 723 LEU A CA 1
ATOM 5628 C C . LEU A 1 723 ? -14.743 -9.811 55.750 1.00 41.62 723 LEU A C 1
ATOM 5630 O O . LEU A 1 723 ? -15.692 -10.553 55.983 1.00 41.62 723 LEU A O 1
ATOM 5634 N N . GLY A 1 724 ? -13.517 -10.272 55.475 1.00 40.66 724 GLY A N 1
ATOM 5635 C CA . GLY A 1 724 ? -13.139 -11.666 55.252 1.00 40.66 724 GLY A CA 1
ATOM 5636 C C . GLY A 1 724 ? -12.119 -12.219 56.249 1.00 40.66 724 GLY A C 1
ATOM 5637 O O . GLY A 1 724 ? -11.332 -13.090 55.871 1.00 40.66 724 GLY A O 1
ATOM 5638 N N . GLU A 1 725 ? -12.124 -11.776 57.510 1.00 34.19 725 GLU A N 1
ATOM 5639 C CA . GLU A 1 725 ? -11.409 -12.456 58.606 1.00 34.19 725 GLU A CA 1
ATOM 5640 C C . GLU A 1 725 ? -12.042 -13.832 58.925 1.00 34.19 725 GLU A C 1
ATOM 5642 O O . GLU A 1 725 ? -12.472 -14.057 60.048 1.00 34.19 725 GLU A O 1
ATOM 5647 N N . MET A 1 726 ? -12.124 -14.755 57.947 1.00 37.22 726 MET A N 1
ATOM 5648 C CA . MET A 1 726 ? -12.245 -16.208 58.195 1.00 37.22 726 MET A CA 1
ATOM 5649 C C . MET A 1 726 ? -12.129 -17.165 56.981 1.00 37.22 726 MET A C 1
ATOM 5651 O O . MET A 1 726 ? -12.298 -18.363 57.180 1.00 37.22 726 MET A O 1
ATOM 5655 N N . ALA A 1 727 ? -11.824 -16.743 55.744 1.00 36.22 727 ALA A N 1
ATOM 5656 C CA . ALA A 1 727 ? -11.981 -17.650 54.582 1.00 36.22 727 ALA A CA 1
ATOM 5657 C C . ALA A 1 727 ? -10.779 -17.761 53.625 1.00 36.22 727 ALA A C 1
ATOM 5659 O O . ALA A 1 727 ? -10.956 -17.890 52.415 1.00 36.22 727 ALA A O 1
ATOM 5660 N N . LEU A 1 728 ? -9.545 -17.759 54.136 1.00 32.75 728 LEU A N 1
ATOM 5661 C CA . LEU A 1 728 ? -8.348 -17.937 53.305 1.00 32.75 728 LEU A CA 1
ATOM 5662 C C . LEU A 1 728 ? -7.772 -19.357 53.427 1.00 32.75 728 LEU A C 1
ATOM 5664 O O . LEU A 1 728 ? -6.661 -19.528 53.917 1.00 32.75 728 LEU A O 1
ATOM 5668 N N . GLN A 1 729 ? -8.520 -20.389 53.008 1.00 29.83 729 GLN A N 1
ATOM 5669 C CA . GLN A 1 729 ? -7.915 -21.725 52.833 1.00 29.83 729 GLN A CA 1
ATOM 5670 C C . GLN A 1 729 ? -8.525 -22.672 51.779 1.00 29.83 729 GLN A C 1
ATOM 5672 O O . GLN A 1 729 ? -7.910 -23.698 51.509 1.00 29.83 729 GLN A O 1
ATOM 5677 N N . HIS A 1 730 ? -9.635 -22.357 51.095 1.00 30.94 730 HIS A N 1
ATOM 5678 C CA . HIS A 1 730 ? -10.244 -23.312 50.145 1.00 30.94 730 HIS A CA 1
ATOM 5679 C C . HIS A 1 730 ? -10.856 -22.686 48.882 1.00 30.94 730 HIS A C 1
ATOM 5681 O O . HIS A 1 730 ? -12.058 -22.779 48.666 1.00 30.94 730 HIS A O 1
ATOM 5687 N N . LEU A 1 731 ? -10.048 -22.088 48.001 1.00 32.16 731 LEU A N 1
ATOM 5688 C CA . LEU A 1 731 ? -10.522 -21.662 46.672 1.00 32.16 731 LEU A CA 1
ATOM 5689 C C . LEU A 1 731 ? -9.452 -21.869 45.590 1.00 32.16 731 LEU A C 1
ATOM 5691 O O . LEU A 1 731 ? -8.968 -20.943 44.951 1.00 32.16 731 LEU A O 1
ATOM 5695 N N . LEU A 1 732 ? -9.087 -23.134 45.394 1.00 28.84 732 LEU A N 1
ATOM 5696 C CA . LEU A 1 732 ? -8.409 -23.630 44.199 1.00 28.84 732 LEU A CA 1
ATOM 5697 C C . LEU A 1 732 ? -9.042 -24.976 43.845 1.00 28.84 732 LEU A C 1
ATOM 5699 O O . LEU A 1 732 ? -8.546 -26.001 44.295 1.00 28.84 732 LEU A O 1
ATOM 5703 N N . GLN A 1 733 ? -10.157 -24.957 43.110 1.00 25.50 733 GLN A N 1
ATOM 5704 C CA . GLN A 1 733 ? -10.551 -25.990 42.139 1.00 25.50 733 GLN A CA 1
ATOM 5705 C C . GLN A 1 733 ? -11.917 -25.647 41.517 1.00 25.50 733 GLN A C 1
ATOM 5707 O O . GLN A 1 733 ? -12.902 -25.449 42.217 1.00 25.50 733 GLN A O 1
ATOM 5712 N N . ASP A 1 734 ? -11.917 -25.566 40.184 1.00 32.06 734 ASP A N 1
ATOM 5713 C CA . ASP A 1 734 ? -13.052 -25.731 39.268 1.00 32.06 734 ASP A CA 1
ATOM 5714 C C . ASP A 1 734 ? -14.331 -24.897 39.461 1.00 32.06 734 ASP A C 1
ATOM 5716 O O . ASP A 1 734 ? -15.318 -25.426 39.956 1.00 32.06 734 ASP A O 1
ATOM 5720 N N . VAL A 1 735 ? -14.420 -23.677 38.892 1.00 26.77 735 VAL A N 1
ATOM 5721 C CA . VAL A 1 735 ? -15.722 -23.128 38.426 1.00 26.77 735 VAL A CA 1
ATOM 5722 C C . VAL A 1 735 ? -15.562 -22.153 37.240 1.00 26.77 735 VAL A C 1
ATOM 5724 O O . VAL A 1 735 ? -14.680 -21.297 37.217 1.00 26.77 735 VAL A O 1
ATOM 5727 N N . ARG A 1 736 ? -16.454 -22.292 36.249 1.00 25.36 736 ARG A N 1
ATOM 5728 C CA . ARG A 1 736 ? -16.601 -21.490 35.014 1.00 25.36 736 ARG A CA 1
ATOM 5729 C C . ARG A 1 736 ? -16.905 -20.003 35.312 1.00 25.36 736 ARG A C 1
ATOM 5731 O O . ARG A 1 736 ? -17.621 -19.731 36.274 1.00 25.36 736 ARG A O 1
ATOM 5738 N N . PRO A 1 737 ? -16.455 -19.031 34.490 1.00 33.59 737 PRO A N 1
ATOM 5739 C CA . PRO A 1 737 ? -16.556 -17.619 34.849 1.00 33.59 737 PRO A CA 1
ATOM 5740 C C . PRO A 1 737 ? -17.893 -16.992 34.419 1.00 33.59 737 PRO A C 1
ATOM 5742 O O . PRO A 1 737 ? -18.148 -16.780 33.234 1.00 33.59 737 PRO A O 1
ATOM 5745 N N . LEU A 1 738 ? -18.716 -16.608 35.398 1.00 25.70 738 LEU A N 1
ATOM 5746 C CA . LEU A 1 738 ? -19.714 -15.548 35.234 1.00 25.70 738 LEU A CA 1
ATOM 5747 C C . LEU A 1 738 ? -19.002 -14.185 35.275 1.00 25.70 738 LEU A C 1
ATOM 5749 O O . LEU A 1 738 ? -18.166 -13.912 36.135 1.00 25.70 738 LEU A O 1
ATOM 5753 N N . GLN A 1 739 ? -19.299 -13.342 34.287 1.00 33.56 739 GLN A N 1
ATOM 5754 C CA . GLN A 1 739 ? -18.583 -12.105 33.977 1.00 33.56 739 GLN A CA 1
ATOM 5755 C C . GLN A 1 739 ? -19.040 -10.894 34.813 1.00 33.56 739 GLN A C 1
ATOM 5757 O O . GLN A 1 739 ? -19.406 -9.888 34.233 1.00 33.56 739 GLN A O 1
ATOM 5762 N N . TRP A 1 740 ? -18.968 -10.915 36.142 1.00 31.77 740 TRP A N 1
ATOM 5763 C CA . TRP A 1 740 ? -19.012 -9.702 36.985 1.00 31.77 740 TRP A CA 1
ATOM 5764 C C . TRP A 1 740 ? -18.231 -9.961 38.278 1.00 31.77 740 TRP A C 1
ATOM 5766 O O . TRP A 1 740 ? -17.786 -11.081 38.522 1.00 31.77 740 TRP A O 1
ATOM 5776 N N . VAL A 1 741 ? -18.066 -8.930 39.112 1.00 31.53 741 VAL A N 1
ATOM 5777 C CA . VAL A 1 741 ? -17.973 -9.170 40.557 1.00 31.53 741 VAL A CA 1
ATOM 5778 C C . VAL A 1 741 ? -19.299 -9.830 40.928 1.00 31.53 741 VAL A C 1
ATOM 5780 O O . VAL A 1 741 ? -20.299 -9.151 41.145 1.00 31.53 741 VAL A O 1
ATOM 5783 N N . CYS A 1 742 ? -19.351 -11.157 40.877 1.00 28.91 742 CYS A N 1
ATOM 5784 C CA . CYS A 1 742 ? -20.450 -11.873 41.479 1.00 28.91 742 CYS A CA 1
ATOM 5785 C C . CYS A 1 742 ? -20.234 -11.726 42.982 1.00 28.91 742 CYS A C 1
ATOM 5787 O O . CYS A 1 742 ? -19.252 -12.214 43.544 1.00 28.91 742 CYS A O 1
ATOM 5789 N N . PHE A 1 743 ? -21.183 -11.067 43.640 1.00 35.81 743 PHE A N 1
ATOM 5790 C CA . PHE A 1 743 ? -21.600 -11.542 44.947 1.00 35.81 743 PHE A CA 1
ATOM 5791 C C . PHE A 1 743 ? -21.940 -13.013 44.730 1.00 35.81 743 PHE A C 1
ATOM 5793 O O . PHE A 1 743 ? -22.928 -13.327 44.062 1.00 35.81 743 PHE A O 1
ATOM 5800 N N . ILE A 1 744 ? -21.040 -13.907 45.136 1.00 29.27 744 ILE A N 1
ATOM 5801 C CA . ILE A 1 744 ? -21.279 -15.338 45.022 1.00 29.27 744 ILE A CA 1
ATOM 5802 C C . ILE A 1 744 ? -22.332 -15.633 46.088 1.00 29.27 744 ILE A C 1
ATOM 5804 O O . ILE A 1 744 ? -22.027 -15.866 47.254 1.00 29.27 744 ILE A O 1
ATOM 5808 N N . ASN A 1 745 ? -23.591 -15.514 45.682 1.00 29.80 745 ASN A N 1
ATOM 5809 C CA . ASN A 1 745 ? -24.725 -16.068 46.392 1.00 29.80 745 ASN A CA 1
ATOM 5810 C C . ASN A 1 745 ? -24.748 -17.563 46.045 1.00 29.80 745 ASN A C 1
ATOM 5812 O O . ASN A 1 745 ? -25.403 -17.945 45.078 1.00 29.80 745 ASN A O 1
ATOM 5816 N N . TYR A 1 746 ? -23.971 -18.362 46.783 1.00 28.00 746 TYR A N 1
ATOM 5817 C CA . TYR A 1 746 ? -24.145 -19.818 46.851 1.00 28.00 746 TYR A CA 1
ATOM 5818 C C . TYR A 1 746 ? -25.109 -20.218 47.946 1.00 28.00 746 TYR A C 1
ATOM 5820 O O . TYR A 1 746 ? -24.711 -20.008 49.113 1.00 28.00 746 TYR A O 1
#

Secondary structure (DSSP, 8-state):
---------TTGGG-PPPPPPPP-TT------STTHHHHHHHHHHHHHHHGGG-PPPPP----------------------------HHHHHHHHHHHHHTT-HHHHHHHHHHHHHH-TT-HHHHHHHHHHHHHTT-HHHHHHHHHHHHHH-TT-HHHHHHHHHHHHHHT-HHHHHHHHHHHHHH-TT-HHHHHHHHHHHHHHHHHHHHTT-HHHHHHHHHHHHHH-TT-HHHHHHHHHHHHHTT-HHHHHHHHHHHHHH-TT-HHHHHHHHHHHHHTT-HHHHHHHHHHHHHH-TT-HHHHHHHHHHHHHHHHHHHHTT-HHHHHHHHHHHHHH-TT-HHHHHHHHHHHHHTT-HHHHHHHHHHHHHH-TT-HHHHHHHHHHHHHTT-HHHHHHHHHHHHHH-TT-HHHHHHHHHHHHHTT-HHHHHHHHHHHHHH-TT-HHHHHHHHHHHHHTT-HHHHHHHHHHHHHH-TT-HHHHHHHHHHHTTT--SSSSHHHHHHHHHHHHHGGGSPPP--------SSSPEEEEEEES--SSSTTHHHHHHHHHH--TTTEEEEEEE--SS--HHHHHHHHHHHHTT-EEEE-TT--HHHHHHHHHHTT-SEEEE--TTSTT--HHHHHT--SSEEEE-SS-SS----TT--EEEE-TTTS-TT-----SSEEEE-TT-SS-----TTS-S----HHHHHSSPPEE--S-GGGG--HHHHHHHHHS-TT--S---S-----SS-EE---

Organism: NCBI:txid1480154